Protein AF-A0A1V5ZHA0-F1 (afdb_monomer)

Sequence (533 aa):
MFSLRAVFCLTFIASLLIPVDSCARSRRQSAEIRELNQMVARIDISLVTHAREQLRAYGRFISATAVHGVPHDSSHTRTHDQAPFPFHQHVKPGGMKIDMGHGGAVYQAGTLLRAYEMTGDSALLAAGLAYAEWLVKAQSPRGYWVQTYIIDPDGRTWVPWVDHLARIQDGSQSESFDLLLYAYKLTHERKYRDAAIQNADFVLFAQNDNGSWPDEFDFSAGPFEGAWTGARGIRVGGSYNDGATTNSALQMVNAWALTRDTKYLAKLGGIGQWIFDTRLGNAPVCGWCQQYDMFNKPIQARHFELPVIEPRTYVRFIVPHAMWFYAWTRDERYVRILREGYSWLRSVETPDGWAYQYLPDGTPVVSWQYRLLRFDEPDGWPADSIMGGHAEWKRFSRVNIHLGTAERVLSLVASGGADTLRALFNGPKNLEAAAFSWRTAAARRATDAGRTAQVRKVWSPGPNWKETTFPVWVYLDYLFDAKVARGEIPSSVLADRARGLGVLSNNQPAGSAWKPGLVHVDDWVALPIPNLR

Secondary structure (DSSP, 8-state):
-------------------HHHHHHHHHHHHHHHHHHHHHTTS-HHHHHHHHHHHHHHHHHHHHH-BTTB---TTT---STTSSS--GGG--TT-EEEE-GGGHHHHHHHHHHHHHHHH--HHHHHHHHHHHHHHHHHS-TTSPPPSEEEE-TT--EE-SS-TTEEE-TTTTTHHHHHHHHHHHHHH--HHHHHHHHHHHHHHHHT--TTS---SEEETTS-TTTT-EETTTEESSSEE-GGGHHHHHHHHHHHHHHHH--GGGGTTTHHHHHHHHHT-B-STT--B--SEE-TTS-B---STT--SSB-HHHIIIIIHHHHHHHHHHH--HHHHHHHHHHHHHHHHS-BTTBEESEE-TT--EEEEETTEEEETT-GGGPPPHHHHGGGGGGGEE-TTTS-THHHHHHHHHHHHHHHHHHHHHHS--S-HHHHHHHHHHHHHHHHT-HHHHHHHTSPP---SSTTTSSS-THHHHHHHHHHHHHHT-S-HHHHHHTTSGGGGGS-SS--SS--STTSS--S-TTS-------

Foldseek 3Di:
DDDDDDDDDDDDDDDDPDPPVVVVVVVVVVVLVVLLVVLLVLQDPVLLVLLLVLLVQLLVVQVVQDQQLQGDALPPPDCDPLALDNCQVVADVQKDKDFLALNRSLLSLLLLLLSCVLRVDVSSVVSSVSVLVVLLVQADPQLAHDGMWIAYNVRDIDDDPANQKGFLASCSLLSSLLSLLSNCVVPVPVSSVVSSLSSLVNLLVQAALLRAHFRMAGNVDDQPGCQADQSGGGHAFHFPPRCNRPSSLVSLVQSCLSPVDCSSQARNLSLQVLLVLQWFADPLDTFGFRTAHSNSQQQAYHQFRGSFGALLSCVRPLLLPLLLLCLFVVDCVSVVSLVSSLVLLVVQQDPQGHFRGAHNHGFRWTGHRNDTHGPVRCVPDDDCVVCPVCSVSRHDHCVSRVSVLSVVSNVLCVVPRSVSSQCQAQDDPDLVVLLSVLLSVLSCQSNDPVLSVLSPDRWDDDSHQVGTPHHSLSSQQNSVSSCSNVVVDDSVQFSQQRHGSNVSPDVGHGRSPSSRSSGDDNGSNDRPNPDND

Solvent-accessible surface area (backbone atoms only — not comparable to full-atom values): 28529 Å² total; per-residue (Å²): 132,90,77,92,88,83,90,86,87,86,89,81,90,87,80,86,84,73,63,66,67,58,57,53,50,51,54,48,54,57,46,55,53,50,52,43,52,56,38,46,74,56,46,55,62,68,57,54,50,50,30,46,51,39,52,50,51,49,43,51,50,45,61,74,56,27,57,78,39,40,49,70,47,67,77,71,57,58,83,50,83,88,32,84,70,67,56,69,92,74,46,49,92,72,30,40,71,49,56,35,48,70,26,50,44,48,55,54,24,44,48,25,43,49,44,16,80,67,63,74,41,64,68,28,36,50,55,16,42,30,34,48,58,42,51,63,70,64,41,42,99,70,26,43,42,45,46,52,37,38,30,39,66,88,50,57,68,46,60,87,87,58,81,53,37,33,39,39,19,37,32,29,43,47,41,57,33,54,46,18,41,45,49,20,70,77,64,67,47,59,67,32,46,53,47,30,48,38,28,45,55,34,54,56,70,58,45,43,88,52,33,30,16,21,31,28,46,53,78,82,52,57,96,75,52,68,37,44,37,62,73,76,23,31,47,36,30,34,19,56,45,68,38,12,27,63,40,50,54,51,42,26,54,49,47,23,56,76,67,69,50,56,73,51,30,54,41,55,22,27,42,58,44,42,61,61,68,41,58,37,42,51,83,73,33,44,40,26,43,49,34,21,33,82,82,51,41,60,39,54,29,37,45,57,36,56,61,38,26,27,66,46,44,44,66,72,47,47,44,64,48,32,53,48,50,18,30,48,71,62,45,61,70,34,56,46,53,55,50,40,34,50,52,34,53,65,71,62,55,48,98,76,26,31,53,37,24,26,45,51,85,58,52,46,23,35,44,49,84,79,38,80,46,44,72,92,50,63,89,80,58,78,56,55,87,78,47,46,81,54,48,64,50,46,41,35,38,65,86,65,47,52,58,67,57,52,50,53,50,52,50,38,37,75,75,49,44,33,60,45,43,39,45,46,27,60,23,69,91,53,53,66,64,46,39,52,52,51,19,43,52,20,18,52,56,40,55,29,68,72,54,46,58,56,55,70,54,74,64,45,87,38,88,32,85,89,53,25,78,43,70,72,51,58,35,40,30,42,44,35,22,49,33,38,31,74,58,76,49,60,56,65,64,51,43,41,32,32,26,43,86,66,39,74,79,45,101,59,60,64,48,57,62,61,72,56,46,57,63,72,71,91,49,68,63,71,62,83,53,48,76,74,102

Radius of gyration: 27.32 Å; Cα contacts (8 Å, |Δi|>4): 897; chains: 1; bounding box: 56×79×103 Å

pLDDT: mean 86.74, std 15.78, range [24.97, 98.75]

Nearest PDB structures (foldseek):
  1gxn-assembly1_A  TM=6.430E-01  e=1.391E-05  Cellvibrio japonicus
  6u4z-assembly1_A  TM=5.587E-01  e=6.307E-03  Bacteroides thetaiotaomicron
  4c1s-assembly2_B  TM=4.746E-01  e=2.587E-02  Bacteroides thetaiotaomicron VPI-5482
  3wrf-assembly1_A  TM=4.893E-01  e=2.051E-01  Bifidobacterium longum subsp. longum JCM 1217
  7bzl-assembly1_A  TM=5.393E-01  e=2.851E-01  Bifidobacterium longum subsp. longum JCM 1217

Structure (mmCIF, N/CA/C/O backbone):
data_AF-A0A1V5ZHA0-F1
#
_entry.id   AF-A0A1V5ZHA0-F1
#
loop_
_atom_site.group_PDB
_atom_site.id
_atom_site.type_symbol
_atom_site.label_atom_id
_atom_site.label_alt_id
_atom_site.label_comp_id
_atom_site.label_asym_id
_atom_site.label_entity_id
_atom_site.label_seq_id
_atom_site.pdbx_PDB_ins_code
_atom_site.Cartn_x
_atom_site.Cartn_y
_atom_site.Cartn_z
_atom_site.occupancy
_atom_site.B_iso_or_equiv
_atom_site.auth_seq_id
_atom_site.auth_comp_id
_atom_site.auth_asym_id
_atom_site.auth_atom_id
_atom_site.pdbx_PDB_model_num
ATOM 1 N N . MET A 1 1 ? 22.919 -54.793 72.950 1.00 33.38 1 MET A N 1
ATOM 2 C CA . MET A 1 1 ? 23.850 -54.526 74.071 1.00 33.38 1 MET A CA 1
ATOM 3 C C . MET A 1 1 ? 24.694 -53.330 73.655 1.00 33.38 1 MET A C 1
ATOM 5 O O . MET A 1 1 ? 25.098 -53.334 72.501 1.00 33.38 1 MET A O 1
ATOM 9 N N . PHE A 1 2 ? 24.909 -52.342 74.538 1.00 33.72 2 PHE A N 1
ATOM 10 C CA . PHE A 1 2 ? 25.485 -51.007 74.242 1.00 33.72 2 PHE A CA 1
ATOM 11 C C . PHE A 1 2 ? 24.661 -50.138 73.255 1.00 33.72 2 PHE A C 1
ATOM 13 O O . PHE A 1 2 ? 23.912 -50.689 72.455 1.00 33.72 2 PHE A O 1
ATOM 20 N N . SER A 1 3 ? 24.741 -48.798 73.187 1.00 25.91 3 SER A N 1
ATOM 21 C CA . SER A 1 3 ? 25.119 -47.659 74.080 1.00 25.91 3 SER A CA 1
ATOM 22 C C . SER A 1 3 ? 25.278 -46.439 73.130 1.00 25.91 3 SER A C 1
ATOM 24 O O . SER A 1 3 ? 25.881 -46.608 72.079 1.00 25.91 3 SER A O 1
ATOM 26 N N . LEU A 1 4 ? 24.656 -45.257 73.295 1.00 27.44 4 LEU A N 1
ATOM 27 C CA . LEU A 1 4 ? 25.096 -44.093 74.113 1.00 27.44 4 LEU A CA 1
ATOM 28 C C . LEU A 1 4 ? 26.621 -43.805 74.022 1.00 27.44 4 LEU A C 1
ATOM 30 O O . LEU A 1 4 ? 27.393 -44.735 74.226 1.00 27.44 4 LEU A O 1
ATOM 34 N N . ARG A 1 5 ? 27.175 -42.590 73.803 1.00 29.66 5 ARG A N 1
ATOM 35 C CA . ARG A 1 5 ? 26.764 -41.142 73.770 1.00 29.66 5 ARG A CA 1
ATOM 36 C C . ARG A 1 5 ? 27.590 -40.419 72.649 1.00 29.66 5 ARG A C 1
ATOM 38 O O . ARG A 1 5 ? 28.282 -41.130 71.935 1.00 29.66 5 ARG A O 1
ATOM 45 N N . ALA A 1 6 ? 27.626 -39.101 72.369 1.00 28.50 6 ALA A N 1
ATOM 46 C CA . ALA A 1 6 ? 27.203 -37.812 72.985 1.00 28.50 6 ALA A CA 1
ATOM 47 C C . ALA A 1 6 ? 26.799 -36.799 71.839 1.00 28.50 6 ALA A C 1
ATOM 49 O O . ALA A 1 6 ? 26.803 -37.232 70.693 1.00 28.50 6 ALA A O 1
ATOM 50 N N . VAL A 1 7 ? 26.288 -35.548 71.953 1.00 27.30 7 VAL A N 1
ATOM 51 C CA . VAL A 1 7 ? 26.518 -34.309 72.771 1.00 27.30 7 VAL A CA 1
ATOM 52 C C . VAL A 1 7 ? 27.781 -33.509 72.330 1.00 27.30 7 VAL A C 1
ATOM 54 O O . VAL A 1 7 ? 28.807 -34.142 72.130 1.00 27.30 7 VAL A O 1
ATOM 57 N N . PHE A 1 8 ? 27.822 -32.169 72.132 1.00 26.00 8 PHE A N 1
ATOM 58 C CA . PHE A 1 8 ? 26.925 -31.027 72.479 1.00 26.00 8 PHE A CA 1
ATOM 59 C C . PHE A 1 8 ? 26.645 -30.055 71.287 1.00 26.00 8 PHE A C 1
ATOM 61 O O . PHE A 1 8 ? 27.310 -30.087 70.259 1.00 26.00 8 PHE A O 1
ATOM 68 N N . CYS A 1 9 ? 25.648 -29.181 71.471 1.00 25.33 9 CYS A N 1
ATOM 69 C CA . CYS A 1 9 ? 25.133 -28.110 70.594 1.00 25.33 9 CYS A CA 1
ATOM 70 C C . CYS A 1 9 ? 26.069 -26.897 70.355 1.00 25.33 9 CYS A C 1
ATOM 72 O O . CYS A 1 9 ? 26.806 -26.508 71.259 1.00 25.33 9 CYS A O 1
ATOM 74 N N . LEU A 1 10 ? 25.891 -26.198 69.219 1.00 24.97 10 LEU A N 1
ATOM 75 C CA . LEU A 1 10 ? 25.942 -24.725 69.162 1.00 24.97 10 LEU A CA 1
ATOM 76 C C . LEU A 1 10 ? 25.050 -24.172 68.027 1.00 24.97 10 LEU A C 1
ATOM 78 O O . LEU A 1 10 ? 24.990 -24.736 66.936 1.00 24.97 10 LEU A O 1
ATOM 82 N N . THR A 1 11 ? 24.347 -23.070 68.291 1.00 30.73 11 THR A N 1
ATOM 83 C CA . THR A 1 11 ? 23.324 -22.463 67.415 1.00 30.73 11 THR A CA 1
ATOM 84 C C . THR A 1 11 ? 23.845 -21.166 66.786 1.00 30.73 11 THR A C 1
ATOM 86 O O . THR A 1 11 ? 24.423 -20.379 67.526 1.00 30.73 11 THR A O 1
ATOM 89 N N . PHE A 1 12 ? 23.563 -20.880 65.500 1.00 26.64 12 PHE A N 1
ATOM 90 C CA . PHE A 1 12 ? 22.919 -19.621 65.044 1.00 26.64 12 PHE A CA 1
ATOM 91 C C . PHE A 1 12 ? 22.665 -19.544 63.515 1.00 26.64 12 PHE A C 1
ATOM 93 O O . PHE A 1 12 ? 23.466 -19.984 62.701 1.00 26.64 12 PHE A O 1
ATOM 100 N N . ILE A 1 13 ? 21.514 -18.948 63.181 1.00 31.86 13 ILE A N 1
ATOM 101 C CA . ILE A 1 13 ? 21.049 -18.275 61.944 1.00 31.86 13 ILE A CA 1
ATOM 102 C C . ILE A 1 13 ? 21.935 -18.320 60.674 1.00 31.86 13 ILE A C 1
ATOM 104 O O . ILE A 1 13 ? 22.979 -17.679 60.618 1.00 31.86 13 ILE A O 1
ATOM 108 N N . ALA A 1 14 ? 21.376 -18.870 59.580 1.00 27.84 14 ALA A N 1
ATOM 109 C CA . ALA A 1 14 ? 21.719 -18.507 58.191 1.00 27.84 14 ALA A CA 1
ATOM 110 C C . ALA A 1 14 ? 20.569 -18.792 57.184 1.00 27.84 14 ALA A C 1
ATOM 112 O O . ALA A 1 14 ? 20.732 -19.523 56.210 1.00 27.84 14 ALA A O 1
ATOM 113 N N . SER A 1 15 ? 19.378 -18.228 57.413 1.00 39.31 15 SER A N 1
ATOM 114 C CA . SER A 1 15 ? 18.356 -18.080 56.353 1.00 39.31 15 SER A CA 1
ATOM 115 C C . SER A 1 15 ? 18.507 -16.720 55.657 1.00 39.31 15 SER A C 1
ATOM 117 O O . SER A 1 15 ? 19.054 -15.804 56.260 1.00 39.31 15 SER A O 1
ATOM 119 N N . LEU A 1 16 ? 17.960 -16.582 54.437 1.00 37.97 16 LEU A N 1
ATOM 120 C CA . LEU A 1 16 ? 17.992 -15.384 53.566 1.00 37.97 16 LEU A CA 1
ATOM 121 C C . LEU A 1 16 ? 19.298 -15.140 52.776 1.00 37.97 16 LEU A C 1
ATOM 123 O O . LEU A 1 16 ? 19.974 -14.131 52.951 1.00 37.97 16 LEU A O 1
ATOM 127 N N . LEU A 1 17 ? 19.544 -15.978 51.763 1.00 34.53 17 LEU A N 1
ATOM 128 C CA . LEU A 1 17 ? 20.187 -15.528 50.519 1.00 34.53 17 LEU A CA 1
ATOM 129 C C . LEU A 1 17 ? 19.151 -15.489 49.388 1.00 34.53 17 LEU A C 1
ATOM 131 O O . LEU A 1 17 ? 19.012 -16.418 48.597 1.00 34.53 17 LEU A O 1
ATOM 135 N N . ILE A 1 18 ? 18.404 -14.384 49.324 1.00 41.88 18 ILE A N 1
ATOM 136 C CA . ILE A 1 18 ? 17.626 -14.025 48.130 1.00 41.88 18 ILE A CA 1
ATOM 137 C C . ILE A 1 18 ? 18.635 -13.689 47.015 1.00 41.88 18 ILE A C 1
ATOM 139 O O . ILE A 1 18 ? 19.567 -12.925 47.284 1.00 41.88 18 ILE A O 1
ATOM 143 N N . PRO A 1 19 ? 18.484 -14.195 45.774 1.00 41.47 19 PRO A N 1
ATOM 144 C CA . PRO A 1 19 ? 19.412 -13.873 44.693 1.00 41.47 19 PRO A CA 1
ATOM 145 C C . PRO A 1 19 ? 19.480 -12.361 44.455 1.00 41.47 19 PRO A C 1
ATOM 147 O O . PRO A 1 19 ? 18.472 -11.736 44.131 1.00 41.47 19 PRO A O 1
ATOM 150 N N . VAL A 1 20 ? 20.671 -11.766 44.585 1.00 48.66 20 VAL A N 1
ATOM 151 C CA . VAL A 1 20 ? 20.885 -10.305 44.471 1.00 48.66 20 VAL A CA 1
ATOM 152 C C . VAL A 1 20 ? 20.354 -9.755 43.135 1.00 48.66 20 VAL A C 1
ATOM 154 O O . VAL A 1 20 ? 19.783 -8.664 43.076 1.00 48.66 20 VAL A O 1
ATOM 157 N N . ASP A 1 21 ? 20.451 -10.574 42.088 1.00 54.06 21 ASP A N 1
ATOM 158 C CA . ASP A 1 21 ? 19.906 -10.363 40.745 1.00 54.06 21 ASP A CA 1
ATOM 159 C C . ASP A 1 21 ? 18.392 -10.053 40.728 1.00 54.06 21 ASP A C 1
ATOM 161 O O . ASP A 1 21 ? 17.946 -9.170 39.996 1.00 54.06 21 ASP A O 1
ATOM 165 N N . SER A 1 22 ? 17.576 -10.722 41.556 1.00 52.28 22 SER A N 1
ATOM 166 C CA . SER A 1 22 ? 16.116 -10.520 41.552 1.00 52.28 22 SER A CA 1
ATOM 167 C C . SER A 1 22 ? 15.730 -9.163 42.146 1.00 52.28 22 SER A C 1
ATOM 169 O O . SER A 1 22 ? 14.873 -8.462 41.603 1.00 52.28 22 SER A O 1
ATOM 171 N N . CYS A 1 23 ? 16.427 -8.736 43.203 1.00 52.72 23 CYS A N 1
ATOM 172 C CA . CYS A 1 23 ? 16.262 -7.420 43.814 1.00 52.72 23 CYS A CA 1
ATOM 173 C C . CYS A 1 23 ? 16.722 -6.300 42.863 1.00 52.72 23 CYS A C 1
ATOM 175 O O . CYS A 1 23 ? 16.027 -5.293 42.717 1.00 52.72 23 CYS A O 1
ATOM 177 N N . ALA A 1 24 ? 17.841 -6.490 42.154 1.00 55.97 24 ALA A N 1
ATOM 178 C CA . ALA A 1 24 ? 18.317 -5.546 41.142 1.00 55.97 24 ALA A CA 1
ATOM 179 C C . ALA A 1 24 ? 17.323 -5.394 39.972 1.00 55.97 24 ALA A C 1
ATOM 181 O O . ALA A 1 24 ? 16.950 -4.269 39.625 1.00 55.97 24 ALA A O 1
ATOM 182 N N . ARG A 1 25 ? 16.825 -6.509 39.415 1.00 59.03 25 ARG A N 1
ATOM 183 C CA . ARG A 1 25 ? 15.816 -6.511 38.339 1.00 59.03 25 ARG A CA 1
ATOM 184 C C . ARG A 1 25 ? 14.503 -5.864 38.785 1.00 59.03 25 ARG A C 1
ATOM 186 O O . ARG A 1 25 ? 14.002 -4.987 38.089 1.00 59.03 25 ARG A O 1
ATOM 193 N N . SER A 1 26 ? 14.001 -6.206 39.974 1.00 64.69 26 SER A N 1
ATOM 194 C CA . SER A 1 26 ? 12.781 -5.619 40.551 1.00 64.69 26 SER A CA 1
ATOM 195 C C . SER A 1 26 ? 12.900 -4.102 40.761 1.00 64.69 26 SER A C 1
ATOM 197 O O . SER A 1 26 ? 12.014 -3.340 40.360 1.00 64.69 26 SER A O 1
ATOM 199 N N . ARG A 1 27 ? 14.030 -3.622 41.306 1.00 67.81 27 ARG A N 1
ATOM 200 C CA . ARG A 1 27 ? 14.301 -2.180 41.464 1.00 67.81 27 ARG A CA 1
ATOM 201 C C . ARG A 1 27 ? 14.369 -1.454 40.120 1.00 67.81 27 ARG A C 1
ATOM 203 O O . ARG A 1 27 ? 13.834 -0.349 40.017 1.00 67.81 27 ARG A O 1
ATOM 210 N N . ARG A 1 28 ? 14.985 -2.071 39.106 1.00 70.38 28 ARG A N 1
ATOM 211 C CA . ARG A 1 28 ? 15.079 -1.533 37.741 1.00 70.38 28 ARG A CA 1
ATOM 212 C C . ARG A 1 28 ? 13.707 -1.440 37.069 1.00 70.38 28 ARG A C 1
ATOM 214 O O . ARG A 1 28 ? 13.326 -0.351 36.657 1.00 70.38 28 ARG A O 1
ATOM 221 N N . GLN A 1 29 ? 12.936 -2.526 37.058 1.00 75.50 29 GLN A N 1
ATOM 222 C CA . GLN A 1 29 ? 11.570 -2.556 36.520 1.00 75.50 29 GLN A CA 1
ATOM 223 C C . GLN A 1 29 ? 10.677 -1.513 37.217 1.00 75.50 29 GLN A C 1
ATOM 225 O O . GLN A 1 29 ? 9.945 -0.769 36.569 1.00 75.50 29 GLN A O 1
ATOM 230 N N . SER A 1 30 ? 10.817 -1.369 38.540 1.00 83.19 30 SER A N 1
ATOM 231 C CA . SER A 1 30 ? 10.132 -0.329 39.320 1.00 83.19 30 SER A CA 1
ATOM 232 C C . SER A 1 30 ? 10.549 1.100 38.940 1.00 83.19 30 SER A C 1
ATOM 234 O O . SER A 1 30 ? 9.760 2.027 39.108 1.00 83.19 30 SER A O 1
ATOM 236 N N . ALA A 1 31 ? 11.779 1.315 38.463 1.00 88.62 31 ALA A N 1
ATOM 237 C CA . ALA A 1 31 ? 12.242 2.615 37.979 1.00 88.62 31 ALA A CA 1
ATOM 238 C C . ALA A 1 31 ? 11.730 2.910 36.562 1.00 88.62 31 ALA A C 1
ATOM 240 O O . ALA A 1 31 ? 11.209 3.996 36.330 1.00 88.62 31 ALA A O 1
ATOM 241 N N . GLU A 1 32 ? 11.791 1.930 35.659 1.00 90.62 32 GLU A N 1
ATOM 242 C CA . GLU A 1 32 ? 11.293 2.033 34.280 1.00 90.62 32 GLU A CA 1
ATOM 243 C C . GLU A 1 32 ? 9.766 2.290 34.259 1.00 90.62 32 GLU A C 1
ATOM 245 O O . GLU A 1 32 ? 9.288 3.150 33.520 1.00 90.62 32 GLU A O 1
ATOM 250 N N . ILE A 1 33 ? 8.994 1.649 35.150 1.00 91.62 33 ILE A N 1
ATOM 251 C CA . ILE A 1 33 ? 7.556 1.933 35.341 1.00 91.62 33 ILE A CA 1
ATOM 252 C C . ILE A 1 33 ? 7.318 3.363 35.866 1.00 91.62 33 ILE A C 1
ATOM 254 O O . ILE A 1 33 ? 6.380 4.033 35.427 1.00 91.62 33 ILE A O 1
ATOM 258 N N . ARG A 1 34 ? 8.163 3.869 36.778 1.00 93.38 34 ARG A N 1
ATOM 259 C CA . ARG A 1 34 ? 8.067 5.263 37.255 1.00 93.38 34 ARG A CA 1
ATOM 260 C C . ARG A 1 34 ? 8.395 6.270 36.152 1.00 93.38 34 ARG A C 1
ATOM 262 O O . ARG A 1 34 ? 7.698 7.276 36.064 1.00 93.38 34 ARG A O 1
ATOM 269 N N . GLU A 1 35 ? 9.390 6.003 35.305 1.00 94.44 35 GLU A N 1
ATOM 270 C CA . GLU A 1 35 ? 9.711 6.840 34.139 1.00 94.44 35 GLU A CA 1
ATOM 271 C C . GLU A 1 35 ? 8.516 6.912 33.175 1.00 94.44 35 GLU A C 1
ATOM 273 O O . GLU A 1 35 ? 8.073 8.008 32.828 1.00 94.44 35 GLU A O 1
ATOM 278 N N . LEU A 1 36 ? 7.930 5.761 32.815 1.00 95.06 36 LEU A N 1
ATOM 279 C CA . LEU A 1 36 ? 6.733 5.696 31.972 1.00 95.06 36 LEU A CA 1
ATOM 280 C C . LEU A 1 36 ? 5.580 6.519 32.564 1.00 95.06 36 LEU A C 1
ATOM 282 O O . LEU A 1 36 ? 5.009 7.357 31.868 1.00 95.06 36 LEU A O 1
ATOM 286 N N . ASN A 1 37 ? 5.266 6.332 33.848 1.00 96.12 37 ASN A N 1
ATOM 287 C CA . ASN A 1 37 ? 4.180 7.062 34.506 1.00 96.12 37 ASN A CA 1
ATOM 288 C C . ASN A 1 37 ? 4.448 8.579 34.560 1.00 96.12 37 ASN A C 1
ATOM 290 O O . ASN A 1 37 ? 3.531 9.370 34.343 1.00 96.12 37 ASN A O 1
ATOM 294 N N . GLN A 1 38 ? 5.701 9.001 34.774 1.00 96.38 38 GLN A N 1
ATOM 295 C CA . GLN A 1 38 ? 6.087 10.414 34.714 1.00 96.38 38 GLN A CA 1
ATOM 296 C C . GLN A 1 38 ? 5.981 11.006 33.304 1.00 96.38 38 GLN A C 1
ATOM 298 O O . GLN A 1 38 ? 5.624 12.174 33.180 1.00 96.38 38 GLN A O 1
ATOM 303 N N . MET A 1 39 ? 6.278 10.244 32.246 1.00 96.69 39 MET A N 1
ATOM 304 C CA . MET A 1 39 ? 6.082 10.705 30.865 1.00 96.69 39 MET A CA 1
ATOM 305 C C . MET A 1 39 ? 4.594 10.781 30.507 1.00 96.69 39 MET A C 1
ATOM 307 O O . MET A 1 39 ? 4.156 11.783 29.951 1.00 96.69 39 MET A O 1
ATOM 311 N N . VAL A 1 40 ? 3.793 9.783 30.897 1.00 97.50 40 VAL A N 1
ATOM 312 C CA . VAL A 1 40 ? 2.332 9.782 30.700 1.00 97.50 40 VAL A CA 1
ATOM 313 C C . VAL A 1 40 ? 1.669 10.990 31.375 1.00 97.50 40 VAL A C 1
ATOM 315 O O . VAL A 1 40 ? 0.800 11.619 30.773 1.00 97.50 40 VAL A O 1
ATOM 318 N N . ALA A 1 41 ? 2.122 11.371 32.573 1.00 96.88 41 ALA A N 1
ATOM 319 C CA . ALA A 1 41 ? 1.640 12.555 33.289 1.00 96.88 41 ALA A CA 1
ATOM 320 C C . ALA A 1 41 ? 2.010 13.902 32.623 1.00 96.88 41 ALA A C 1
ATOM 322 O O . ALA A 1 41 ? 1.412 14.921 32.954 1.00 96.88 41 ALA A O 1
ATOM 323 N N . ARG A 1 42 ? 2.968 13.925 31.682 1.00 97.00 42 ARG A N 1
ATOM 324 C CA . ARG A 1 42 ? 3.366 15.123 30.912 1.00 97.00 42 ARG A CA 1
ATOM 325 C C . ARG A 1 42 ? 2.623 15.268 29.576 1.00 97.00 42 ARG A C 1
ATOM 327 O O . ARG A 1 42 ? 2.871 16.230 28.854 1.00 97.00 42 ARG A O 1
ATOM 334 N N . ILE A 1 43 ? 1.740 14.331 29.215 1.00 97.88 43 ILE A N 1
ATOM 335 C CA . ILE A 1 43 ? 0.981 14.390 27.956 1.00 97.88 43 ILE A CA 1
ATOM 336 C C . ILE A 1 43 ? -0.092 15.483 28.062 1.00 97.88 43 ILE A C 1
ATOM 338 O O . ILE A 1 43 ? -1.115 15.297 28.720 1.00 97.88 43 ILE A O 1
ATOM 342 N N . ASP A 1 44 ? 0.152 16.608 27.390 1.00 97.00 44 ASP A N 1
ATOM 343 C CA . ASP A 1 44 ? -0.686 17.812 27.402 1.00 97.00 44 ASP A CA 1
ATOM 344 C C . ASP A 1 44 ? -2.153 17.521 27.006 1.00 97.00 44 ASP A C 1
ATOM 346 O O . ASP A 1 44 ? -2.480 17.221 25.855 1.00 97.00 44 ASP A O 1
ATOM 350 N N . ILE A 1 45 ? -3.062 17.636 27.979 1.00 97.06 45 ILE A N 1
ATOM 351 C CA . ILE A 1 45 ? -4.501 17.385 27.799 1.00 97.06 45 ILE A CA 1
ATOM 352 C C . ILE A 1 45 ? -5.166 18.459 26.922 1.00 97.06 45 ILE A C 1
ATOM 354 O O . ILE A 1 45 ? -6.106 18.148 26.184 1.00 97.06 45 ILE A O 1
ATOM 358 N N . SER A 1 46 ? -4.658 19.698 26.933 1.00 98.06 46 SER A N 1
ATOM 359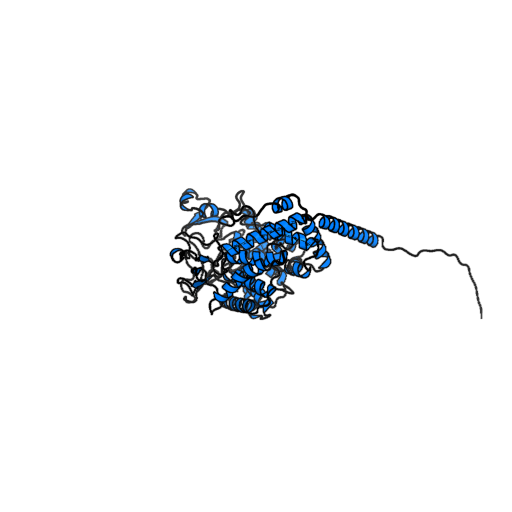 C CA . SER A 1 46 ? -5.132 20.749 26.022 1.00 98.06 46 SER A CA 1
ATOM 360 C C . SER A 1 46 ? -4.775 20.401 24.577 1.00 98.06 46 SER A C 1
ATOM 362 O O . SER A 1 46 ? -5.609 20.538 23.685 1.00 98.06 46 SER A O 1
ATOM 364 N N . LEU A 1 47 ? -3.590 19.823 24.357 1.00 97.88 47 LEU A N 1
ATOM 365 C CA . LEU A 1 47 ? -3.117 19.402 23.041 1.00 97.88 47 LEU A CA 1
ATOM 366 C C . LEU A 1 47 ? -3.851 18.156 22.521 1.00 97.88 47 LEU A C 1
ATOM 368 O O . LEU A 1 47 ? -4.178 18.086 21.339 1.00 97.88 47 LEU A O 1
ATOM 372 N N . VAL A 1 48 ? -4.194 17.211 23.404 1.00 98.25 48 VAL A N 1
ATOM 373 C CA . VAL A 1 48 ? -5.103 16.089 23.085 1.00 98.25 48 VAL A CA 1
ATOM 374 C C . VAL A 1 48 ? -6.496 16.596 22.698 1.00 98.25 48 VAL A C 1
ATOM 376 O O . VAL A 1 48 ? -7.102 16.077 21.762 1.00 98.25 48 VAL A O 1
ATOM 379 N N . THR A 1 49 ? -7.004 17.627 23.375 1.00 98.31 49 THR A N 1
ATOM 380 C CA . THR A 1 49 ? -8.303 18.237 23.045 1.00 98.31 49 THR A CA 1
ATOM 381 C C . THR A 1 49 ? -8.244 18.972 21.702 1.00 98.31 49 THR A C 1
ATOM 383 O O . THR A 1 49 ? -9.074 18.727 20.830 1.00 98.31 49 THR A O 1
ATOM 386 N N . HIS A 1 50 ? -7.207 19.782 21.479 1.00 97.88 50 HIS A N 1
ATOM 387 C CA . HIS A 1 50 ? -6.949 20.476 20.214 1.00 97.88 50 HIS A CA 1
ATOM 388 C C . HIS A 1 50 ? -6.836 19.513 19.026 1.00 97.88 50 HIS A C 1
ATOM 390 O O . HIS A 1 50 ? -7.472 19.737 17.998 1.00 97.88 50 HIS A O 1
ATOM 396 N N . ALA A 1 51 ? -6.091 18.412 19.173 1.00 97.81 51 ALA A N 1
ATOM 397 C CA . ALA A 1 51 ? -5.933 17.402 18.127 1.00 97.81 51 ALA A CA 1
ATOM 398 C C . ALA A 1 51 ? -7.262 16.714 17.758 1.00 97.81 51 ALA A C 1
ATOM 400 O O . ALA A 1 51 ? -7.492 16.426 16.584 1.00 97.81 51 ALA A O 1
ATOM 401 N N . ARG A 1 52 ? -8.170 16.505 18.725 1.00 98.12 52 ARG A N 1
ATOM 402 C CA . ARG A 1 52 ? -9.541 16.039 18.443 1.00 98.12 52 ARG A CA 1
ATOM 403 C C . ARG A 1 52 ? -10.325 17.067 17.626 1.00 98.12 52 ARG A C 1
ATOM 405 O O . ARG A 1 52 ? -10.977 16.684 16.658 1.00 98.12 52 ARG A O 1
ATOM 412 N N . GLU A 1 53 ? -10.221 18.356 17.950 1.00 97.50 53 GLU A N 1
ATOM 413 C CA . GLU A 1 53 ? -10.884 19.411 17.171 1.00 97.50 53 GLU A CA 1
ATOM 414 C C . GLU A 1 53 ? -10.325 19.576 15.753 1.00 97.50 53 GLU A C 1
ATOM 416 O O . GLU A 1 53 ? -11.097 19.846 14.835 1.00 97.50 53 GLU A O 1
ATOM 421 N N . GLN A 1 54 ? -9.030 19.336 15.527 1.00 96.19 54 GLN A N 1
ATOM 422 C CA . GLN A 1 54 ? -8.470 19.369 14.168 1.00 96.19 54 GLN A CA 1
ATOM 423 C C . GLN A 1 54 ? -9.009 18.214 13.306 1.00 96.19 54 GLN A C 1
ATOM 425 O O . GLN A 1 54 ? -9.352 18.417 12.142 1.00 96.19 54 GLN A O 1
ATOM 430 N N . LEU A 1 55 ? -9.188 17.021 13.886 1.00 96.06 55 LEU A N 1
ATOM 431 C CA . LEU A 1 55 ? -9.837 15.893 13.203 1.00 96.06 55 LEU A CA 1
ATOM 432 C C . LEU A 1 55 ? -11.333 16.143 12.952 1.00 96.06 55 LEU A C 1
ATOM 434 O O . LEU A 1 55 ? -11.848 15.777 11.897 1.00 96.06 55 LEU A O 1
ATOM 438 N N . ARG A 1 56 ? -12.026 16.824 13.874 1.00 96.25 56 ARG A N 1
ATOM 439 C CA . ARG A 1 56 ? -13.411 17.287 13.676 1.00 96.25 56 ARG A CA 1
ATOM 440 C C . ARG A 1 56 ? -13.520 18.339 12.574 1.00 96.25 56 ARG A C 1
ATOM 442 O O . ARG A 1 56 ? -14.457 18.289 11.783 1.00 96.25 56 ARG A O 1
ATOM 449 N N . ALA A 1 57 ? -12.569 19.268 12.486 1.00 93.75 57 ALA A N 1
ATOM 450 C CA . ALA A 1 57 ? -12.501 20.252 11.408 1.00 93.75 57 ALA A CA 1
ATOM 451 C C . ALA A 1 57 ? -12.285 19.580 10.043 1.00 93.75 57 ALA A C 1
ATOM 453 O O . ALA A 1 57 ? -13.016 19.885 9.100 1.00 93.75 57 ALA A O 1
ATOM 454 N N . TYR A 1 58 ? -11.371 18.608 9.968 1.00 92.81 58 TYR A N 1
ATOM 455 C CA . TYR A 1 58 ? -11.172 17.773 8.782 1.00 92.81 58 TYR A CA 1
ATOM 456 C C . TYR A 1 58 ? -12.449 17.011 8.390 1.00 92.81 58 TYR A C 1
ATOM 458 O O . TYR A 1 58 ? -12.882 17.090 7.243 1.00 92.81 58 TYR A O 1
ATOM 466 N N . GLY A 1 59 ? -13.117 16.351 9.343 1.00 93.62 59 GLY A N 1
ATOM 467 C CA . GLY A 1 59 ? -14.375 15.642 9.089 1.00 93.62 59 GLY A CA 1
ATOM 468 C C . GLY A 1 59 ? -15.505 16.540 8.588 1.00 93.62 59 GLY A C 1
ATOM 469 O O . GLY A 1 59 ? -16.205 16.167 7.646 1.00 93.62 59 GLY A O 1
ATOM 470 N N . ARG A 1 60 ? -15.646 17.750 9.147 1.00 93.06 60 ARG A N 1
ATOM 471 C CA . ARG A 1 60 ? -16.588 18.763 8.644 1.00 93.06 60 ARG A CA 1
ATOM 472 C C . ARG A 1 60 ? -16.248 19.196 7.215 1.00 93.06 60 ARG A C 1
ATOM 474 O O . ARG A 1 60 ? -17.156 19.293 6.400 1.00 93.06 60 ARG A O 1
ATOM 481 N N . PHE A 1 61 ? -14.970 19.407 6.894 1.00 91.25 61 PHE A N 1
ATOM 482 C CA . PHE A 1 61 ? -14.538 19.776 5.541 1.00 91.25 61 PHE A CA 1
ATOM 483 C C . PHE A 1 61 ? -14.809 18.672 4.510 1.00 91.25 61 PHE A C 1
ATOM 485 O O . PHE A 1 61 ? -15.387 18.959 3.464 1.00 91.25 61 PHE A O 1
ATOM 492 N N . ILE A 1 62 ? -14.459 17.415 4.809 1.00 90.00 62 ILE A N 1
ATOM 493 C CA . ILE A 1 62 ? -14.758 16.289 3.911 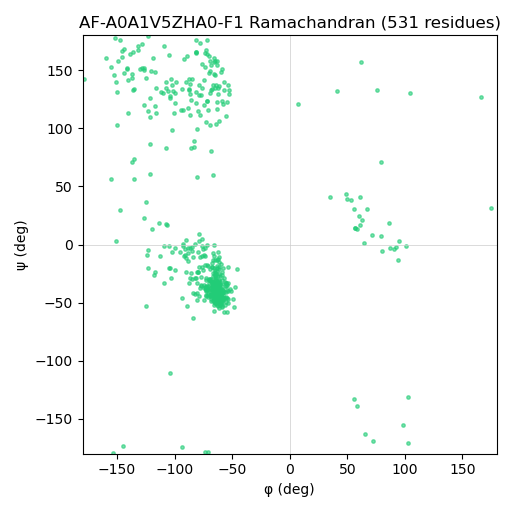1.00 90.00 62 ILE A CA 1
ATOM 494 C C . ILE A 1 62 ? -16.275 16.149 3.727 1.00 90.00 62 ILE A C 1
ATOM 496 O O . ILE A 1 62 ? -16.747 16.059 2.600 1.00 90.00 62 ILE A O 1
ATOM 500 N N . SER A 1 63 ? -17.057 16.239 4.808 1.00 91.38 63 SER A N 1
ATOM 501 C CA . SER A 1 63 ? -18.525 16.156 4.730 1.00 91.38 63 SER A CA 1
ATOM 502 C C . SER A 1 63 ? -19.151 17.299 3.917 1.00 91.38 63 SER A C 1
ATOM 504 O O . SER A 1 63 ? -20.161 17.088 3.257 1.00 91.38 63 SER A O 1
ATOM 506 N N . ALA A 1 64 ? -18.559 18.497 3.950 1.00 89.69 64 ALA A N 1
ATOM 507 C CA . ALA A 1 64 ? -19.029 19.674 3.214 1.00 89.69 64 ALA A CA 1
ATOM 508 C C . ALA A 1 64 ? -18.541 19.747 1.752 1.00 89.69 64 ALA A C 1
ATOM 510 O O . ALA A 1 64 ? -19.020 20.590 0.998 1.00 89.69 64 ALA A O 1
ATOM 511 N N . THR A 1 65 ? -17.587 18.898 1.355 1.00 86.62 65 THR A N 1
ATOM 512 C CA . THR A 1 65 ? -17.057 18.808 -0.023 1.00 86.62 65 THR A CA 1
ATOM 513 C C . THR A 1 65 ? -17.411 17.494 -0.724 1.00 86.62 65 THR A C 1
ATOM 515 O O . THR A 1 65 ? -17.206 17.371 -1.930 1.00 86.62 65 THR A O 1
ATOM 518 N N . ALA A 1 66 ? -17.959 16.518 0.004 1.00 90.19 66 ALA A N 1
ATOM 519 C CA . ALA A 1 66 ? -18.410 15.250 -0.545 1.00 90.19 66 ALA A CA 1
ATOM 520 C C . ALA A 1 66 ? -19.724 15.381 -1.332 1.00 90.19 66 ALA A C 1
ATOM 522 O O . ALA A 1 66 ? -20.664 16.049 -0.899 1.00 90.19 66 ALA A O 1
ATOM 523 N N . VAL A 1 67 ? -19.829 14.652 -2.444 1.00 91.56 67 VAL A N 1
ATOM 524 C CA . VAL A 1 67 ? -21.073 14.505 -3.215 1.00 91.56 67 VAL A CA 1
ATOM 525 C C . VAL A 1 67 ? -21.680 13.152 -2.851 1.00 91.56 67 VAL A C 1
ATOM 527 O O . VAL A 1 67 ? -21.085 12.109 -3.107 1.00 91.56 67 VAL A O 1
ATOM 530 N N . HIS A 1 68 ? -22.842 13.163 -2.188 1.00 91.38 68 HIS A N 1
ATOM 531 C CA . HIS A 1 68 ? -23.584 11.961 -1.753 1.00 91.38 68 HIS A CA 1
ATOM 532 C C . HIS A 1 68 ? -22.746 10.919 -0.991 1.00 91.38 68 HIS A C 1
ATOM 534 O O . HIS A 1 68 ? -22.910 9.712 -1.152 1.00 91.38 68 HIS A O 1
ATOM 540 N N . GLY A 1 69 ? -21.850 11.404 -0.126 1.00 88.38 69 GLY A N 1
ATOM 541 C CA . GLY A 1 69 ? -20.971 10.571 0.698 1.00 88.38 69 GLY A CA 1
ATOM 542 C C . GLY A 1 69 ? -19.623 10.228 0.063 1.00 88.38 69 GLY A C 1
ATOM 543 O O . GLY A 1 69 ? -18.791 9.633 0.741 1.00 88.38 69 GLY A O 1
ATOM 544 N N . VAL A 1 70 ? -19.376 10.630 -1.189 1.00 91.19 70 VAL A N 1
ATOM 545 C CA . VAL A 1 70 ? -18.092 10.433 -1.876 1.00 91.19 70 VAL A CA 1
ATOM 546 C C . VAL A 1 70 ? -17.183 11.650 -1.680 1.00 91.19 70 VAL A C 1
ATOM 548 O O . VAL A 1 70 ? -17.542 12.736 -2.140 1.00 91.19 70 VAL A O 1
ATOM 551 N N . PRO A 1 71 ? -16.025 11.512 -1.004 1.00 88.12 71 PRO A N 1
ATOM 552 C CA . PRO A 1 71 ? -15.082 12.607 -0.787 1.00 88.12 71 PRO A CA 1
ATOM 553 C C . PRO A 1 71 ? -14.452 13.137 -2.081 1.00 88.12 71 PRO A C 1
ATOM 555 O O . PRO A 1 71 ? -14.152 12.373 -2.998 1.00 88.12 71 PRO A O 1
ATOM 558 N N . HIS A 1 72 ? -14.188 14.443 -2.139 1.00 78.94 72 HIS A N 1
ATOM 559 C CA . HIS A 1 72 ? -13.563 15.073 -3.301 1.00 78.94 72 HIS A CA 1
ATOM 560 C C . HIS A 1 72 ? -12.033 14.872 -3.303 1.00 78.94 72 HIS A C 1
ATOM 562 O O . HIS A 1 72 ? -11.294 15.622 -2.658 1.00 78.94 72 HIS A O 1
ATOM 568 N N . ASP A 1 73 ? -11.521 13.905 -4.073 1.00 67.25 73 ASP A N 1
ATOM 569 C CA . ASP A 1 73 ? -10.073 13.768 -4.305 1.00 67.25 73 ASP A CA 1
ATOM 570 C C . ASP A 1 73 ? -9.571 14.693 -5.425 1.00 67.25 73 ASP A C 1
ATOM 572 O O . ASP A 1 73 ? -9.448 14.299 -6.581 1.00 67.25 73 ASP A O 1
ATOM 576 N N . SER A 1 74 ? -9.191 15.917 -5.063 1.00 48.34 74 SER A N 1
ATOM 577 C CA . SER A 1 74 ? -8.549 16.867 -5.981 1.00 48.34 74 SER A CA 1
ATOM 578 C C . SER A 1 74 ? -7.102 16.518 -6.368 1.00 48.34 74 SER A C 1
ATOM 580 O O . SER A 1 74 ? -6.476 17.279 -7.105 1.00 48.34 74 SER A O 1
ATOM 582 N N . SER A 1 75 ? -6.530 15.415 -5.865 1.00 43.38 75 SER A N 1
ATOM 583 C CA . SER A 1 75 ? -5.107 15.095 -6.048 1.00 43.38 75 SER A CA 1
ATOM 584 C C . SER A 1 75 ? -4.796 14.074 -7.143 1.00 43.38 75 SER A C 1
ATOM 586 O O . SER A 1 75 ? -3.684 14.107 -7.673 1.00 43.38 75 SER A O 1
ATOM 588 N N . HIS A 1 76 ? -5.759 13.231 -7.541 1.00 49.25 76 HIS A N 1
ATOM 589 C CA . HIS A 1 76 ? -5.574 12.256 -8.629 1.00 49.25 76 HIS A CA 1
ATOM 590 C C . HIS A 1 76 ? -6.590 12.360 -9.774 1.00 49.25 76 HIS A C 1
ATOM 592 O O . HIS A 1 76 ? -6.343 11.770 -10.828 1.00 49.25 76 HIS A O 1
ATOM 598 N N . THR A 1 77 ? -7.651 13.170 -9.650 1.00 48.72 77 THR A N 1
ATOM 599 C CA . THR A 1 77 ? -8.549 13.501 -10.771 1.00 48.72 77 THR A CA 1
ATOM 600 C C . THR A 1 77 ? -7.826 14.361 -11.813 1.00 48.72 77 THR A C 1
ATOM 602 O O . THR A 1 77 ? -7.957 15.587 -11.840 1.00 48.72 77 THR A O 1
ATOM 605 N N . ARG A 1 78 ? -7.027 13.732 -12.681 1.00 47.81 78 ARG A N 1
ATOM 606 C CA . ARG A 1 78 ? -6.308 14.421 -13.762 1.00 47.81 78 ARG A CA 1
ATOM 607 C C . ARG A 1 78 ? -7.322 15.038 -14.730 1.00 47.81 78 ARG A C 1
ATOM 609 O O . ARG A 1 78 ? -8.094 14.320 -15.364 1.00 47.81 78 ARG A O 1
ATOM 616 N N . THR A 1 79 ? -7.309 16.364 -14.831 1.00 44.38 79 THR A N 1
ATOM 617 C CA . THR A 1 79 ? -8.228 17.162 -15.662 1.00 44.38 79 THR A CA 1
ATOM 618 C C . THR A 1 79 ? -7.724 17.407 -17.087 1.00 44.38 79 THR A C 1
ATOM 620 O O . THR A 1 79 ? -8.502 17.845 -17.927 1.00 44.38 79 THR A O 1
ATOM 623 N N . HIS A 1 80 ? -6.453 17.111 -17.378 1.00 46.47 80 HIS A N 1
ATOM 624 C CA . HIS A 1 80 ? -5.851 17.309 -18.701 1.00 46.47 80 HIS A CA 1
ATOM 625 C C . HIS A 1 80 ? -6.285 16.236 -19.718 1.00 46.47 80 HIS A C 1
ATOM 627 O O . HIS A 1 80 ? -6.605 15.106 -19.347 1.00 46.47 80 HIS A O 1
ATOM 633 N N . ASP A 1 81 ? -6.230 16.579 -21.005 1.00 40.50 81 ASP A N 1
ATOM 634 C CA . ASP A 1 81 ? -6.551 15.703 -22.146 1.00 40.50 81 ASP A CA 1
ATOM 635 C C . ASP A 1 81 ? -5.768 14.370 -22.183 1.00 40.50 81 ASP A C 1
ATOM 637 O O . ASP A 1 81 ? -6.339 13.340 -22.528 1.00 40.50 81 ASP A O 1
ATOM 641 N N . GLN A 1 82 ? -4.501 14.355 -21.755 1.00 41.84 82 GLN A N 1
ATOM 642 C CA . GLN A 1 82 ? -3.657 13.153 -21.659 1.00 41.84 82 GLN A CA 1
ATOM 643 C C . GLN A 1 82 ? -3.940 12.277 -20.421 1.00 41.84 82 GLN A C 1
ATOM 645 O O . GLN A 1 82 ? -3.190 11.341 -20.128 1.00 41.84 82 GLN A O 1
ATOM 650 N N . ALA A 1 83 ? -5.004 12.544 -19.658 1.00 54.94 83 ALA A N 1
ATOM 651 C CA . ALA A 1 83 ? -5.485 11.583 -18.670 1.00 54.94 83 ALA A CA 1
ATOM 652 C C . ALA A 1 83 ? -5.969 10.300 -19.382 1.00 54.94 83 ALA A C 1
ATOM 654 O O . ALA A 1 83 ? -6.707 10.406 -20.358 1.00 54.94 83 ALA A O 1
ATOM 655 N N . PRO A 1 84 ? -5.659 9.083 -18.888 1.00 55.28 84 PRO A N 1
ATOM 656 C CA . PRO A 1 84 ? -6.130 7.838 -19.515 1.00 55.28 84 PRO A CA 1
ATOM 657 C C . PRO A 1 84 ? -7.661 7.664 -19.473 1.00 55.28 84 PRO A C 1
ATOM 659 O O . PRO A 1 84 ? -8.200 6.818 -20.182 1.00 55.28 84 PRO A O 1
ATOM 662 N N . PHE A 1 85 ? -8.355 8.478 -18.668 1.00 68.19 85 PHE A N 1
ATOM 663 C CA . PHE A 1 85 ? -9.813 8.515 -18.534 1.00 68.19 85 PHE A CA 1
ATOM 664 C C . PHE A 1 85 ? -10.307 9.980 -18.532 1.00 68.19 85 PHE A C 1
ATOM 666 O O . PHE A 1 85 ? -10.639 10.525 -17.469 1.00 68.19 85 PHE A O 1
ATOM 673 N N . PRO A 1 86 ? -10.304 10.667 -19.692 1.00 71.12 86 PRO A N 1
ATOM 674 C CA . PRO A 1 86 ? -10.677 12.072 -19.806 1.00 71.12 86 PRO A CA 1
ATOM 675 C C . PRO A 1 86 ? -12.206 12.178 -19.901 1.00 71.12 86 PRO A C 1
ATOM 677 O O . PRO A 1 86 ? -12.789 12.205 -20.982 1.00 71.12 86 PRO A O 1
ATOM 680 N N . PHE A 1 87 ? -12.859 12.175 -18.737 1.00 77.94 87 PHE A N 1
ATOM 681 C CA . PHE A 1 87 ? -14.324 12.196 -18.600 1.00 77.94 87 PHE A CA 1
ATOM 682 C C . PHE A 1 87 ? -14.857 13.426 -17.840 1.00 77.94 87 PHE A C 1
ATOM 684 O O . PHE A 1 87 ? -16.020 13.456 -17.442 1.00 77.94 87 PHE A O 1
ATOM 691 N N . HIS A 1 88 ? -14.025 14.452 -17.636 1.00 79.06 88 HIS A N 1
ATOM 692 C CA . HIS A 1 88 ? -14.392 15.664 -16.891 1.00 79.06 88 HIS A CA 1
ATOM 693 C C . HIS A 1 88 ? -15.553 16.436 -17.552 1.00 79.06 88 HIS A C 1
ATOM 695 O O . HIS A 1 88 ? -16.388 17.003 -16.857 1.00 79.06 88 HIS A O 1
ATOM 701 N N . GLN A 1 89 ? -15.665 16.376 -18.881 1.00 84.06 89 GLN A N 1
ATOM 702 C CA . GLN A 1 89 ? -16.741 16.961 -19.688 1.00 84.06 89 GLN A CA 1
ATOM 703 C C . GLN A 1 89 ? -18.141 16.384 -19.401 1.00 84.06 89 GLN A C 1
ATOM 705 O O . GLN A 1 89 ? -19.136 16.936 -19.863 1.00 84.06 89 GLN A O 1
ATOM 710 N N . HIS A 1 90 ? -18.233 15.274 -18.662 1.00 85.62 90 HIS A N 1
ATOM 711 C CA . HIS A 1 90 ? -19.501 14.670 -18.246 1.00 85.62 90 HIS A CA 1
ATOM 712 C C . HIS A 1 90 ? -19.951 15.107 -16.840 1.00 85.62 90 HIS A C 1
ATOM 714 O O . HIS A 1 90 ? -21.060 14.769 -16.426 1.00 85.62 90 HIS A O 1
ATOM 720 N N . VAL A 1 91 ? -19.122 15.858 -16.105 1.00 88.25 91 VAL A N 1
ATOM 721 C CA . VAL A 1 91 ? -19.432 16.321 -14.746 1.00 88.25 91 VAL A CA 1
ATOM 722 C C . VAL A 1 91 ? -20.351 17.542 -14.803 1.00 88.25 91 VAL A C 1
ATOM 724 O O . VAL A 1 91 ? -19.969 18.612 -15.274 1.00 88.25 91 VAL A O 1
ATOM 727 N N . LYS A 1 92 ? -21.577 17.393 -14.293 1.00 90.75 92 LYS A N 1
ATOM 728 C CA . LYS A 1 92 ? -22.534 18.500 -14.132 1.00 90.75 92 LYS A CA 1
ATOM 729 C C . LYS A 1 92 ? -22.112 19.415 -12.967 1.00 90.75 92 LYS A C 1
ATOM 731 O O . LYS A 1 92 ? -21.507 18.920 -12.015 1.00 90.75 92 LYS A O 1
ATOM 736 N N . PRO A 1 93 ? -22.469 20.714 -12.965 1.00 90.81 93 PRO A N 1
ATOM 737 C CA . PRO A 1 93 ? -22.208 21.603 -11.830 1.00 90.81 93 PRO A CA 1
ATOM 738 C C . PRO A 1 93 ? -22.785 21.046 -10.518 1.00 90.81 93 PRO A C 1
ATOM 740 O O . PRO A 1 93 ? -23.982 20.783 -10.436 1.00 90.81 93 PRO A O 1
ATOM 743 N N . GLY A 1 94 ? -21.933 20.854 -9.505 1.00 88.12 94 GLY A N 1
ATOM 744 C CA . GLY A 1 94 ? -22.296 20.232 -8.221 1.00 88.12 94 GLY A CA 1
ATOM 745 C C . GLY A 1 94 ? -22.196 18.698 -8.177 1.00 88.12 94 GLY A C 1
ATOM 746 O O . GLY A 1 94 ? -22.428 18.113 -7.124 1.00 88.12 94 GLY A O 1
ATOM 747 N N . GLY A 1 95 ? -21.850 18.048 -9.291 1.00 90.56 95 GLY A N 1
ATOM 748 C CA . GLY A 1 95 ? -21.450 16.641 -9.341 1.00 90.56 95 GLY A CA 1
ATOM 749 C C . GLY A 1 95 ? -19.929 16.487 -9.255 1.00 90.56 95 GLY A C 1
ATOM 750 O O . GLY A 1 95 ? -19.200 17.467 -9.096 1.00 90.56 95 GLY A O 1
ATOM 751 N N . MET A 1 96 ? -19.430 15.260 -9.406 1.00 88.56 96 MET A N 1
ATOM 752 C CA . MET A 1 96 ? -17.991 14.979 -9.468 1.00 88.56 96 MET A CA 1
ATOM 753 C C . MET A 1 96 ? -17.637 13.821 -10.411 1.00 88.56 96 MET A C 1
ATOM 755 O O . MET A 1 96 ? -18.466 12.974 -10.739 1.00 88.56 96 MET A O 1
ATOM 759 N N . LYS A 1 97 ? -16.361 13.770 -10.803 1.00 86.88 97 LYS A N 1
ATOM 760 C CA . LYS A 1 97 ? -15.686 12.571 -11.310 1.00 86.88 97 LYS A CA 1
ATOM 761 C C . LYS A 1 97 ? -14.878 11.987 -10.152 1.00 86.88 97 LYS A C 1
ATOM 763 O O . LYS A 1 97 ? -14.108 12.728 -9.547 1.00 86.88 97 LYS A O 1
ATOM 768 N N . ILE A 1 98 ? -14.996 10.689 -9.889 1.00 85.62 98 ILE A N 1
ATOM 769 C CA . ILE A 1 98 ? -14.068 9.963 -9.013 1.00 85.62 98 ILE A CA 1
ATOM 770 C C . ILE A 1 98 ? -13.254 8.968 -9.840 1.00 85.62 98 ILE A C 1
ATOM 772 O O . ILE A 1 98 ? -13.810 8.202 -10.628 1.00 85.62 98 ILE A O 1
ATOM 776 N N . ASP A 1 99 ? -11.937 8.985 -9.637 1.00 83.06 99 ASP A N 1
ATOM 777 C CA . ASP A 1 99 ? -11.016 7.959 -10.115 1.00 83.06 99 ASP A CA 1
ATOM 778 C C . ASP A 1 99 ? -10.612 7.065 -8.927 1.00 83.06 99 ASP A C 1
ATOM 780 O O . ASP A 1 99 ? -10.185 7.563 -7.887 1.00 83.06 99 ASP A O 1
ATOM 784 N N . MET A 1 100 ? -10.746 5.745 -9.069 1.00 81.62 100 MET A N 1
ATOM 785 C CA . MET A 1 100 ? -10.498 4.764 -7.997 1.00 81.62 100 MET A CA 1
ATOM 786 C C . MET A 1 100 ? -9.005 4.505 -7.733 1.00 81.62 100 MET A C 1
ATOM 788 O O . MET A 1 100 ? -8.629 3.999 -6.674 1.00 81.62 100 MET A O 1
ATOM 792 N N . GLY A 1 101 ? -8.146 4.839 -8.700 1.00 71.94 101 GLY A N 1
ATOM 793 C CA . GLY A 1 101 ? -6.703 4.628 -8.607 1.00 71.94 101 GLY A CA 1
ATOM 794 C C . GLY A 1 101 ? -6.035 5.556 -7.591 1.00 71.94 101 GLY A C 1
ATOM 795 O O . GLY A 1 101 ? -6.451 6.693 -7.400 1.00 71.94 101 GLY A O 1
ATOM 796 N N . HIS A 1 102 ? -4.974 5.067 -6.949 1.00 67.00 102 HIS A N 1
ATOM 797 C CA . HIS A 1 102 ? -4.248 5.702 -5.839 1.00 67.00 102 HIS A CA 1
ATOM 798 C C . HIS A 1 102 ? -5.092 5.879 -4.560 1.00 67.00 102 HIS A C 1
ATOM 800 O O . HIS A 1 102 ? -4.590 6.371 -3.549 1.00 67.00 102 HIS A O 1
ATOM 806 N N . GLY A 1 103 ? -6.355 5.433 -4.571 1.00 61.75 103 GLY A N 1
ATOM 807 C CA . GLY A 1 103 ? -7.207 5.305 -3.395 1.00 61.75 103 GLY A CA 1
ATOM 808 C C . GLY A 1 103 ? -7.516 6.613 -2.666 1.00 61.75 103 GLY A C 1
ATOM 809 O O . GLY A 1 103 ? -7.843 6.552 -1.489 1.00 61.75 103 GLY A O 1
ATOM 810 N N . GLY A 1 104 ? -7.406 7.794 -3.285 1.00 78.06 104 GLY A N 1
ATOM 811 C CA . GLY A 1 104 ? -7.463 9.076 -2.562 1.00 78.06 104 GLY A CA 1
ATOM 812 C C . GLY A 1 104 ? -8.704 9.244 -1.675 1.00 78.06 104 GLY A C 1
ATOM 813 O O . GLY A 1 104 ? -8.576 9.481 -0.472 1.00 78.06 104 GLY A O 1
ATOM 814 N N . ALA A 1 105 ? -9.901 9.008 -2.221 1.00 85.50 105 ALA A N 1
ATOM 815 C CA . ALA A 1 105 ? -11.151 8.992 -1.452 1.00 85.50 105 ALA A CA 1
ATOM 816 C C . ALA A 1 105 ? -11.185 7.882 -0.375 1.00 85.50 105 ALA A C 1
ATOM 818 O O . ALA A 1 105 ? -11.691 8.100 0.728 1.00 85.50 105 ALA A O 1
ATOM 819 N N . VAL A 1 106 ? -10.573 6.721 -0.647 1.00 89.44 106 VAL A N 1
ATOM 820 C CA . VAL A 1 106 ? -10.424 5.612 0.313 1.00 89.44 106 VAL A CA 1
ATOM 821 C C . VAL A 1 106 ? -9.555 6.036 1.502 1.00 89.44 106 VAL A C 1
ATOM 823 O O . VAL A 1 106 ? -9.941 5.831 2.651 1.00 89.44 106 VAL A O 1
ATOM 826 N N . TYR A 1 107 ? -8.409 6.677 1.254 1.00 87.81 107 TYR A N 1
ATOM 827 C CA . TYR A 1 107 ? -7.517 7.183 2.296 1.00 87.81 107 TYR A CA 1
ATOM 828 C C . TYR A 1 107 ? -8.179 8.280 3.133 1.00 87.81 107 TYR A C 1
ATOM 830 O O . TYR A 1 107 ? -7.969 8.309 4.347 1.00 87.81 107 TYR A O 1
ATOM 838 N N . GLN A 1 108 ? -9.010 9.138 2.531 1.00 89.31 108 GLN A N 1
ATOM 839 C CA . GLN A 1 108 ? -9.812 10.127 3.261 1.00 89.31 108 GLN A CA 1
ATOM 840 C C . GLN A 1 108 ? -10.862 9.441 4.158 1.00 89.31 108 GLN A C 1
ATOM 842 O O . GLN A 1 108 ? -10.909 9.707 5.359 1.00 89.31 108 GLN A O 1
ATOM 847 N N . ALA A 1 109 ? -11.633 8.482 3.636 1.00 93.88 109 ALA A N 1
ATOM 848 C CA . ALA A 1 109 ? -12.619 7.727 4.417 1.00 93.88 109 ALA A CA 1
ATOM 849 C C . ALA A 1 109 ? -11.982 6.886 5.543 1.00 93.88 109 ALA A C 1
ATOM 851 O O . ALA A 1 109 ? -12.415 6.956 6.694 1.00 93.88 109 ALA A O 1
ATOM 852 N N . GLY A 1 110 ? -10.895 6.164 5.259 1.00 94.25 110 GLY A N 1
ATOM 853 C CA . GLY A 1 110 ? -10.118 5.418 6.254 1.00 94.25 110 GLY A CA 1
ATOM 854 C C . GLY A 1 110 ? -9.489 6.322 7.322 1.00 94.25 110 GLY A C 1
ATOM 855 O O . GLY A 1 110 ? -9.438 5.948 8.492 1.00 94.25 110 GLY A O 1
ATOM 856 N N . THR A 1 111 ? -9.099 7.551 6.963 1.00 93.12 111 THR A N 1
ATOM 857 C CA . THR A 1 111 ? -8.665 8.592 7.916 1.00 93.12 111 THR A CA 1
ATOM 858 C C . THR A 1 111 ? -9.803 9.010 8.852 1.00 93.12 111 THR A C 1
ATOM 860 O O . THR A 1 111 ? -9.556 9.200 10.041 1.00 93.12 111 THR A O 1
ATOM 863 N N . LEU A 1 112 ? -11.047 9.101 8.367 1.00 96.00 112 LEU A N 1
ATOM 864 C CA . LEU A 1 112 ? -12.224 9.428 9.186 1.00 96.00 112 LEU A CA 1
ATOM 865 C C . LEU A 1 112 ? -12.621 8.280 10.126 1.00 96.00 112 LEU A C 1
ATOM 867 O O . LEU A 1 112 ? -12.802 8.511 11.323 1.00 96.00 112 LEU A O 1
ATOM 871 N N . LEU A 1 113 ? -12.649 7.036 9.632 1.00 97.69 113 LEU A N 1
ATOM 872 C CA . LEU A 1 113 ? -12.850 5.841 10.466 1.00 97.69 113 LEU A CA 1
ATOM 873 C C . LEU A 1 113 ? -11.759 5.711 11.545 1.00 97.69 113 LEU A C 1
ATOM 875 O O . LEU A 1 113 ? -12.042 5.394 12.703 1.00 97.69 113 LEU A O 1
ATOM 879 N N . ARG A 1 114 ? -10.509 6.046 11.201 1.00 95.44 114 ARG A N 1
ATOM 880 C CA . ARG A 1 114 ? -9.397 6.070 12.157 1.00 95.44 114 ARG A CA 1
ATOM 881 C C . ARG A 1 114 ? -9.494 7.218 13.152 1.00 95.44 114 ARG A C 1
ATOM 883 O O . ARG A 1 114 ? -9.157 7.045 14.323 1.00 95.44 114 ARG A O 1
ATOM 890 N N . ALA A 1 115 ? -9.988 8.375 12.721 1.00 96.62 115 ALA A N 1
ATOM 891 C CA . ALA A 1 115 ? -10.266 9.494 13.605 1.00 96.62 115 ALA A CA 1
ATOM 892 C C . ALA A 1 115 ? -11.379 9.152 14.605 1.00 96.62 115 ALA A C 1
ATOM 894 O O . ALA A 1 115 ? -11.241 9.500 15.779 1.00 96.62 115 ALA A O 1
ATOM 895 N N . TYR A 1 116 ? -12.416 8.408 14.200 1.00 97.88 116 TYR A N 1
ATOM 896 C CA . TYR A 1 116 ? -13.425 7.864 15.114 1.00 97.88 116 TYR A CA 1
ATOM 897 C C . TYR A 1 116 ? -12.796 6.997 16.219 1.00 97.88 116 TYR A C 1
ATOM 899 O O . TYR A 1 116 ? -12.988 7.313 17.391 1.00 97.88 116 TYR A O 1
ATOM 907 N N . GLU A 1 117 ? -11.958 6.000 15.897 1.00 95.31 117 GLU A N 1
ATOM 908 C CA . GLU A 1 117 ? -11.281 5.173 16.922 1.00 95.31 117 GLU A CA 1
ATOM 909 C C . GLU A 1 117 ? -10.451 6.010 17.926 1.00 95.31 117 GLU A C 1
ATOM 911 O O . GLU A 1 117 ? -10.313 5.646 19.097 1.00 95.31 117 GLU A O 1
ATOM 916 N N . MET A 1 118 ? -9.878 7.140 17.490 1.00 95.31 118 MET A N 1
ATOM 917 C CA . MET A 1 118 ? -9.060 8.016 18.344 1.00 95.31 118 MET A CA 1
ATOM 918 C C . MET A 1 118 ? -9.874 9.044 19.157 1.00 95.31 118 MET A C 1
ATOM 920 O O . MET A 1 118 ? -9.408 9.510 20.204 1.00 95.31 118 MET A O 1
ATOM 924 N N . THR A 1 119 ? -11.076 9.406 18.699 1.00 96.62 119 THR A N 1
ATOM 925 C CA . THR A 1 119 ? -11.903 10.500 19.254 1.00 96.62 119 THR A CA 1
ATOM 926 C C . THR A 1 119 ? -13.152 10.021 19.998 1.00 96.62 119 THR A C 1
ATOM 928 O O . THR A 1 119 ? -13.547 10.673 20.962 1.00 96.62 119 THR A O 1
ATOM 931 N N . GLY A 1 120 ? -13.753 8.907 19.569 1.00 96.50 120 GLY A N 1
ATOM 932 C CA . GLY A 1 120 ? -15.108 8.479 19.929 1.00 96.50 120 GLY A CA 1
ATOM 933 C C . GLY A 1 120 ? -16.228 9.192 19.154 1.00 96.50 120 GLY A C 1
ATOM 934 O O . GLY A 1 120 ? -17.394 9.025 19.498 1.00 96.50 120 GLY A O 1
ATOM 935 N N . ASP A 1 121 ? -15.905 10.007 18.144 1.00 98.00 121 ASP A N 1
ATOM 936 C CA . ASP A 1 121 ? -16.864 10.912 17.503 1.00 98.00 121 ASP A CA 1
ATOM 937 C C . ASP A 1 121 ? -17.669 10.252 16.368 1.00 98.00 121 ASP A C 1
ATOM 939 O O . ASP A 1 121 ? -17.136 9.930 15.302 1.00 98.00 121 ASP A O 1
ATOM 943 N N . SER A 1 122 ? -18.972 10.060 16.586 1.00 97.94 122 SER A N 1
ATOM 944 C CA . SER A 1 122 ? -19.860 9.377 15.640 1.00 97.94 122 SER A CA 1
ATOM 945 C C . SER A 1 122 ? -20.088 10.134 14.328 1.00 97.94 122 SER A C 1
ATOM 947 O O . SER A 1 122 ? -20.434 9.494 13.336 1.00 97.94 122 SER A O 1
ATOM 949 N N . ALA A 1 123 ? -19.841 11.449 14.260 1.00 97.69 123 ALA A N 1
ATOM 950 C CA . ALA A 1 123 ? -19.901 12.178 12.992 1.00 97.69 123 ALA A CA 1
ATOM 951 C C . ALA A 1 123 ? -18.730 11.794 12.070 1.00 97.69 123 ALA A C 1
ATOM 953 O O . ALA A 1 123 ? -18.901 11.705 10.855 1.00 97.69 123 ALA A O 1
ATOM 954 N N . LEU A 1 124 ? -17.557 11.491 12.642 1.00 98.12 124 LEU A N 1
ATOM 955 C CA . LEU A 1 124 ? -16.400 10.988 11.891 1.00 98.12 124 LEU A CA 1
ATOM 956 C C . LEU A 1 124 ? -16.624 9.546 11.416 1.00 98.12 124 LEU A C 1
ATOM 958 O O . LEU A 1 124 ? -16.260 9.213 10.290 1.00 98.12 124 LEU A O 1
ATOM 962 N N . LEU A 1 125 ? -17.291 8.716 12.229 1.00 98.38 125 LEU A N 1
ATOM 963 C CA . LEU A 1 125 ? -17.734 7.384 11.809 1.00 98.38 125 LEU A CA 1
ATOM 964 C C . LEU A 1 125 ? -18.710 7.476 10.628 1.00 98.38 125 LEU A C 1
ATOM 966 O O . LEU A 1 125 ? -18.474 6.850 9.601 1.00 98.38 125 LEU A O 1
ATOM 970 N N . ALA A 1 126 ? -19.766 8.287 10.745 1.00 97.94 126 ALA A N 1
ATOM 971 C CA . ALA A 1 126 ? -20.772 8.447 9.696 1.00 97.94 126 ALA A CA 1
ATOM 972 C C . ALA A 1 126 ? -20.165 8.961 8.378 1.00 97.94 126 ALA A C 1
ATOM 974 O O . ALA A 1 126 ? -20.444 8.401 7.320 1.00 97.94 126 ALA A O 1
ATOM 975 N N . ALA A 1 127 ? -19.284 9.966 8.437 1.00 95.06 127 ALA A N 1
ATOM 976 C CA . ALA A 1 127 ? -18.606 10.499 7.256 1.00 95.06 127 ALA A CA 1
ATOM 977 C C . ALA A 1 127 ? -17.644 9.483 6.603 1.00 95.06 127 ALA A C 1
ATOM 979 O O . ALA A 1 127 ? -17.560 9.422 5.379 1.00 95.06 127 ALA A O 1
ATOM 980 N N . GLY A 1 128 ? -16.950 8.652 7.393 1.00 95.62 128 GLY A N 1
ATOM 981 C CA . GLY A 1 128 ? -16.108 7.571 6.866 1.00 95.62 128 GLY A CA 1
ATOM 982 C C . GLY A 1 128 ? -16.912 6.412 6.261 1.00 95.62 128 GLY A C 1
ATOM 983 O O . GLY A 1 128 ? -16.541 5.882 5.215 1.00 95.62 128 GLY A O 1
ATOM 984 N N . LEU A 1 129 ? -18.038 6.041 6.882 1.00 98.38 129 LEU A N 1
ATOM 985 C CA . LEU A 1 129 ? -18.933 4.995 6.375 1.00 98.38 129 LEU A CA 1
ATOM 986 C C . LEU A 1 129 ? -19.690 5.425 5.115 1.00 98.38 129 LEU A C 1
ATOM 988 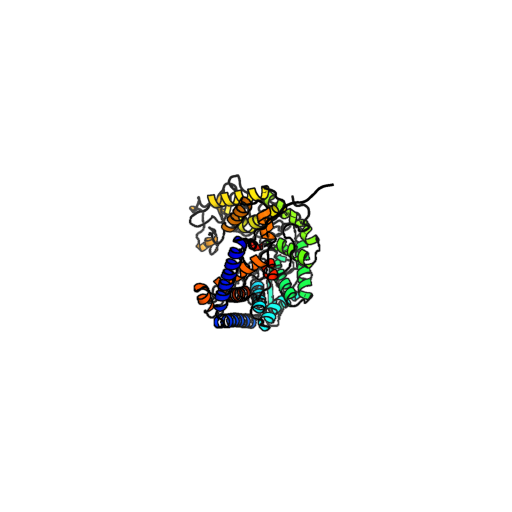O O . LEU A 1 129 ? -19.949 4.578 4.269 1.00 98.38 129 LEU A O 1
ATOM 992 N N . ALA A 1 130 ? -19.998 6.713 4.936 1.00 97.06 130 ALA A N 1
ATOM 993 C CA . ALA A 1 130 ? -20.728 7.206 3.765 1.00 97.06 130 ALA A CA 1
ATOM 994 C C . ALA A 1 130 ? -20.059 6.823 2.426 1.00 97.06 130 ALA A C 1
ATOM 996 O O . ALA A 1 130 ? -20.753 6.471 1.470 1.00 97.06 130 ALA A O 1
ATOM 997 N N . TYR A 1 131 ? -18.722 6.790 2.376 1.00 95.44 131 TYR A N 1
ATOM 998 C CA . TYR A 1 131 ? -17.993 6.309 1.200 1.00 95.44 131 TYR A CA 1
ATOM 999 C C . TYR A 1 131 ? -17.990 4.775 1.082 1.00 95.44 131 TYR A C 1
ATOM 1001 O O . TYR A 1 131 ? -18.099 4.246 -0.020 1.00 95.44 131 TYR A O 1
ATOM 1009 N N . ALA A 1 132 ? -17.947 4.036 2.197 1.00 97.62 132 ALA A N 1
ATOM 1010 C CA . ALA A 1 132 ? -18.087 2.576 2.183 1.00 97.62 132 ALA A CA 1
ATOM 1011 C C . ALA A 1 132 ? -19.490 2.131 1.712 1.00 97.62 132 ALA A C 1
ATOM 1013 O O . ALA A 1 132 ? -19.614 1.171 0.956 1.00 97.62 132 ALA A O 1
ATOM 1014 N N . GLU A 1 133 ? -20.541 2.864 2.088 1.00 97.94 133 GLU A N 1
ATOM 1015 C CA . GLU A 1 133 ? -21.909 2.693 1.574 1.00 97.94 133 GLU A CA 1
ATOM 1016 C C . GLU A 1 133 ? -21.990 2.958 0.065 1.00 97.94 133 GLU A C 1
ATOM 1018 O O . GLU A 1 133 ? -22.736 2.280 -0.642 1.00 97.94 133 GLU A O 1
ATOM 1023 N N . TRP A 1 134 ? -21.234 3.938 -0.444 1.00 96.56 134 TRP A N 1
ATOM 1024 C CA . TRP A 1 134 ? -21.124 4.174 -1.883 1.00 96.56 134 TRP A CA 1
ATOM 1025 C C . TRP A 1 134 ? -20.372 3.039 -2.588 1.00 96.56 134 TRP A C 1
ATOM 1027 O O . TRP A 1 134 ? -20.866 2.551 -3.599 1.00 96.56 134 TRP A O 1
ATOM 1037 N N . LEU A 1 135 ? -19.260 2.539 -2.032 1.00 96.50 135 LEU A N 1
ATOM 1038 C CA . LEU A 1 135 ? -18.527 1.395 -2.595 1.00 96.50 135 LEU A CA 1
ATOM 1039 C C . LEU A 1 135 ? -19.426 0.163 -2.768 1.00 96.50 135 LEU A C 1
ATOM 1041 O O . LEU A 1 135 ? -19.413 -0.437 -3.840 1.00 96.50 135 LEU A O 1
ATOM 1045 N N . VAL A 1 136 ? -20.249 -0.177 -1.767 1.00 98.06 136 VAL A N 1
ATOM 1046 C CA . VAL A 1 136 ? -21.215 -1.293 -1.859 1.00 98.06 136 VAL A CA 1
ATOM 1047 C C . VAL A 1 136 ? -22.245 -1.069 -2.979 1.00 98.06 136 VAL A C 1
ATOM 1049 O O . VAL A 1 136 ? -22.635 -2.019 -3.649 1.00 98.06 136 VAL A O 1
ATOM 1052 N N . LYS A 1 137 ? -22.678 0.176 -3.218 1.00 95.94 137 LYS A N 1
ATOM 1053 C CA . LYS A 1 137 ? -23.664 0.522 -4.266 1.00 95.94 137 LYS A CA 1
ATOM 1054 C C . LYS A 1 137 ? -23.057 0.640 -5.669 1.00 95.94 137 LYS A C 1
ATOM 1056 O O . LYS A 1 137 ? -23.762 0.424 -6.649 1.00 95.94 137 LYS A O 1
ATOM 1061 N N . ALA A 1 138 ? -21.784 1.019 -5.765 1.00 94.00 138 ALA A N 1
ATOM 1062 C CA . ALA A 1 138 ? -21.060 1.250 -7.016 1.00 94.00 138 ALA A CA 1
ATOM 1063 C C . ALA A 1 138 ? -20.331 -0.002 -7.541 1.00 94.00 138 ALA A C 1
ATOM 1065 O O . ALA A 1 138 ? -19.810 0.011 -8.660 1.00 94.00 138 ALA A O 1
ATOM 1066 N N . GLN A 1 139 ? -20.269 -1.074 -6.745 1.00 95.81 139 GLN A N 1
ATOM 1067 C CA . GLN A 1 139 ? -19.645 -2.340 -7.121 1.00 95.81 139 GLN A CA 1
ATOM 1068 C C . GLN A 1 139 ? -20.364 -2.976 -8.322 1.00 95.81 139 GLN A C 1
ATOM 1070 O O . GLN A 1 139 ? -21.591 -3.055 -8.371 1.00 95.81 139 GLN A O 1
ATOM 1075 N N . SER A 1 140 ? -19.592 -3.461 -9.295 1.00 94.50 140 SER A N 1
ATOM 1076 C CA . SER A 1 140 ? -20.112 -4.249 -10.415 1.00 94.50 140 SER A CA 1
ATOM 1077 C C . SER A 1 140 ? -20.797 -5.527 -9.903 1.00 94.50 140 SER A C 1
ATOM 1079 O O . SER A 1 140 ? -20.298 -6.131 -8.951 1.00 94.50 140 SER A O 1
ATOM 1081 N N . PRO A 1 141 ? -21.844 -6.052 -10.574 1.00 93.44 141 PRO A N 1
ATOM 1082 C CA . PRO A 1 141 ? -22.383 -7.389 -10.293 1.00 93.44 141 PRO A CA 1
ATOM 1083 C C . PRO A 1 141 ? -21.330 -8.514 -10.338 1.00 93.44 141 PRO A C 1
ATOM 1085 O O . PRO A 1 141 ? -21.533 -9.580 -9.762 1.00 93.44 141 PRO A O 1
ATOM 1088 N N . ARG A 1 142 ? -20.185 -8.276 -10.993 1.00 94.31 142 ARG A N 1
ATOM 1089 C CA . ARG A 1 142 ? -19.019 -9.175 -11.036 1.00 94.31 142 ARG A CA 1
ATOM 1090 C C . ARG A 1 142 ? -17.986 -8.933 -9.921 1.00 94.31 142 ARG A C 1
ATOM 1092 O O . ARG A 1 142 ? -16.945 -9.570 -9.946 1.00 94.31 142 ARG A O 1
ATOM 1099 N N . GLY A 1 143 ? -18.230 -8.025 -8.974 1.00 96.19 143 GLY A N 1
ATOM 1100 C CA . GLY A 1 143 ? -17.404 -7.809 -7.778 1.00 96.19 143 G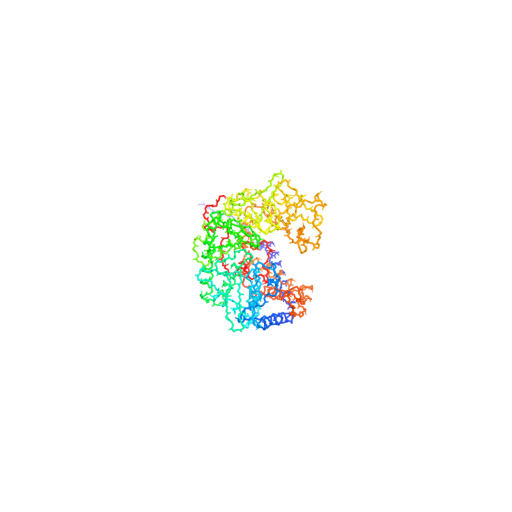LY A CA 1
ATOM 1101 C C . GLY A 1 143 ? -16.324 -6.723 -7.855 1.00 96.19 143 GLY A C 1
ATOM 1102 O O . GLY A 1 143 ? -15.811 -6.326 -6.811 1.00 96.19 143 GLY A O 1
ATOM 1103 N N . TYR A 1 144 ? -15.980 -6.197 -9.030 1.00 95.62 144 TYR A N 1
ATOM 1104 C CA . TYR A 1 144 ? -14.977 -5.127 -9.172 1.00 95.62 144 TYR A CA 1
ATOM 1105 C C . TYR A 1 144 ? -15.564 -3.714 -9.088 1.00 95.62 144 TYR A C 1
ATOM 1107 O O . TYR A 1 144 ? -16.752 -3.505 -9.338 1.00 95.62 144 TYR A O 1
ATOM 1115 N N . TRP A 1 145 ? -14.699 -2.731 -8.836 1.00 93.44 145 TRP A N 1
ATOM 1116 C CA . TRP A 1 145 ? -14.949 -1.329 -9.186 1.00 93.44 145 TRP A CA 1
ATOM 1117 C C . TRP A 1 145 ? -14.233 -0.977 -10.493 1.00 93.44 145 TRP A C 1
ATOM 1119 O O . TRP A 1 145 ? -13.105 -1.423 -10.726 1.00 93.44 145 TRP A O 1
ATOM 1129 N N . VAL A 1 146 ? -14.881 -0.196 -11.360 1.00 88.62 146 VAL A N 1
ATOM 1130 C CA . VAL A 1 146 ? -14.233 0.350 -12.569 1.00 88.62 146 VAL A CA 1
ATOM 1131 C C . VAL A 1 146 ? -13.276 1.479 -12.185 1.00 88.62 146 VAL A C 1
ATOM 1133 O O . VAL A 1 146 ? -13.359 2.006 -11.077 1.00 88.62 146 VAL A O 1
ATOM 1136 N N . GLN A 1 147 ? -12.378 1.902 -13.080 1.00 82.62 147 GLN A N 1
ATOM 1137 C CA . GLN A 1 147 ? -11.428 2.959 -12.711 1.00 82.62 147 GLN A CA 1
ATOM 1138 C C . GLN A 1 147 ? -12.074 4.339 -12.508 1.00 82.62 147 GLN A C 1
ATOM 1140 O O . GLN A 1 147 ? -11.590 5.087 -11.664 1.00 82.62 147 GLN A O 1
ATOM 1145 N N . THR A 1 148 ? -13.148 4.676 -13.228 1.00 86.00 148 THR A N 1
ATOM 1146 C CA . THR A 1 148 ? -13.769 6.008 -13.159 1.00 86.00 148 THR A CA 1
ATOM 1147 C C . THR A 1 148 ? -15.289 5.926 -13.082 1.00 86.00 148 THR A C 1
ATOM 1149 O O . THR A 1 148 ? -15.920 5.274 -13.916 1.00 86.00 148 THR A O 1
ATOM 1152 N N . TYR A 1 149 ? -15.873 6.692 -12.160 1.00 89.31 149 TYR A N 1
ATOM 1153 C CA . TYR A 1 149 ? -17.310 6.955 -12.090 1.00 89.31 149 TYR A CA 1
ATOM 1154 C C . TYR A 1 149 ? -17.586 8.459 -12.215 1.00 89.31 149 TYR A C 1
ATOM 1156 O O . TYR A 1 149 ? -16.795 9.294 -11.770 1.00 89.31 149 TYR A O 1
ATOM 1164 N N . ILE A 1 150 ? -18.739 8.800 -12.787 1.00 90.44 150 ILE A N 1
ATOM 1165 C CA . ILE A 1 150 ? -19.354 10.125 -12.691 1.00 90.44 150 ILE A CA 1
ATOM 1166 C C . ILE A 1 150 ? -20.480 10.042 -11.660 1.00 90.44 150 ILE A C 1
ATOM 1168 O O . ILE A 1 150 ? -21.241 9.074 -11.635 1.00 90.44 150 ILE A O 1
ATOM 1172 N N . ILE A 1 151 ? -20.577 11.053 -10.805 1.00 92.31 151 ILE A N 1
ATOM 1173 C CA . ILE A 1 151 ? -21.619 11.186 -9.789 1.00 92.31 151 ILE A CA 1
ATOM 1174 C C . ILE A 1 151 ? -22.316 12.519 -10.044 1.00 92.31 151 ILE A C 1
ATOM 1176 O O . ILE A 1 151 ? -21.704 13.584 -9.943 1.00 92.31 151 ILE A O 1
ATOM 1180 N N . ASP A 1 152 ? -23.589 12.455 -10.415 1.00 93.12 152 ASP A N 1
ATOM 1181 C CA . ASP A 1 152 ? -24.425 13.634 -10.629 1.00 93.12 152 ASP A CA 1
ATOM 1182 C C . ASP A 1 152 ? -24.761 14.347 -9.295 1.00 93.12 152 ASP A C 1
ATOM 1184 O O . ASP A 1 152 ? -24.673 13.735 -8.227 1.00 93.12 152 ASP A O 1
ATOM 1188 N N . PRO A 1 153 ? -25.199 15.625 -9.319 1.00 91.75 153 PRO A N 1
ATOM 1189 C CA . PRO A 1 153 ? -25.544 16.383 -8.106 1.00 91.75 153 PRO A CA 1
ATOM 1190 C C . PRO A 1 153 ? -26.694 15.771 -7.283 1.00 91.75 153 PRO A C 1
ATOM 1192 O O . PRO A 1 153 ? -26.837 16.060 -6.097 1.00 91.75 153 PRO A O 1
ATOM 1195 N N . ASP A 1 154 ? -27.521 14.926 -7.905 1.00 92.81 154 ASP A N 1
ATOM 1196 C CA . ASP A 1 154 ? -28.616 14.173 -7.280 1.00 92.81 154 ASP A CA 1
ATOM 1197 C C . ASP A 1 154 ? -28.169 12.824 -6.674 1.00 92.81 154 ASP A C 1
ATOM 1199 O O . ASP A 1 154 ? -28.974 12.135 -6.049 1.00 92.81 154 ASP A O 1
ATOM 1203 N N . GLY A 1 155 ? -26.892 12.459 -6.830 1.00 89.62 155 GLY A N 1
ATOM 1204 C CA . GLY A 1 155 ? -26.301 11.220 -6.324 1.00 89.62 155 GLY A CA 1
ATOM 1205 C C . GLY A 1 155 ? -26.321 10.061 -7.318 1.00 89.62 155 GLY A C 1
ATOM 1206 O O . GLY A 1 155 ? -25.774 8.994 -7.015 1.00 89.62 155 GLY A O 1
ATOM 1207 N N . ARG A 1 156 ? -26.890 10.241 -8.520 1.00 93.12 156 ARG A N 1
ATOM 1208 C CA . ARG A 1 156 ? -26.845 9.231 -9.583 1.00 93.12 156 ARG A CA 1
ATOM 1209 C C . ARG A 1 156 ? -25.391 8.963 -9.972 1.00 93.12 156 ARG A C 1
ATOM 1211 O O . ARG A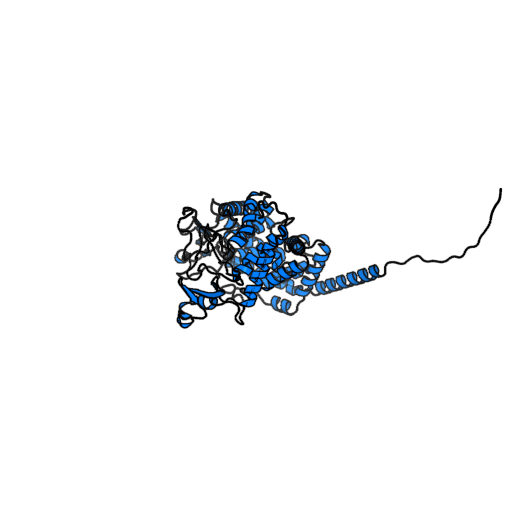 1 156 ? -24.747 9.756 -10.654 1.00 93.12 156 ARG A O 1
ATOM 1218 N N . THR A 1 157 ? -24.896 7.803 -9.558 1.00 92.31 157 THR A N 1
ATOM 1219 C CA . THR A 1 157 ? -23.577 7.281 -9.926 1.00 92.31 157 THR A CA 1
ATOM 1220 C C . THR A 1 157 ? -23.688 6.492 -11.230 1.00 92.31 157 THR A C 1
ATOM 1222 O O . THR A 1 157 ? -24.588 5.665 -11.375 1.00 92.31 157 THR A O 1
ATOM 1225 N N . TRP A 1 158 ? -22.792 6.738 -12.185 1.00 90.69 158 TRP A N 1
ATOM 1226 C CA . TRP A 1 158 ? -22.747 6.036 -13.469 1.00 90.69 158 TRP A CA 1
ATOM 1227 C C . TRP A 1 158 ? -21.318 5.925 -14.018 1.00 90.69 158 TRP A C 1
ATOM 1229 O O . TRP A 1 158 ? -20.426 6.687 -13.650 1.00 90.69 158 TRP A O 1
ATOM 1239 N N . VAL A 1 159 ? -21.094 4.948 -14.896 1.00 87.25 159 VAL A N 1
ATOM 1240 C CA . VAL A 1 159 ? -19.812 4.722 -15.583 1.00 87.25 159 VAL A CA 1
ATOM 1241 C C . VAL A 1 159 ? -19.929 5.281 -17.004 1.00 87.25 159 VAL A C 1
ATOM 1243 O O . VAL A 1 159 ? -20.927 4.981 -17.655 1.00 87.25 159 VAL A O 1
ATOM 1246 N N . PRO A 1 160 ? -18.963 6.076 -17.508 1.00 72.31 160 PRO A N 1
ATOM 1247 C CA . PRO A 1 160 ? -19.134 6.765 -18.785 1.00 72.31 160 PRO A CA 1
ATOM 1248 C C . PRO A 1 160 ? -19.230 5.823 -19.996 1.00 72.31 160 PRO A C 1
ATOM 1250 O O . PRO A 1 160 ? -20.232 5.877 -20.700 1.00 72.31 160 PRO A O 1
ATOM 1253 N N . TRP A 1 161 ? -18.226 4.964 -20.235 1.00 66.25 161 TRP A N 1
ATOM 1254 C CA . TRP A 1 161 ? -18.183 4.060 -21.409 1.00 66.25 161 TRP A CA 1
ATOM 1255 C C . TRP A 1 161 ? -17.409 2.742 -21.193 1.00 66.25 161 TRP A C 1
ATOM 1257 O O . TRP A 1 161 ? -17.195 1.988 -22.138 1.00 66.25 161 TRP A O 1
ATOM 1267 N N . VAL A 1 162 ? -16.909 2.487 -19.979 1.00 74.44 162 VAL A N 1
ATOM 1268 C CA . VAL A 1 162 ? -15.833 1.505 -19.732 1.00 74.44 162 VAL A CA 1
ATOM 1269 C C . VAL A 1 162 ? -16.157 0.636 -18.510 1.00 74.44 162 VAL A C 1
ATOM 1271 O O . VAL A 1 162 ? -15.431 0.599 -17.521 1.00 74.44 162 VAL A O 1
ATOM 1274 N N . ASP A 1 163 ? -17.310 -0.026 -18.560 1.00 80.31 163 ASP A N 1
ATOM 1275 C CA . ASP A 1 163 ? -17.859 -0.880 -17.498 1.00 80.31 163 ASP A CA 1
ATOM 1276 C C . ASP A 1 163 ? -17.237 -2.288 -17.431 1.00 80.31 163 ASP A C 1
ATOM 1278 O O . ASP A 1 163 ? -17.312 -2.965 -16.407 1.00 80.31 163 ASP A O 1
ATOM 1282 N N . HIS A 1 164 ? -16.600 -2.720 -18.516 1.00 85.31 164 HIS A N 1
ATOM 1283 C CA . HIS A 1 164 ? -15.968 -4.027 -18.709 1.00 85.31 164 HIS A CA 1
ATOM 1284 C C . HIS A 1 164 ? -14.472 -4.057 -18.347 1.00 85.31 164 HIS A C 1
ATOM 1286 O O . HIS A 1 164 ? -13.859 -5.118 -18.463 1.00 85.31 164 HIS A O 1
ATOM 1292 N N . LEU A 1 165 ? -13.879 -2.940 -17.900 1.00 86.44 165 LEU A N 1
ATOM 1293 C CA . LEU A 1 165 ? -12.500 -2.908 -17.396 1.00 86.44 165 LEU A CA 1
ATOM 1294 C C . LEU A 1 165 ? -12.455 -2.787 -15.875 1.00 86.44 165 LEU A C 1
ATOM 1296 O O . LEU A 1 165 ? -13.070 -1.900 -15.281 1.00 86.44 165 LEU A O 1
ATOM 1300 N N . ALA A 1 166 ? -11.635 -3.633 -15.261 1.00 90.50 166 ALA A N 1
ATOM 1301 C CA . ALA A 1 166 ? -11.317 -3.591 -13.846 1.00 90.50 166 ALA A CA 1
ATOM 1302 C C . ALA A 1 166 ? -9.825 -3.292 -13.666 1.00 90.50 166 ALA A C 1
ATOM 1304 O O . ALA A 1 166 ? -8.962 -4.101 -14.005 1.00 90.50 166 ALA A O 1
ATOM 1305 N N . ARG A 1 167 ? -9.505 -2.120 -13.116 1.00 90.06 167 ARG A N 1
ATOM 1306 C CA . ARG A 1 167 ? -8.127 -1.741 -12.783 1.00 90.06 167 ARG A CA 1
ATOM 1307 C C . ARG A 1 167 ? -7.654 -2.550 -11.576 1.00 90.06 167 ARG A C 1
ATOM 1309 O O . ARG A 1 167 ? -8.299 -2.473 -10.534 1.00 90.06 167 ARG A O 1
ATOM 1316 N N . ILE A 1 168 ? -6.553 -3.290 -11.688 1.00 92.25 168 ILE A N 1
ATOM 1317 C CA . ILE A 1 168 ? -5.964 -4.043 -10.567 1.00 92.25 168 ILE A CA 1
ATOM 1318 C C . ILE A 1 168 ? -4.889 -3.204 -9.866 1.00 92.25 168 ILE A C 1
ATOM 1320 O O . ILE A 1 168 ? -4.893 -3.094 -8.638 1.00 92.25 168 ILE A O 1
ATOM 1324 N N . GLN A 1 169 ? -4.003 -2.563 -10.641 1.00 88.62 169 GLN A N 1
ATOM 1325 C CA . GLN A 1 169 ? -2.963 -1.687 -10.095 1.00 88.62 169 GLN A CA 1
ATOM 1326 C C . GLN A 1 169 ? -3.523 -0.367 -9.523 1.00 88.62 169 GLN A C 1
ATOM 1328 O O . GLN A 1 169 ? -4.736 -0.132 -9.457 1.00 88.62 169 GLN A O 1
ATOM 1333 N N . ASP A 1 170 ? -2.623 0.495 -9.044 1.00 86.38 170 ASP A N 1
ATOM 1334 C CA . ASP A 1 170 ? -2.936 1.724 -8.304 1.00 86.38 170 ASP A CA 1
ATOM 1335 C C . ASP A 1 170 ? -3.754 1.471 -7.014 1.00 86.38 170 ASP A C 1
ATOM 1337 O O . ASP A 1 170 ? -4.330 2.396 -6.446 1.00 86.38 170 ASP A O 1
ATOM 1341 N N . GLY A 1 171 ? -3.857 0.213 -6.566 1.00 88.12 171 GLY A N 1
ATOM 1342 C CA . GLY A 1 171 ? -4.675 -0.210 -5.428 1.00 88.12 171 GLY A CA 1
ATOM 1343 C C . GLY A 1 171 ? -6.196 -0.198 -5.653 1.00 88.12 171 GLY A C 1
ATOM 1344 O O . GLY A 1 171 ? -6.941 -0.421 -4.703 1.00 88.12 171 GLY A O 1
ATOM 1345 N N . SER A 1 172 ? -6.675 0.027 -6.879 1.00 88.75 172 SER A N 1
ATOM 1346 C CA . SER A 1 172 ? -8.084 0.365 -7.172 1.00 88.75 172 SER A CA 1
ATOM 1347 C C . SER A 1 172 ? -9.124 -0.626 -6.604 1.00 88.75 172 SER A C 1
ATOM 1349 O O . SER A 1 172 ? -10.210 -0.214 -6.188 1.00 88.75 172 SER A O 1
ATOM 1351 N N . GLN A 1 173 ? -8.783 -1.920 -6.532 1.00 94.75 173 GLN A N 1
ATOM 1352 C CA . GLN A 1 173 ? -9.589 -2.943 -5.845 1.00 94.75 173 GLN A CA 1
ATOM 1353 C C . GLN A 1 173 ? -9.218 -3.072 -4.358 1.00 94.75 173 GLN A C 1
ATOM 1355 O O . GLN A 1 173 ? -10.078 -2.949 -3.488 1.00 94.75 173 GLN A O 1
ATOM 1360 N N . SER A 1 174 ? -7.930 -3.273 -4.058 1.00 93.44 174 SER A N 1
ATOM 1361 C CA . SER A 1 174 ? -7.430 -3.604 -2.716 1.00 93.44 174 SER A CA 1
ATOM 1362 C C . SER A 1 174 ? -7.676 -2.521 -1.661 1.00 93.44 174 SER A C 1
ATOM 1364 O O . SER A 1 174 ? -7.921 -2.833 -0.502 1.00 93.44 174 SER A O 1
ATOM 1366 N N . GLU A 1 175 ? -7.612 -1.245 -2.050 1.00 92.38 175 GLU A N 1
ATOM 1367 C CA . GLU A 1 175 ? -7.891 -0.102 -1.170 1.00 92.38 175 GLU A CA 1
ATOM 1368 C C . GLU A 1 175 ? -9.366 -0.120 -0.740 1.00 92.38 175 GLU A C 1
ATOM 1370 O O . GLU A 1 175 ? -9.691 -0.077 0.448 1.00 92.38 175 GLU A O 1
ATOM 1375 N N . SER A 1 176 ? -10.256 -0.252 -1.725 1.00 95.12 176 SER A N 1
ATOM 1376 C CA . SER A 1 176 ? -11.707 -0.349 -1.556 1.00 95.12 176 SER A CA 1
ATOM 1377 C C . SER A 1 176 ? -12.094 -1.569 -0.709 1.00 95.12 176 SER A C 1
ATOM 1379 O O . SER A 1 176 ? -12.903 -1.457 0.212 1.00 95.12 176 SER A O 1
ATOM 1381 N N . PHE A 1 177 ? -11.452 -2.714 -0.957 1.00 97.31 177 PHE A N 1
ATOM 1382 C CA . PHE A 1 177 ? -11.564 -3.932 -0.155 1.00 97.31 177 PHE A CA 1
ATOM 1383 C C . PHE A 1 177 ? -11.152 -3.709 1.311 1.00 97.31 177 PHE A C 1
ATOM 1385 O O . PHE A 1 177 ? -11.949 -3.983 2.209 1.00 97.31 177 PHE A O 1
ATOM 1392 N N . ASP A 1 178 ? -9.958 -3.163 1.574 1.00 95.88 178 ASP A N 1
ATOM 1393 C CA . ASP A 1 178 ? -9.475 -2.909 2.940 1.00 95.88 178 ASP A CA 1
ATOM 1394 C C . ASP A 1 178 ? -10.401 -1.932 3.693 1.00 95.88 178 ASP A C 1
ATOM 1396 O O . ASP A 1 178 ? -10.682 -2.124 4.879 1.00 95.88 178 ASP A O 1
ATOM 1400 N N . LEU A 1 179 ? -10.943 -0.907 3.022 1.00 96.75 179 LEU A N 1
ATOM 1401 C CA . LEU A 1 179 ? -11.908 0.009 3.640 1.00 96.75 179 LEU A CA 1
ATOM 1402 C C . LEU A 1 179 ? -13.230 -0.684 3.999 1.00 96.75 179 LEU A C 1
ATOM 1404 O O . LEU A 1 179 ? -13.787 -0.409 5.063 1.00 96.75 179 LEU A O 1
ATOM 1408 N N . LEU A 1 180 ? -13.719 -1.607 3.169 1.00 98.38 180 LEU A N 1
ATOM 1409 C CA . LEU A 1 180 ? -14.907 -2.407 3.485 1.00 98.38 180 LEU A CA 1
ATOM 1410 C C . LEU A 1 180 ? -14.653 -3.364 4.658 1.00 98.38 180 LEU A C 1
ATOM 1412 O O . LEU A 1 180 ? -15.521 -3.517 5.520 1.00 98.38 180 LEU A O 1
ATOM 1416 N N . LEU A 1 181 ? -13.448 -3.936 4.774 1.00 97.75 181 LEU A N 1
ATOM 1417 C CA . LEU A 1 181 ? -13.058 -4.679 5.978 1.00 97.75 181 LEU A CA 1
ATOM 1418 C C . LEU A 1 181 ? -13.028 -3.778 7.220 1.00 97.75 181 LEU A C 1
ATOM 1420 O O . LEU A 1 181 ? -13.437 -4.211 8.297 1.00 97.75 181 LEU A O 1
ATOM 1424 N N . TYR A 1 182 ? -12.609 -2.517 7.085 1.00 97.44 182 TYR A N 1
ATOM 1425 C CA . TYR A 1 182 ? -12.621 -1.553 8.189 1.00 97.44 182 TYR A CA 1
ATOM 1426 C C . TYR A 1 182 ? -14.045 -1.164 8.606 1.00 97.44 182 TYR A C 1
ATOM 1428 O O . TYR A 1 182 ? -14.362 -1.170 9.797 1.00 97.44 182 TYR A O 1
ATOM 1436 N N . ALA A 1 183 ? -14.928 -0.909 7.638 1.00 98.38 183 ALA A N 1
ATOM 1437 C CA . ALA A 1 183 ? -16.345 -0.663 7.881 1.00 98.38 183 ALA A CA 1
ATOM 1438 C C . ALA A 1 183 ? -17.006 -1.866 8.581 1.00 98.38 183 ALA A C 1
ATOM 1440 O O . ALA A 1 183 ? -17.670 -1.692 9.604 1.00 98.38 183 ALA A O 1
ATOM 1441 N N . TYR A 1 184 ? -16.749 -3.097 8.120 1.00 98.12 184 TYR A N 1
ATOM 1442 C CA . TYR A 1 184 ? -17.223 -4.321 8.779 1.00 98.12 184 TYR A CA 1
ATOM 1443 C C . TYR A 1 184 ? -16.654 -4.501 10.197 1.00 98.12 184 TYR A C 1
ATOM 1445 O O . TYR A 1 184 ? -17.380 -4.887 11.114 1.00 98.12 184 TYR A O 1
ATOM 1453 N N . LYS A 1 185 ? -15.372 -4.186 10.415 1.00 95.44 185 LYS A N 1
ATOM 1454 C CA . LYS A 1 185 ? -14.728 -4.250 11.736 1.00 95.44 185 LYS A CA 1
ATOM 1455 C C . LYS A 1 185 ? -15.371 -3.299 12.754 1.00 95.44 185 LYS A C 1
ATOM 1457 O O . LYS A 1 185 ? -15.435 -3.650 13.928 1.00 95.44 185 LYS A O 1
ATOM 1462 N N . LEU A 1 186 ? -15.834 -2.125 12.316 1.00 96.62 186 LEU A N 1
ATOM 1463 C CA . LEU A 1 186 ? -16.430 -1.098 13.183 1.00 96.62 186 LEU A CA 1
ATOM 1464 C C . LEU A 1 186 ? -17.954 -1.223 13.359 1.00 96.62 186 LEU A C 1
ATOM 1466 O O . LEU A 1 186 ? -18.479 -0.731 14.352 1.00 96.62 186 LEU A O 1
ATOM 1470 N N . THR A 1 187 ? -18.664 -1.855 12.417 1.00 97.62 187 THR A N 1
ATOM 1471 C CA . THR A 1 187 ? -20.145 -1.923 12.408 1.00 97.62 187 THR A CA 1
ATOM 1472 C C . THR A 1 187 ? -20.721 -3.333 12.546 1.00 97.62 187 THR A C 1
ATOM 1474 O O . THR A 1 187 ? -21.878 -3.492 12.923 1.00 97.62 187 THR A O 1
ATOM 1477 N N . HIS A 1 188 ? -19.941 -4.356 12.185 1.00 96.75 188 HIS A N 1
ATOM 1478 C CA . HIS A 1 188 ? -20.377 -5.739 11.962 1.00 96.75 188 HIS A CA 1
ATOM 1479 C C . HIS A 1 188 ? -21.490 -5.915 10.904 1.00 96.75 188 HIS A C 1
ATOM 1481 O O . HIS A 1 188 ? -22.057 -7.002 10.771 1.00 96.75 188 HIS A O 1
ATOM 1487 N N . GLU A 1 189 ? -21.770 -4.892 10.086 1.00 98.38 189 GLU A N 1
ATOM 1488 C CA . GLU A 1 189 ? -22.749 -4.983 9.002 1.00 98.38 189 GLU A CA 1
ATOM 1489 C C . GLU A 1 189 ? -22.241 -5.867 7.857 1.00 98.38 189 GLU A C 1
ATOM 1491 O O . GLU A 1 189 ? -21.276 -5.544 7.158 1.00 98.38 189 GLU A O 1
ATOM 1496 N N . ARG A 1 190 ? -22.938 -6.986 7.630 1.00 98.19 190 ARG A N 1
ATOM 1497 C CA . ARG A 1 190 ? -22.554 -8.017 6.652 1.00 98.19 190 ARG A CA 1
ATOM 1498 C C . ARG A 1 190 ? -22.356 -7.490 5.229 1.00 98.19 190 ARG A C 1
ATOM 1500 O O . ARG A 1 190 ? -21.447 -7.956 4.556 1.00 98.19 190 ARG A O 1
ATOM 1507 N N . LYS A 1 191 ? -23.113 -6.468 4.809 1.00 98.62 191 LYS A N 1
ATOM 1508 C CA . LYS A 1 191 ? -23.011 -5.855 3.470 1.00 98.62 191 LYS A CA 1
ATOM 1509 C C . LYS A 1 191 ? -21.574 -5.469 3.087 1.00 98.62 191 LYS A C 1
ATOM 1511 O O . LYS A 1 191 ? -21.166 -5.721 1.961 1.00 98.62 191 LYS A O 1
ATOM 1516 N N . TYR A 1 192 ? -20.785 -4.942 4.030 1.00 98.75 192 TYR A N 1
ATOM 1517 C CA . TYR A 1 192 ? -19.393 -4.562 3.774 1.00 98.75 192 TYR A CA 1
ATOM 1518 C C . TYR A 1 192 ? -18.481 -5.791 3.639 1.00 98.75 192 TYR A C 1
ATOM 1520 O O . TYR A 1 192 ? -17.673 -5.866 2.716 1.00 98.75 192 TYR A O 1
ATOM 1528 N N . ARG A 1 193 ? -18.644 -6.788 4.523 1.00 98.12 193 ARG A N 1
ATOM 1529 C CA . ARG A 1 193 ? -17.927 -8.074 4.456 1.00 98.12 193 ARG A CA 1
ATOM 1530 C C . ARG A 1 193 ? -18.190 -8.784 3.132 1.00 98.12 193 ARG A C 1
ATOM 1532 O O . ARG A 1 193 ? -17.263 -9.293 2.512 1.00 98.12 193 ARG A O 1
ATOM 1539 N N . ASP A 1 194 ? -19.453 -8.856 2.742 1.00 98.56 194 ASP A N 1
ATOM 1540 C CA . ASP A 1 194 ? -19.891 -9.696 1.636 1.00 98.56 194 ASP A CA 1
ATOM 1541 C C . ASP A 1 194 ? -19.538 -9.032 0.289 1.00 98.56 194 ASP A C 1
ATOM 1543 O O . ASP A 1 194 ? -19.036 -9.714 -0.602 1.00 98.56 194 ASP A O 1
ATOM 1547 N N . ALA A 1 195 ? -19.613 -7.695 0.197 1.00 98.75 195 ALA A N 1
ATOM 1548 C CA . ALA A 1 195 ? -19.026 -6.909 -0.896 1.00 98.75 195 ALA A CA 1
ATOM 1549 C C . ALA A 1 195 ? -17.498 -7.093 -1.009 1.00 98.75 195 ALA A C 1
ATOM 1551 O O . ALA A 1 195 ? -16.969 -7.293 -2.105 1.00 98.75 195 ALA A O 1
ATOM 1552 N N . ALA A 1 196 ? -16.768 -7.083 0.115 1.00 98.56 196 ALA A N 1
ATOM 1553 C CA . ALA A 1 196 ? -15.325 -7.335 0.119 1.00 98.56 196 ALA A CA 1
ATOM 1554 C C . ALA A 1 196 ? -14.985 -8.759 -0.366 1.00 98.56 196 ALA A C 1
ATOM 1556 O O . ALA A 1 196 ? -14.055 -8.939 -1.150 1.00 98.56 196 ALA A O 1
ATOM 1557 N N . ILE A 1 197 ? -15.764 -9.771 0.031 1.00 98.62 197 ILE A N 1
ATOM 1558 C CA . ILE A 1 197 ? -15.607 -11.151 -0.456 1.00 98.62 197 ILE A CA 1
ATOM 1559 C C . ILE A 1 197 ? -15.893 -11.243 -1.959 1.00 98.62 197 ILE A C 1
ATOM 1561 O O . ILE A 1 197 ? -15.102 -11.841 -2.681 1.00 98.62 197 ILE A O 1
ATOM 1565 N N . GLN A 1 198 ? -16.948 -10.593 -2.456 1.00 98.69 198 GLN A N 1
ATOM 1566 C CA . GLN A 1 198 ? -17.252 -10.551 -3.891 1.00 98.69 198 GLN A CA 1
ATOM 1567 C C . GLN A 1 198 ? -16.117 -9.895 -4.702 1.00 98.69 198 GLN A C 1
ATOM 1569 O O . GLN A 1 198 ? -15.822 -10.327 -5.816 1.00 98.69 198 GLN A O 1
ATOM 1574 N N . ASN A 1 199 ? -15.424 -8.898 -4.136 1.00 98.62 199 ASN A N 1
ATOM 1575 C CA . ASN A 1 199 ? -14.229 -8.321 -4.753 1.00 98.62 199 ASN A CA 1
ATOM 1576 C C . ASN A 1 199 ? -13.008 -9.252 -4.688 1.00 98.62 199 ASN A C 1
ATOM 1578 O O . ASN A 1 199 ? -12.268 -9.343 -5.663 1.00 98.62 199 ASN A O 1
ATOM 1582 N N . ALA A 1 200 ? -12.803 -9.978 -3.586 1.00 98.56 200 ALA A N 1
ATOM 1583 C CA . ALA A 1 200 ? -11.739 -10.979 -3.499 1.00 98.56 200 ALA A CA 1
ATOM 1584 C C . ALA A 1 200 ? -11.951 -12.144 -4.482 1.00 98.56 200 ALA A C 1
ATOM 1586 O O . ALA A 1 200 ? -10.984 -12.607 -5.079 1.00 98.56 200 ALA A O 1
ATOM 1587 N N . ASP A 1 201 ? -13.195 -12.573 -4.708 1.00 98.69 201 ASP A N 1
ATOM 1588 C CA . ASP A 1 201 ? -13.530 -13.585 -5.717 1.00 98.69 201 ASP A CA 1
ATOM 1589 C C . ASP A 1 201 ? -13.258 -13.088 -7.145 1.00 98.69 201 ASP A C 1
ATOM 1591 O O . ASP A 1 201 ? -12.728 -13.839 -7.966 1.00 98.69 201 ASP A O 1
ATOM 1595 N N . PHE A 1 202 ? -13.515 -11.806 -7.428 1.00 98.19 202 PHE A N 1
ATOM 1596 C CA . PHE A 1 202 ? -13.081 -11.175 -8.676 1.00 98.19 202 PHE A CA 1
ATOM 1597 C C . PHE A 1 202 ? -11.549 -11.134 -8.817 1.00 98.19 202 PHE A C 1
ATOM 1599 O O . PHE A 1 202 ? -11.016 -11.536 -9.851 1.00 98.19 202 PHE A O 1
ATOM 1606 N N . VAL A 1 203 ? -10.827 -10.657 -7.797 1.00 98.19 203 VAL A N 1
ATOM 1607 C CA . VAL A 1 203 ? -9.361 -10.547 -7.865 1.00 98.19 203 VAL A CA 1
ATOM 1608 C C . VAL A 1 203 ? -8.731 -11.937 -8.005 1.00 98.19 203 VAL A C 1
ATOM 1610 O O . VAL A 1 203 ? -7.816 -12.101 -8.804 1.00 98.19 203 VAL A O 1
ATOM 1613 N N . LEU A 1 204 ? -9.262 -12.965 -7.338 1.00 98.19 204 LEU A N 1
ATOM 1614 C CA . LEU A 1 204 ? -8.839 -14.356 -7.531 1.00 98.19 204 LEU A CA 1
ATOM 1615 C C . LEU A 1 204 ? -9.087 -14.856 -8.966 1.00 98.19 204 LEU A C 1
ATOM 1617 O O . LEU A 1 204 ? -8.226 -15.522 -9.538 1.00 98.19 204 LEU A O 1
ATOM 1621 N N . PHE A 1 205 ? -10.232 -14.520 -9.569 1.00 96.75 205 PHE A N 1
ATOM 1622 C CA . PHE A 1 205 ? -10.530 -14.845 -10.970 1.00 96.75 205 PHE A CA 1
ATOM 1623 C C . PHE A 1 205 ? -9.551 -14.173 -11.951 1.00 96.75 205 PHE A C 1
ATOM 1625 O O . PHE A 1 205 ? -9.173 -14.780 -12.950 1.00 96.75 205 PHE A O 1
ATOM 1632 N N . ALA A 1 206 ? -9.080 -12.963 -11.639 1.00 95.25 206 ALA A N 1
ATOM 1633 C CA . ALA A 1 206 ? -8.081 -12.236 -12.423 1.00 95.25 206 ALA A CA 1
ATOM 1634 C C . ALA A 1 206 ? -6.619 -12.706 -12.211 1.00 95.25 206 ALA A C 1
ATOM 1636 O O . ALA A 1 206 ? -5.704 -12.094 -12.765 1.00 95.25 206 ALA A O 1
ATOM 1637 N N . GLN A 1 207 ? -6.367 -13.748 -11.405 1.00 96.56 207 GLN A N 1
ATOM 1638 C CA . GLN A 1 207 ? -5.011 -14.190 -11.057 1.00 96.56 207 GLN A CA 1
ATOM 1639 C C . GLN A 1 207 ? -4.410 -15.163 -12.087 1.00 96.56 207 GLN A C 1
ATOM 1641 O O . GLN A 1 207 ? -4.938 -16.258 -12.321 1.00 96.56 207 GLN A O 1
ATOM 1646 N N . ASN A 1 208 ? -3.236 -14.818 -12.620 1.00 95.00 208 ASN A N 1
ATOM 1647 C CA . ASN A 1 208 ? -2.448 -15.660 -13.524 1.00 95.00 208 ASN A CA 1
ATOM 1648 C C . ASN A 1 208 ? -1.973 -16.960 -12.841 1.00 95.00 208 ASN A C 1
ATOM 1650 O O . ASN A 1 208 ? -1.823 -17.026 -11.621 1.00 95.00 208 ASN A O 1
ATOM 1654 N N . ASP A 1 209 ? -1.651 -17.998 -13.619 1.00 92.44 209 ASP A N 1
ATOM 1655 C CA . ASP A 1 209 ? -1.180 -19.289 -13.078 1.00 92.44 209 ASP A CA 1
ATOM 1656 C C . ASP A 1 209 ? 0.224 -19.236 -12.450 1.00 92.44 209 ASP A C 1
ATOM 1658 O O . ASP A 1 209 ? 0.53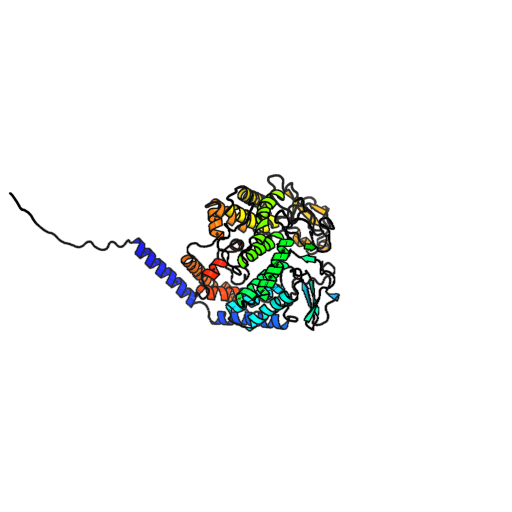6 -20.035 -11.569 1.00 92.44 209 ASP A O 1
ATOM 1662 N N . ASN A 1 210 ? 1.042 -18.241 -12.810 1.00 93.25 210 ASN A N 1
ATOM 1663 C CA . ASN A 1 210 ? 2.287 -17.903 -12.105 1.00 93.25 210 ASN A CA 1
ATOM 1664 C C . ASN A 1 210 ? 2.043 -17.139 -10.776 1.00 93.25 210 ASN A C 1
ATOM 1666 O O . ASN A 1 210 ? 2.990 -16.683 -10.143 1.00 93.25 210 ASN A O 1
ATOM 1670 N N . GLY A 1 211 ? 0.785 -16.962 -10.357 1.00 94.81 211 GLY A N 1
ATOM 1671 C CA . GLY A 1 211 ? 0.387 -16.276 -9.125 1.00 94.81 211 GLY A CA 1
ATOM 1672 C C . GLY A 1 211 ? 0.373 -14.744 -9.196 1.00 94.81 211 GLY A C 1
ATOM 1673 O O . GLY A 1 211 ? -0.065 -14.118 -8.233 1.00 94.81 211 GLY A O 1
ATOM 1674 N N . SER A 1 212 ? 0.827 -14.141 -10.299 1.00 96.38 212 SER A N 1
ATOM 1675 C CA . SER A 1 212 ? 0.821 -12.685 -10.518 1.00 96.38 212 SER A CA 1
ATOM 1676 C C . SER A 1 212 ? -0.541 -12.150 -10.988 1.00 96.38 212 SER A C 1
ATOM 1678 O O . SER A 1 212 ? -1.459 -12.918 -11.282 1.00 96.38 212 SER A O 1
ATOM 1680 N N . TRP A 1 213 ? -0.642 -10.827 -11.130 1.00 96.88 213 TRP A N 1
ATOM 1681 C CA . TRP A 1 213 ? -1.789 -10.138 -11.730 1.00 96.88 213 TRP A CA 1
ATOM 1682 C C . TRP A 1 213 ? -1.364 -9.132 -12.812 1.00 96.88 213 TRP A C 1
ATOM 1684 O O . TRP A 1 213 ? -0.271 -8.572 -12.696 1.00 96.88 213 TRP A O 1
ATOM 1694 N N . PRO A 1 214 ? -2.209 -8.861 -13.826 1.00 94.56 214 PRO A N 1
ATOM 1695 C CA . PRO A 1 214 ? -2.002 -7.772 -14.784 1.00 94.56 214 PRO A CA 1
ATOM 1696 C C . PRO A 1 214 ? -2.245 -6.391 -14.144 1.00 94.56 214 PRO A C 1
ATOM 1698 O O . PRO A 1 214 ? -2.677 -6.289 -12.996 1.00 94.56 214 PRO A O 1
ATOM 1701 N N . ASP A 1 215 ? -2.012 -5.310 -14.895 1.00 92.06 215 ASP A N 1
ATOM 1702 C CA . ASP A 1 215 ? -2.381 -3.953 -14.466 1.00 92.06 215 ASP A CA 1
ATOM 1703 C C . ASP A 1 215 ? -3.904 -3.746 -14.488 1.00 92.06 215 ASP A C 1
ATOM 1705 O O . ASP A 1 215 ? -4.470 -3.075 -13.618 1.00 92.06 215 ASP A O 1
ATOM 1709 N N . GLU A 1 216 ? -4.561 -4.318 -15.498 1.00 89.88 216 GLU A N 1
ATOM 1710 C CA . GLU A 1 216 ? -6.000 -4.255 -15.756 1.00 89.88 216 GLU A CA 1
ATOM 1711 C C . GLU A 1 216 ? -6.526 -5.635 -16.154 1.00 89.88 216 GLU A C 1
ATOM 1713 O O . GLU A 1 216 ? -5.844 -6.385 -16.843 1.00 89.88 216 GLU A O 1
ATOM 1718 N N . PHE A 1 217 ? -7.764 -5.945 -15.780 1.00 90.69 217 PHE A N 1
ATOM 1719 C CA . PHE A 1 217 ? -8.506 -7.083 -16.312 1.00 90.69 217 PHE A CA 1
ATOM 1720 C C . PHE A 1 217 ? -9.613 -6.584 -17.248 1.00 90.69 217 PHE A C 1
ATOM 1722 O O . PHE A 1 217 ? -10.336 -5.640 -16.915 1.00 90.69 217 PHE A O 1
ATOM 1729 N N . ASP A 1 218 ? -9.748 -7.216 -18.412 1.00 87.94 218 ASP A N 1
ATOM 1730 C CA . ASP A 1 218 ? -10.642 -6.790 -19.489 1.00 87.94 218 ASP A CA 1
ATOM 1731 C C . ASP A 1 218 ? -11.643 -7.896 -19.827 1.00 87.94 218 ASP A C 1
ATOM 1733 O O . ASP A 1 218 ? -11.288 -8.925 -20.394 1.00 87.94 218 ASP A O 1
ATOM 1737 N N . PHE A 1 219 ? -12.913 -7.679 -19.481 1.00 86.75 219 PHE A N 1
ATOM 1738 C CA . PHE A 1 219 ? -13.991 -8.639 -19.733 1.00 86.75 219 PHE A CA 1
ATOM 1739 C C . PHE A 1 219 ? -14.458 -8.675 -21.199 1.00 86.75 219 PHE A C 1
ATOM 1741 O O . PHE A 1 219 ? -15.371 -9.439 -21.512 1.00 86.75 219 PHE A O 1
ATOM 1748 N N . SER A 1 220 ? -13.888 -7.844 -22.080 1.00 82.00 220 SER A N 1
ATOM 1749 C CA . SER A 1 220 ? -14.204 -7.807 -23.514 1.00 82.00 220 SER A CA 1
ATOM 1750 C C . SER A 1 220 ? -13.131 -8.444 -24.402 1.00 82.00 220 SER A C 1
ATOM 1752 O O . SER A 1 220 ? -13.441 -8.828 -25.527 1.00 82.00 220 SER A O 1
ATOM 1754 N N . ALA A 1 221 ? -11.896 -8.577 -23.908 1.00 74.31 221 ALA A N 1
ATOM 1755 C CA . ALA A 1 221 ? -10.762 -9.093 -24.669 1.00 74.31 221 ALA A CA 1
ATOM 1756 C C . ALA A 1 221 ? -10.605 -10.618 -24.542 1.00 74.31 221 ALA A C 1
ATOM 1758 O O . ALA A 1 221 ? -10.703 -11.186 -23.452 1.00 74.31 221 ALA A O 1
ATOM 1759 N N . GLY A 1 222 ? -10.269 -11.286 -25.647 1.00 67.94 222 GLY A N 1
ATOM 1760 C CA . GLY A 1 222 ? -9.708 -12.635 -25.606 1.00 67.94 222 GLY A CA 1
ATOM 1761 C C . GLY A 1 222 ? -8.315 -12.661 -24.946 1.00 67.94 222 GLY A C 1
ATOM 1762 O O . GLY A 1 222 ? -7.621 -11.644 -24.927 1.00 67.94 222 GLY A O 1
ATOM 1763 N N . PRO A 1 223 ? -7.831 -13.825 -24.467 1.00 60.38 223 PRO A N 1
ATOM 1764 C CA . PRO A 1 223 ? -6.589 -13.944 -23.683 1.00 60.38 223 PRO A CA 1
ATOM 1765 C C . PRO A 1 223 ? -5.287 -13.598 -24.435 1.00 60.38 223 PRO A C 1
ATOM 1767 O O . PRO A 1 223 ? -4.211 -13.658 -23.848 1.00 60.38 223 PRO A O 1
ATOM 1770 N N . PHE A 1 224 ? -5.368 -13.230 -25.716 1.00 62.62 224 PHE A N 1
ATOM 1771 C CA . PHE A 1 224 ? -4.248 -12.752 -26.534 1.00 62.62 224 PHE A CA 1
ATOM 1772 C C . PHE A 1 224 ? -4.504 -11.355 -27.135 1.00 62.62 224 PHE A C 1
ATOM 1774 O O . PHE A 1 224 ? -3.627 -10.787 -27.787 1.00 62.62 224 PHE A O 1
ATOM 1781 N N . GLU A 1 225 ? -5.698 -10.786 -26.952 1.00 67.88 225 GLU A N 1
ATOM 1782 C CA . GLU A 1 225 ? -6.124 -9.569 -27.639 1.00 67.88 225 GLU A CA 1
ATOM 1783 C C . GLU A 1 225 ? -5.717 -8.320 -26.857 1.00 67.88 225 GLU A C 1
ATOM 1785 O O . GLU A 1 225 ? -6.156 -8.077 -25.735 1.00 67.88 225 GLU A O 1
ATOM 1790 N N . GLY A 1 226 ? -4.862 -7.489 -27.459 1.00 68.75 226 GLY A N 1
ATOM 1791 C CA . GLY A 1 226 ? -4.486 -6.202 -26.874 1.00 68.75 226 GLY A CA 1
ATOM 1792 C C . GLY A 1 226 ? -3.804 -6.318 -25.504 1.00 68.75 226 GLY A C 1
ATOM 1793 O O . GLY A 1 226 ? -4.087 -5.505 -24.622 1.00 68.75 226 GLY A O 1
ATOM 1794 N N . ALA A 1 227 ? -2.907 -7.300 -25.352 1.00 70.25 227 ALA A N 1
ATOM 1795 C CA . ALA A 1 227 ? -2.189 -7.666 -24.123 1.00 70.25 227 ALA A CA 1
ATOM 1796 C C . ALA A 1 227 ? -1.570 -6.500 -23.319 1.00 70.25 227 ALA A C 1
ATOM 1798 O O . ALA A 1 227 ? -1.353 -6.640 -22.119 1.00 70.25 227 ALA A O 1
ATOM 1799 N N . TRP A 1 228 ? -1.332 -5.342 -23.940 1.00 79.19 228 TRP A N 1
ATOM 1800 C CA . TRP A 1 228 ? -0.998 -4.077 -23.280 1.00 79.19 228 TRP A CA 1
ATOM 1801 C C . TRP A 1 228 ? -1.636 -2.887 -24.016 1.00 79.19 228 TRP A C 1
ATOM 1803 O O . TRP A 1 228 ? -2.135 -3.025 -25.137 1.00 79.19 228 TRP A O 1
ATOM 1813 N N . THR A 1 229 ? -1.615 -1.702 -23.399 1.00 74.56 229 THR A N 1
ATOM 1814 C CA . THR A 1 229 ? -1.936 -0.424 -24.055 1.00 74.56 229 THR A CA 1
ATOM 1815 C C . THR A 1 229 ? -1.003 0.699 -23.594 1.00 74.56 229 THR A C 1
ATOM 1817 O O . THR A 1 229 ? -0.722 0.838 -22.403 1.00 74.56 229 THR A O 1
ATOM 1820 N N . GLY A 1 230 ? -0.605 1.575 -24.522 1.00 66.00 230 GLY A N 1
ATOM 1821 C CA . GLY A 1 230 ? 0.312 2.696 -24.256 1.00 66.00 230 GLY A CA 1
ATOM 1822 C C . GLY A 1 230 ? -0.208 3.802 -23.333 1.00 66.00 230 GLY A C 1
ATOM 1823 O O . GLY A 1 230 ? 0.556 4.691 -22.962 1.00 66.00 230 GLY A O 1
ATOM 1824 N N . ALA A 1 231 ? -1.488 3.753 -22.953 1.00 68.50 231 ALA A N 1
ATOM 1825 C CA . ALA A 1 231 ? -2.095 4.664 -21.985 1.00 68.50 231 ALA A CA 1
ATOM 1826 C C . ALA A 1 231 ? -2.293 4.024 -20.599 1.00 68.50 231 ALA A C 1
ATOM 1828 O O . ALA A 1 231 ? -2.282 4.745 -19.599 1.00 68.50 231 ALA A O 1
ATOM 1829 N N . ARG A 1 232 ? -2.486 2.696 -20.522 1.00 72.12 232 ARG A N 1
ATOM 1830 C CA . ARG A 1 232 ? -2.972 2.031 -19.300 1.00 72.12 232 ARG A CA 1
ATOM 1831 C C . ARG A 1 232 ? -2.072 0.923 -18.741 1.00 72.12 232 ARG A C 1
ATOM 1833 O O . ARG A 1 232 ? -2.178 0.654 -17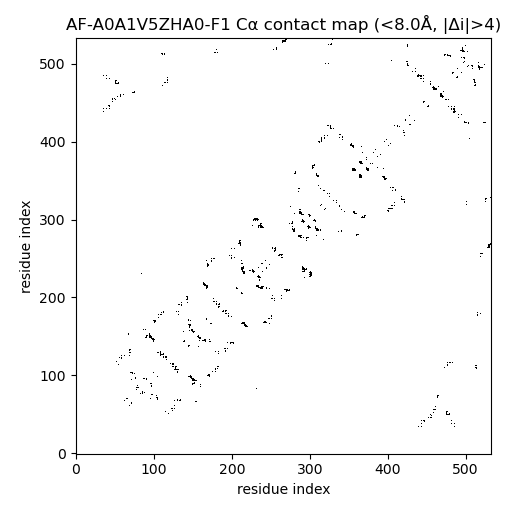.548 1.00 72.12 232 ARG A O 1
ATOM 1840 N N . GLY A 1 233 ? -1.166 0.343 -19.530 1.00 83.19 233 GLY A N 1
ATOM 1841 C CA . GLY A 1 233 ? -0.331 -0.793 -19.110 1.00 83.19 233 GLY A CA 1
ATOM 1842 C C . GLY A 1 233 ? -0.869 -2.148 -19.581 1.00 83.19 233 GLY A C 1
ATOM 1843 O O . GLY A 1 233 ? -1.548 -2.205 -20.612 1.00 83.19 233 GLY A O 1
ATOM 1844 N N . ILE A 1 234 ? -0.530 -3.234 -18.880 1.00 88.69 234 ILE A N 1
ATOM 1845 C CA . ILE A 1 234 ? -0.784 -4.613 -19.333 1.00 88.69 234 ILE A CA 1
ATOM 1846 C C . ILE A 1 234 ? -2.179 -5.147 -18.958 1.00 88.69 234 ILE A C 1
ATOM 1848 O O . ILE A 1 234 ? -2.658 -4.973 -17.840 1.00 88.69 234 ILE A O 1
ATOM 1852 N N . ARG A 1 235 ? -2.811 -5.854 -19.899 1.00 88.06 235 ARG A N 1
ATOM 1853 C CA . ARG A 1 235 ? -4.066 -6.609 -19.721 1.00 88.06 235 ARG A CA 1
ATOM 1854 C C . ARG A 1 235 ? -3.861 -8.124 -19.632 1.00 88.06 235 ARG A C 1
ATOM 1856 O O . ARG A 1 235 ? -4.731 -8.830 -19.138 1.00 88.06 235 ARG A O 1
ATOM 1863 N N . VAL A 1 236 ? -2.722 -8.624 -20.112 1.00 87.31 236 VAL A N 1
ATOM 1864 C CA . VAL A 1 236 ? -2.359 -10.048 -20.110 1.00 87.31 236 VAL A CA 1
ATOM 1865 C C . VAL A 1 236 ? -0.906 -10.179 -19.662 1.00 87.31 236 VAL A C 1
ATOM 1867 O O . VAL A 1 236 ? -0.042 -9.469 -20.173 1.00 87.31 236 VAL A O 1
ATOM 1870 N N . GLY A 1 237 ? -0.636 -11.098 -18.733 1.00 91.06 237 GLY A N 1
ATOM 1871 C CA . GLY A 1 237 ? 0.678 -11.255 -18.108 1.00 91.06 237 GLY A CA 1
ATOM 1872 C C . GLY A 1 237 ? 0.749 -10.663 -16.699 1.00 91.06 237 GLY A C 1
ATOM 1873 O O . GLY A 1 237 ? -0.275 -10.332 -16.099 1.00 91.06 237 GLY A O 1
ATOM 1874 N N . GLY A 1 238 ? 1.960 -10.598 -16.146 1.00 95.31 238 GLY A N 1
ATOM 1875 C CA . GLY A 1 238 ? 2.211 -10.263 -14.744 1.00 95.31 238 GLY A CA 1
ATOM 1876 C C . GLY A 1 238 ? 2.859 -8.895 -14.552 1.00 95.31 238 GLY A C 1
ATOM 1877 O O . GLY A 1 238 ? 3.881 -8.585 -15.161 1.00 95.31 238 GLY A O 1
ATOM 1878 N N . SER A 1 239 ? 2.295 -8.089 -13.658 1.00 96.12 239 SER A N 1
ATOM 1879 C CA . SER A 1 239 ? 2.784 -6.757 -13.315 1.00 96.12 239 SER A CA 1
ATOM 1880 C C . SER A 1 239 ? 3.234 -6.685 -11.860 1.00 96.12 239 SER A C 1
ATOM 1882 O O . SER A 1 239 ? 2.548 -7.133 -10.932 1.00 96.12 239 SER A O 1
ATOM 1884 N N . TYR A 1 240 ? 4.401 -6.083 -11.654 1.00 95.50 240 TYR A N 1
ATOM 1885 C CA . TYR A 1 240 ? 4.762 -5.526 -10.361 1.00 95.50 240 TYR A CA 1
ATOM 1886 C C . TYR A 1 240 ? 4.153 -4.127 -10.188 1.00 95.50 240 TYR A C 1
ATOM 1888 O O . TYR A 1 240 ? 3.877 -3.741 -9.058 1.00 95.50 240 TYR A O 1
ATOM 1896 N N . ASN A 1 241 ? 3.927 -3.360 -11.261 1.00 91.62 241 ASN A N 1
ATOM 1897 C CA . ASN A 1 241 ? 3.746 -1.913 -11.169 1.00 91.62 241 ASN A CA 1
ATOM 1898 C C . ASN A 1 241 ? 2.652 -1.456 -10.186 1.00 91.62 241 ASN A C 1
ATOM 1900 O O . ASN A 1 241 ? 1.580 -2.048 -10.085 1.00 91.62 241 ASN A O 1
ATOM 1904 N N . ASP A 1 242 ? 2.985 -0.401 -9.431 1.00 88.88 242 ASP A N 1
ATOM 1905 C CA . ASP A 1 242 ? 2.136 0.322 -8.471 1.00 88.88 242 ASP A CA 1
ATOM 1906 C C . ASP A 1 242 ? 1.121 -0.548 -7.690 1.00 88.88 242 ASP A C 1
ATOM 1908 O O . ASP A 1 242 ? -0.016 -0.162 -7.418 1.00 88.88 242 ASP A O 1
ATOM 1912 N N . GLY A 1 243 ? 1.586 -1.733 -7.271 1.00 90.25 243 GLY A N 1
ATOM 1913 C CA . GLY A 1 243 ? 0.895 -2.628 -6.347 1.00 90.25 243 GLY A CA 1
ATOM 1914 C C . GLY A 1 243 ? 0.163 -3.814 -6.977 1.00 90.25 243 GLY A C 1
ATOM 1915 O O . GLY A 1 243 ? -0.362 -4.610 -6.202 1.00 90.25 243 GLY A O 1
ATOM 1916 N N . ALA A 1 244 ? 0.147 -3.975 -8.309 1.00 93.56 244 ALA A N 1
ATOM 1917 C CA . ALA A 1 244 ? -0.709 -4.950 -9.008 1.00 93.56 244 ALA A CA 1
ATOM 1918 C C . ALA A 1 244 ? -0.653 -6.366 -8.398 1.00 93.56 244 ALA A C 1
ATOM 1920 O O . ALA A 1 244 ? -1.682 -6.904 -7.988 1.00 93.56 244 ALA A O 1
ATOM 1921 N N . THR A 1 245 ? 0.551 -6.933 -8.241 1.00 95.50 245 THR A N 1
ATOM 1922 C CA . THR A 1 245 ? 0.730 -8.240 -7.582 1.00 95.50 245 THR A CA 1
ATOM 1923 C C . THR A 1 245 ? 0.803 -8.147 -6.047 1.00 95.50 245 THR A C 1
ATOM 1925 O O . THR A 1 245 ? 0.175 -8.960 -5.374 1.00 95.50 245 THR A O 1
ATOM 1928 N N . THR A 1 246 ? 1.500 -7.160 -5.455 1.00 92.75 246 THR A N 1
ATOM 1929 C CA . THR A 1 246 ? 1.654 -7.053 -3.978 1.00 92.75 246 THR A CA 1
ATOM 1930 C C . THR A 1 246 ? 0.325 -6.923 -3.248 1.00 92.75 246 THR A C 1
ATOM 1932 O O . THR A 1 246 ? 0.075 -7.617 -2.261 1.00 92.75 246 THR A O 1
ATOM 1935 N N . ASN A 1 247 ? -0.513 -5.993 -3.700 1.00 92.44 247 ASN A N 1
ATOM 1936 C CA . ASN A 1 247 ? -1.732 -5.642 -2.992 1.00 92.44 247 ASN A CA 1
ATOM 1937 C C . ASN A 1 247 ? -2.779 -6.741 -3.175 1.00 92.44 247 ASN A C 1
ATOM 1939 O O . ASN A 1 247 ? -3.459 -7.090 -2.217 1.00 92.44 247 ASN A O 1
ATOM 1943 N N . SER A 1 248 ? -2.838 -7.345 -4.364 1.00 95.81 248 SER A N 1
ATOM 1944 C CA . SER A 1 248 ? -3.690 -8.500 -4.653 1.00 95.81 248 SER A CA 1
ATOM 1945 C C . SER A 1 248 ? -3.276 -9.732 -3.838 1.00 95.81 248 SER A C 1
ATOM 1947 O O . SER A 1 248 ? -4.130 -10.385 -3.245 1.00 95.81 248 SER A O 1
ATOM 1949 N N . ALA A 1 249 ? -1.973 -10.007 -3.688 1.00 94.50 249 ALA A N 1
ATOM 1950 C CA . ALA A 1 249 ? -1.481 -11.082 -2.821 1.00 94.50 249 ALA A CA 1
ATOM 1951 C C . ALA A 1 249 ? -1.848 -10.859 -1.340 1.00 94.50 249 ALA A C 1
ATOM 1953 O O . ALA A 1 249 ? -2.303 -11.786 -0.667 1.00 94.50 249 ALA A O 1
ATOM 1954 N N . LEU A 1 250 ? -1.723 -9.625 -0.835 1.00 92.25 250 LEU A N 1
ATOM 1955 C CA . LEU A 1 250 ? -2.188 -9.260 0.509 1.00 92.25 250 LEU A CA 1
ATOM 1956 C C . LEU A 1 250 ? -3.713 -9.364 0.649 1.00 92.25 250 LEU A C 1
ATOM 1958 O O . LEU A 1 250 ? -4.197 -9.881 1.654 1.00 92.25 250 LEU A O 1
ATOM 1962 N N . GLN A 1 251 ? -4.468 -8.941 -0.364 1.00 95.19 251 GLN A N 1
ATOM 1963 C CA . GLN A 1 251 ? -5.923 -9.071 -0.414 1.00 95.19 251 GLN A CA 1
ATOM 1964 C C . GLN A 1 251 ? -6.358 -10.543 -0.364 1.00 95.19 251 GLN A C 1
ATOM 1966 O O . GLN A 1 251 ? -7.301 -10.865 0.354 1.00 95.19 251 GLN A O 1
ATOM 1971 N N . MET A 1 252 ? -5.645 -11.453 -1.037 1.00 96.81 252 MET A N 1
ATOM 1972 C CA . MET A 1 252 ? -5.894 -12.897 -0.943 1.00 96.81 252 MET A CA 1
ATOM 1973 C C . MET A 1 252 ? -5.636 -13.452 0.466 1.00 96.81 252 MET A C 1
ATOM 1975 O O . MET A 1 252 ? -6.444 -14.229 0.976 1.00 96.81 252 MET A O 1
ATOM 1979 N N . VAL A 1 253 ? -4.558 -13.028 1.139 1.00 94.06 253 VAL A N 1
ATOM 1980 C CA . VAL A 1 253 ? -4.303 -13.417 2.541 1.00 94.06 253 VAL A CA 1
ATOM 1981 C C . VAL A 1 253 ? -5.379 -12.850 3.477 1.00 94.06 253 VAL A C 1
ATOM 1983 O O . VAL A 1 253 ? -5.862 -13.568 4.353 1.00 94.06 253 VAL A O 1
ATOM 1986 N N . ASN A 1 254 ? -5.822 -11.608 3.262 1.00 93.69 254 ASN A N 1
ATOM 1987 C CA . ASN A 1 254 ? -6.902 -10.992 4.036 1.00 93.69 254 ASN A CA 1
ATOM 1988 C C . ASN A 1 254 ? -8.257 -11.693 3.799 1.00 93.69 254 ASN A C 1
ATOM 1990 O O . ASN A 1 254 ? -9.011 -11.921 4.748 1.00 93.69 254 ASN A O 1
ATOM 1994 N N . ALA A 1 255 ? -8.555 -12.087 2.558 1.00 96.44 255 ALA A N 1
ATOM 1995 C CA . ALA A 1 255 ? -9.754 -12.842 2.198 1.00 96.44 255 ALA A CA 1
ATOM 1996 C C . ALA A 1 255 ? -9.748 -14.249 2.817 1.00 96.44 255 ALA A C 1
ATOM 1998 O O . ALA A 1 255 ? -10.756 -14.668 3.394 1.00 96.44 255 ALA A O 1
ATOM 1999 N N . TRP A 1 256 ? -8.604 -14.945 2.804 1.00 96.50 256 TRP A N 1
ATOM 2000 C CA . TRP A 1 256 ? -8.426 -16.185 3.563 1.00 96.50 256 TRP A CA 1
ATOM 2001 C C . TRP A 1 256 ? -8.614 -15.957 5.067 1.00 96.50 256 TRP A C 1
ATOM 2003 O O . TRP A 1 256 ? -9.339 -16.714 5.697 1.00 96.50 256 TRP A O 1
ATOM 2013 N N . ALA A 1 257 ? -8.049 -14.906 5.665 1.00 93.25 257 ALA A N 1
ATOM 2014 C CA . ALA A 1 257 ? -8.198 -14.648 7.102 1.00 93.25 257 ALA A CA 1
ATOM 2015 C C . ALA A 1 257 ? -9.674 -14.473 7.526 1.00 93.25 257 ALA A C 1
ATOM 2017 O O . ALA A 1 257 ? -10.089 -14.962 8.581 1.00 93.25 257 ALA A O 1
ATOM 2018 N N . LEU A 1 258 ? -10.466 -13.819 6.667 1.00 93.31 258 LEU A N 1
ATOM 2019 C CA . LEU A 1 258 ? -11.888 -13.502 6.842 1.00 93.31 258 LEU A CA 1
ATOM 2020 C C . LEU A 1 258 ? -12.850 -14.684 6.607 1.00 93.31 258 LEU A C 1
ATOM 2022 O O . LEU A 1 258 ? -13.961 -14.696 7.146 1.00 93.31 258 LEU A O 1
ATOM 2026 N N . THR A 1 259 ? -12.465 -15.645 5.765 1.00 95.31 259 THR A N 1
ATOM 2027 C CA . THR A 1 259 ? -13.338 -16.747 5.300 1.00 95.31 259 THR A CA 1
ATOM 2028 C C . THR A 1 259 ? -12.853 -18.137 5.707 1.00 95.31 259 THR A C 1
ATOM 2030 O O . THR A 1 259 ? -13.656 -19.058 5.814 1.00 95.31 259 THR A O 1
ATOM 2033 N N . ARG A 1 260 ? -11.539 -18.275 5.916 1.00 94.25 260 ARG A N 1
ATOM 2034 C CA . ARG A 1 260 ? -10.743 -19.509 6.015 1.00 94.25 260 ARG A CA 1
ATOM 2035 C C . ARG A 1 260 ? -10.836 -20.440 4.796 1.00 94.25 260 ARG A C 1
ATOM 2037 O O . ARG A 1 260 ? -10.350 -21.566 4.854 1.00 94.25 260 ARG A O 1
ATOM 2044 N N . ASP A 1 261 ? -11.361 -19.942 3.675 1.00 97.00 261 ASP A N 1
ATOM 2045 C CA . ASP A 1 261 ? -11.387 -20.634 2.384 1.00 97.00 261 ASP A CA 1
ATOM 2046 C C . ASP A 1 261 ? -9.989 -20.615 1.745 1.00 97.00 261 ASP A C 1
ATOM 2048 O O . ASP A 1 261 ? -9.405 -19.557 1.498 1.00 97.00 261 ASP A O 1
ATOM 2052 N N . THR A 1 262 ? -9.421 -21.795 1.496 1.00 96.06 262 THR A N 1
ATOM 2053 C CA . THR A 1 262 ? -8.057 -21.947 0.975 1.00 96.06 262 THR A CA 1
ATOM 2054 C C . THR A 1 262 ? -7.921 -21.591 -0.505 1.00 96.06 262 THR A C 1
ATOM 2056 O O . THR A 1 262 ? -6.786 -21.437 -0.962 1.00 96.06 262 THR A O 1
ATOM 2059 N N . LYS A 1 263 ? -9.021 -21.378 -1.249 1.00 97.31 263 LYS A N 1
ATOM 2060 C CA . LYS A 1 263 ? -8.968 -21.004 -2.676 1.00 97.31 263 LYS A CA 1
ATOM 2061 C C . LYS A 1 263 ? -8.113 -19.758 -2.935 1.00 97.31 263 LYS A C 1
ATOM 2063 O O . LYS A 1 263 ? -7.323 -19.753 -3.873 1.00 97.31 263 LYS A O 1
ATOM 2068 N N . TYR A 1 264 ? -8.187 -18.752 -2.056 1.00 97.69 264 TYR A N 1
ATOM 2069 C CA . TYR A 1 264 ? -7.425 -17.503 -2.182 1.00 97.69 264 TYR A CA 1
ATOM 2070 C C . TYR A 1 264 ? -5.906 -17.718 -2.058 1.00 97.69 264 TYR A C 1
ATOM 2072 O O . TYR A 1 264 ? -5.115 -16.960 -2.607 1.00 97.69 264 TYR A O 1
ATOM 2080 N N . LEU A 1 265 ? -5.476 -18.771 -1.357 1.00 95.38 265 LEU A N 1
ATOM 2081 C CA . LEU A 1 265 ? -4.061 -19.090 -1.161 1.00 95.38 265 LEU A CA 1
ATOM 2082 C C . LEU A 1 265 ? -3.479 -19.972 -2.281 1.00 95.38 265 LEU A C 1
ATOM 2084 O O . LEU A 1 265 ? -2.258 -20.097 -2.383 1.00 95.38 265 LEU A O 1
ATOM 2088 N N . ALA A 1 266 ? -4.325 -20.576 -3.122 1.00 94.69 266 ALA A N 1
ATOM 2089 C CA . ALA A 1 266 ? -3.962 -21.708 -3.976 1.00 94.69 266 ALA A CA 1
ATOM 2090 C C . ALA A 1 266 ? -2.872 -21.417 -5.025 1.00 94.69 266 ALA A C 1
ATOM 2092 O O . ALA A 1 266 ? -2.080 -22.309 -5.327 1.00 94.69 266 ALA A O 1
ATOM 2093 N N . LYS A 1 267 ? -2.799 -20.188 -5.561 1.00 94.88 267 LYS A N 1
ATOM 2094 C CA . LYS A 1 267 ? -1.773 -19.780 -6.544 1.00 94.88 267 LYS A CA 1
ATOM 2095 C C . LYS A 1 267 ? -0.636 -18.928 -5.959 1.00 94.88 267 LYS A C 1
ATOM 2097 O O . LYS A 1 267 ? 0.337 -18.665 -6.661 1.00 94.88 267 LYS A O 1
ATOM 2102 N N . LEU A 1 268 ? -0.705 -18.504 -4.690 1.00 93.00 268 LEU A N 1
ATOM 2103 C CA . LEU A 1 268 ? 0.262 -17.545 -4.120 1.00 93.00 268 LEU A CA 1
ATOM 2104 C C . LEU A 1 268 ? 1.709 -18.067 -4.096 1.00 93.00 268 LEU A C 1
ATOM 2106 O O . LEU A 1 268 ? 2.640 -17.270 -4.191 1.00 93.00 268 LEU A O 1
ATOM 2110 N N . GLY A 1 269 ? 1.912 -19.388 -4.034 1.00 91.62 269 GLY A N 1
ATOM 2111 C CA . GLY A 1 269 ? 3.242 -20.000 -4.140 1.00 91.62 269 GLY A CA 1
ATOM 2112 C C . GLY A 1 269 ? 3.941 -19.731 -5.481 1.00 91.62 269 GLY A C 1
ATOM 2113 O O . GLY A 1 269 ? 5.168 -19.671 -5.523 1.00 91.62 269 GLY A O 1
ATOM 2114 N N . GLY A 1 270 ? 3.179 -19.478 -6.555 1.00 94.19 270 GLY A N 1
ATOM 2115 C CA . GLY A 1 270 ? 3.719 -19.131 -7.872 1.00 94.19 270 GLY A CA 1
ATOM 2116 C C . GLY A 1 270 ? 4.539 -17.838 -7.868 1.00 94.19 270 GLY A C 1
ATOM 2117 O O . GLY A 1 270 ? 5.568 -17.775 -8.536 1.00 94.19 270 GLY A O 1
ATOM 2118 N N . ILE A 1 271 ? 4.161 -16.855 -7.038 1.00 94.38 271 ILE A N 1
ATOM 2119 C CA . ILE A 1 271 ? 4.852 -15.556 -6.931 1.00 94.38 271 ILE A CA 1
ATOM 2120 C C . ILE A 1 271 ? 6.316 -15.749 -6.497 1.00 94.38 271 ILE A C 1
ATOM 2122 O O . ILE A 1 271 ? 7.194 -15.017 -6.953 1.00 94.38 271 ILE A O 1
ATOM 2126 N N . GLY A 1 272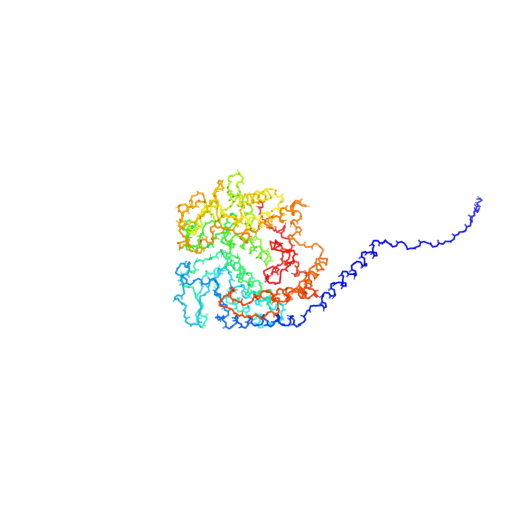 ? 6.594 -16.755 -5.658 1.00 92.69 272 GLY A N 1
ATOM 2127 C CA . GLY A 1 272 ? 7.950 -17.088 -5.217 1.00 92.69 272 GLY A CA 1
ATOM 2128 C C . GLY A 1 272 ? 8.855 -17.508 -6.377 1.00 92.69 272 GLY A C 1
ATOM 2129 O O . GLY A 1 272 ? 9.948 -16.965 -6.532 1.00 92.69 272 GLY A O 1
ATOM 2130 N N . GLN A 1 273 ? 8.365 -18.389 -7.254 1.00 93.19 273 GLN A N 1
ATOM 2131 C CA . GLN A 1 273 ? 9.096 -18.794 -8.458 1.00 93.19 273 GLN A CA 1
ATOM 2132 C C . GLN A 1 273 ? 9.130 -17.682 -9.522 1.00 93.19 273 GLN A C 1
ATOM 2134 O O . GLN A 1 273 ? 10.170 -17.462 -10.145 1.00 93.19 273 GLN A O 1
ATOM 2139 N N . TRP A 1 274 ? 8.039 -16.924 -9.676 1.00 95.94 274 TRP A N 1
ATOM 2140 C CA . TRP A 1 274 ? 7.918 -15.829 -10.644 1.00 95.94 274 TRP A CA 1
ATOM 2141 C C . TRP A 1 274 ? 9.010 -14.767 -10.473 1.00 95.94 274 TRP A C 1
ATOM 2143 O O . TRP A 1 274 ? 9.530 -14.265 -11.465 1.00 95.94 274 TRP A O 1
ATOM 2153 N N . ILE A 1 275 ? 9.432 -14.487 -9.234 1.00 96.19 275 ILE A N 1
ATOM 2154 C CA . ILE A 1 275 ? 10.559 -13.592 -8.912 1.00 96.19 275 ILE A CA 1
ATOM 2155 C C . ILE A 1 275 ? 11.885 -14.050 -9.549 1.00 96.19 275 ILE A C 1
ATOM 2157 O O . ILE A 1 275 ? 12.706 -13.209 -9.923 1.00 96.19 275 ILE A O 1
ATOM 2161 N N . PHE A 1 276 ? 12.115 -15.359 -9.688 1.00 95.75 276 PHE A N 1
ATOM 2162 C CA . PHE A 1 276 ? 13.300 -15.887 -10.371 1.00 95.75 276 PHE A CA 1
ATOM 2163 C C . PHE A 1 276 ? 13.114 -15.912 -11.891 1.00 95.75 276 PHE A C 1
ATOM 2165 O O . PHE A 1 276 ? 14.022 -15.496 -12.607 1.00 95.75 276 PHE A O 1
ATOM 2172 N N . ASP A 1 277 ? 11.940 -16.330 -12.377 1.00 96.19 277 ASP A N 1
ATOM 2173 C CA . ASP A 1 277 ? 11.624 -16.415 -13.814 1.00 96.19 277 ASP A CA 1
ATOM 2174 C C . ASP A 1 277 ? 11.709 -15.057 -14.537 1.00 96.19 277 ASP A C 1
ATOM 2176 O O . ASP A 1 277 ? 11.966 -14.996 -15.739 1.00 96.19 277 ASP A O 1
ATOM 2180 N N . THR A 1 278 ? 11.490 -13.969 -13.794 1.00 97.19 278 THR A N 1
ATOM 2181 C CA . THR A 1 278 ? 11.482 -12.577 -14.268 1.00 97.19 278 THR A CA 1
ATOM 2182 C C . THR A 1 278 ? 12.780 -11.807 -14.002 1.00 97.19 278 THR A C 1
ATOM 2184 O O . THR A 1 278 ? 12.885 -10.648 -14.420 1.00 97.19 278 THR A O 1
ATOM 2187 N N . ARG A 1 279 ? 13.772 -12.413 -13.328 1.00 96.69 279 ARG A N 1
ATOM 2188 C CA . ARG A 1 279 ? 15.060 -11.774 -13.002 1.00 96.69 279 ARG A CA 1
ATOM 2189 C C . ARG A 1 279 ? 15.828 -11.432 -14.283 1.00 96.69 279 ARG A C 1
ATOM 2191 O O . ARG A 1 279 ? 16.192 -12.306 -15.065 1.00 96.69 279 ARG A O 1
ATOM 2198 N N . LEU A 1 280 ? 16.163 -10.158 -14.438 1.00 97.00 280 LEU A N 1
ATOM 2199 C CA . LEU A 1 280 ? 16.968 -9.605 -15.523 1.00 97.00 280 LEU A CA 1
ATOM 2200 C C . LEU A 1 280 ? 18.389 -9.268 -15.045 1.00 97.00 280 LEU A C 1
ATOM 2202 O O . LEU A 1 280 ? 18.652 -9.112 -13.850 1.00 97.00 280 LEU A O 1
ATOM 2206 N N . GLY A 1 281 ? 19.292 -9.093 -16.009 1.00 94.06 281 GLY A N 1
ATOM 2207 C CA . GLY A 1 281 ? 20.656 -8.622 -15.778 1.00 94.06 281 GLY A CA 1
ATOM 2208 C C . GLY A 1 281 ? 21.715 -9.719 -15.863 1.00 94.06 281 GLY A C 1
ATOM 2209 O O . GLY A 1 281 ? 21.605 -10.768 -15.220 1.00 94.06 281 GLY A O 1
ATOM 2210 N N . ASN A 1 282 ? 22.761 -9.437 -16.638 1.00 90.00 282 ASN A N 1
ATOM 2211 C CA . ASN A 1 282 ? 23.995 -10.214 -16.681 1.00 90.00 282 ASN A CA 1
ATOM 2212 C C . ASN A 1 282 ? 24.835 -9.867 -15.445 1.00 90.00 282 ASN A C 1
ATOM 2214 O O . ASN A 1 282 ? 25.073 -8.690 -15.188 1.00 90.00 282 ASN A O 1
ATOM 2218 N N . ALA A 1 283 ? 25.297 -10.860 -14.678 1.00 83.75 283 ALA A N 1
ATOM 2219 C CA . ALA A 1 283 ? 26.050 -10.614 -13.444 1.00 83.75 283 ALA A CA 1
ATOM 2220 C C . ALA A 1 283 ? 27.248 -9.660 -13.693 1.00 83.75 283 ALA A C 1
ATOM 2222 O O . ALA A 1 283 ? 28.019 -9.908 -14.621 1.00 83.75 283 ALA A O 1
ATOM 2223 N N . PRO A 1 284 ? 27.422 -8.582 -12.897 1.00 91.31 284 PRO A N 1
ATOM 2224 C CA . PRO A 1 284 ? 26.830 -8.333 -11.575 1.00 91.31 284 PRO A CA 1
ATOM 2225 C C . PRO A 1 284 ? 25.418 -7.714 -11.558 1.00 91.31 284 PRO A C 1
ATOM 2227 O O . PRO A 1 284 ? 24.864 -7.536 -10.477 1.00 91.31 284 PRO A O 1
ATOM 2230 N N . VAL A 1 285 ? 24.822 -7.389 -12.708 1.00 96.81 285 VAL A N 1
ATOM 2231 C CA . VAL A 1 285 ? 23.474 -6.801 -12.795 1.00 96.81 285 VAL A CA 1
ATOM 2232 C C . VAL A 1 285 ? 22.419 -7.792 -12.286 1.00 96.81 285 VAL A C 1
ATOM 2234 O O . VAL A 1 285 ? 22.437 -8.983 -12.619 1.00 96.81 285 VAL A O 1
ATOM 2237 N N . CYS A 1 286 ? 21.491 -7.300 -11.464 1.00 96.94 286 CYS A N 1
ATOM 2238 C CA . CYS A 1 286 ? 20.385 -8.078 -10.906 1.00 96.94 286 CYS A CA 1
ATOM 2239 C C . CYS A 1 286 ? 19.175 -7.165 -10.677 1.00 96.94 286 CYS A C 1
ATOM 2241 O O . CYS A 1 286 ? 19.154 -6.377 -9.731 1.00 96.94 286 CYS A O 1
ATOM 2243 N N . GLY A 1 287 ? 18.190 -7.240 -11.570 1.00 97.00 287 GLY A N 1
ATOM 2244 C CA . GLY A 1 287 ? 17.045 -6.332 -11.585 1.00 97.00 287 GLY A CA 1
ATOM 2245 C C . GLY A 1 287 ? 15.797 -6.941 -12.221 1.00 97.00 287 GLY A C 1
ATOM 2246 O O . GLY A 1 287 ? 15.807 -8.086 -12.657 1.00 97.00 287 GLY A O 1
ATOM 2247 N N . TRP A 1 288 ? 14.714 -6.168 -12.275 1.00 98.06 288 TRP A N 1
ATOM 2248 C CA . TRP A 1 288 ? 13.406 -6.585 -12.789 1.00 98.06 288 TRP A CA 1
ATOM 2249 C C . TRP A 1 288 ? 12.776 -5.431 -13.572 1.00 98.06 288 TRP A C 1
ATOM 2251 O O . TRP A 1 288 ? 13.055 -4.272 -13.274 1.00 98.06 288 TRP A O 1
ATOM 2261 N N . CYS A 1 289 ? 11.946 -5.731 -14.567 1.00 97.19 289 CYS A N 1
ATOM 2262 C CA . CYS A 1 289 ? 11.085 -4.748 -15.222 1.00 97.19 289 CYS A CA 1
ATOM 2263 C C . CYS A 1 289 ? 9.815 -4.513 -14.385 1.00 97.19 289 CYS A C 1
ATOM 2265 O O . CYS A 1 289 ? 9.488 -5.306 -13.505 1.00 97.19 289 CYS A O 1
ATOM 2267 N N . GLN A 1 290 ? 9.065 -3.449 -14.675 1.00 95.44 290 GLN A N 1
ATOM 2268 C CA . GLN A 1 290 ? 7.774 -3.183 -14.030 1.00 95.44 290 GLN A CA 1
ATOM 2269 C C . GLN A 1 290 ? 6.696 -4.220 -14.394 1.00 95.44 290 GLN A C 1
ATOM 2271 O O . GLN A 1 290 ? 5.832 -4.506 -13.565 1.00 95.44 290 GLN A O 1
ATOM 2276 N N . GLN A 1 291 ? 6.707 -4.746 -15.625 1.00 94.94 291 GLN A N 1
ATOM 2277 C CA . GLN A 1 291 ? 5.629 -5.585 -16.160 1.00 94.94 291 GLN A CA 1
ATOM 2278 C C . GLN A 1 291 ? 6.099 -6.536 -17.277 1.00 94.94 291 GLN A C 1
ATOM 2280 O O . GLN A 1 291 ? 7.098 -6.290 -17.958 1.00 94.94 291 GLN A O 1
ATOM 2285 N N . TYR A 1 292 ? 5.394 -7.663 -17.400 1.00 95.81 292 TYR A N 1
ATOM 2286 C CA . TYR A 1 292 ? 5.776 -8.839 -18.181 1.00 95.81 292 TYR A CA 1
ATOM 2287 C C . TYR A 1 292 ? 4.563 -9.458 -18.886 1.00 95.81 292 TYR A C 1
ATOM 2289 O O . TYR A 1 292 ? 3.447 -9.400 -18.373 1.00 95.81 292 TYR A O 1
ATOM 2297 N N . ASP A 1 293 ? 4.790 -10.113 -20.022 1.00 92.75 293 ASP A N 1
ATOM 2298 C CA . ASP A 1 293 ? 3.775 -10.895 -20.730 1.00 92.75 293 ASP A CA 1
ATOM 2299 C C . ASP A 1 293 ? 3.445 -12.238 -20.034 1.00 92.75 293 ASP A C 1
ATOM 2301 O O . ASP A 1 293 ? 3.977 -12.588 -18.975 1.00 92.75 293 ASP A O 1
ATOM 2305 N N . MET A 1 294 ? 2.553 -13.024 -20.647 1.00 89.62 294 MET A N 1
ATOM 2306 C CA . MET A 1 294 ? 2.164 -14.362 -20.171 1.00 89.62 294 MET A CA 1
ATOM 2307 C C . MET A 1 294 ? 3.288 -15.419 -20.211 1.00 89.62 294 MET A C 1
ATOM 2309 O O . MET A 1 294 ? 3.116 -16.509 -19.670 1.00 89.62 294 MET A O 1
ATOM 2313 N N . PHE A 1 295 ? 4.429 -15.117 -20.835 1.00 91.94 295 PHE A N 1
ATOM 2314 C CA . PHE A 1 295 ? 5.611 -15.980 -20.942 1.00 91.94 295 PHE A CA 1
ATOM 2315 C C . PHE A 1 295 ? 6.771 -15.486 -20.053 1.00 91.94 295 PHE A C 1
ATOM 2317 O O . PHE A 1 295 ? 7.928 -15.882 -20.249 1.00 91.94 295 PHE A O 1
ATOM 2324 N N . ASN A 1 296 ? 6.463 -14.619 -19.078 1.00 94.88 296 ASN A N 1
ATOM 2325 C CA . ASN A 1 296 ? 7.408 -13.944 -18.188 1.00 94.88 296 ASN A CA 1
ATOM 2326 C C . ASN A 1 296 ? 8.495 -13.149 -18.950 1.00 94.88 296 ASN A C 1
ATOM 2328 O O . ASN A 1 296 ? 9.620 -13.011 -18.465 1.00 94.88 296 ASN A O 1
ATOM 2332 N N . LYS A 1 297 ? 8.199 -12.618 -20.145 1.00 95.19 297 LYS A N 1
ATOM 2333 C CA . LYS A 1 297 ? 9.098 -11.714 -20.882 1.00 95.19 297 LYS A CA 1
ATOM 2334 C C . LYS A 1 297 ? 8.758 -10.260 -20.563 1.00 95.19 297 LYS A C 1
ATOM 2336 O O . LYS A 1 297 ? 7.577 -9.922 -20.573 1.00 95.19 297 LYS A O 1
ATOM 2341 N N . PRO A 1 298 ? 9.750 -9.394 -20.275 1.00 95.88 298 PRO A N 1
ATOM 2342 C CA . PRO A 1 298 ? 9.504 -7.966 -20.112 1.00 95.88 298 PRO A CA 1
ATOM 2343 C C . PRO A 1 298 ? 8.761 -7.405 -21.323 1.00 95.88 298 PRO A C 1
ATOM 2345 O O . PRO A 1 298 ? 9.153 -7.669 -22.462 1.00 95.88 298 PRO A O 1
ATOM 2348 N N . ILE A 1 299 ? 7.718 -6.618 -21.078 1.00 93.31 299 ILE A N 1
ATOM 2349 C CA . ILE A 1 299 ? 6.944 -5.936 -22.120 1.00 93.31 299 ILE A CA 1
ATOM 2350 C C . ILE A 1 299 ? 6.943 -4.420 -21.848 1.00 93.31 299 ILE A C 1
ATOM 2352 O O . ILE A 1 299 ? 7.626 -3.938 -20.940 1.00 93.31 299 ILE A O 1
ATOM 2356 N N . GLN A 1 300 ? 6.289 -3.637 -22.704 1.00 92.19 300 GLN A N 1
ATOM 2357 C CA .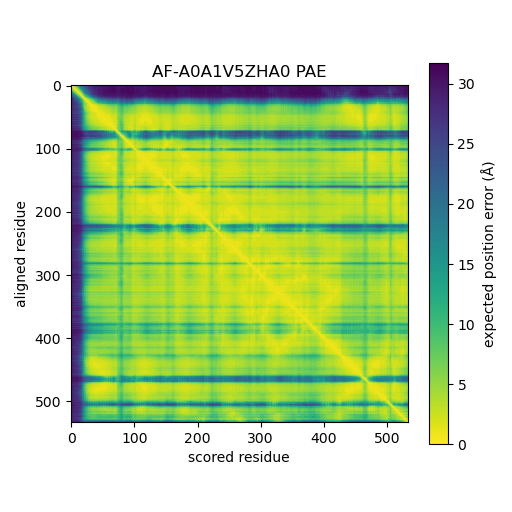 GLN A 1 300 ? 6.149 -2.191 -22.537 1.00 92.19 300 GLN A CA 1
ATOM 2358 C C . GLN A 1 300 ? 4.754 -1.826 -22.028 1.00 92.19 300 GLN A C 1
ATOM 2360 O O . GLN A 1 300 ? 3.756 -2.397 -22.467 1.00 92.19 300 GLN A O 1
ATOM 2365 N N . ALA A 1 301 ? 4.701 -0.824 -21.153 1.00 89.75 301 ALA A N 1
ATOM 2366 C CA . ALA A 1 301 ? 3.469 -0.200 -20.688 1.00 89.75 301 ALA A CA 1
ATOM 2367 C C . ALA A 1 301 ? 3.288 1.166 -21.368 1.00 89.75 301 ALA A C 1
ATOM 2369 O O . ALA A 1 301 ? 3.020 1.229 -22.568 1.00 89.75 301 ALA A O 1
ATOM 2370 N N . ARG A 1 302 ? 3.418 2.277 -20.635 1.00 87.94 302 ARG A N 1
ATOM 2371 C CA . ARG A 1 302 ? 3.316 3.626 -21.215 1.00 87.94 302 ARG A CA 1
ATOM 2372 C C . ARG A 1 302 ? 4.560 3.959 -22.053 1.00 87.94 302 ARG A C 1
ATOM 2374 O O . ARG A 1 302 ? 5.583 3.286 -21.977 1.00 87.94 302 ARG A O 1
ATOM 2381 N N . HIS A 1 303 ? 4.510 5.034 -22.840 1.00 88.00 303 HIS A N 1
ATOM 2382 C CA . HIS A 1 303 ? 5.616 5.441 -23.733 1.00 88.00 303 HIS A CA 1
ATOM 2383 C C . HIS A 1 303 ? 6.946 5.799 -23.031 1.00 88.00 303 HIS A C 1
ATOM 2385 O O . HIS A 1 303 ? 7.950 6.038 -23.706 1.00 88.00 303 HIS A O 1
ATOM 2391 N N . PHE A 1 304 ? 6.952 5.839 -21.698 1.00 88.75 304 PHE A N 1
ATOM 2392 C CA . PHE A 1 304 ? 8.114 5.993 -20.822 1.00 88.75 304 PHE A CA 1
ATOM 2393 C C . PHE A 1 304 ? 8.384 4.734 -19.964 1.00 88.75 304 PHE A C 1
ATOM 2395 O O . PHE A 1 304 ? 9.083 4.825 -18.968 1.00 88.75 304 PHE A O 1
ATOM 2402 N N . GLU A 1 305 ? 7.856 3.558 -20.323 1.00 91.81 305 GLU A N 1
ATOM 2403 C CA . GLU A 1 305 ? 7.975 2.304 -19.551 1.00 91.81 305 GLU A CA 1
ATOM 2404 C C . GLU A 1 305 ? 8.279 1.115 -20.477 1.00 91.81 305 GLU A C 1
ATOM 2406 O O . GLU A 1 305 ? 7.422 0.269 -20.740 1.00 91.81 305 GLU A O 1
ATOM 2411 N N . LEU A 1 306 ? 9.498 1.075 -21.020 1.00 94.50 306 LEU A N 1
ATOM 2412 C CA . LEU A 1 306 ? 9.960 0.005 -21.914 1.00 94.50 306 LEU A CA 1
ATOM 2413 C C . LEU A 1 306 ? 10.439 -1.254 -21.152 1.00 94.50 306 LEU A C 1
ATOM 2415 O O . LEU A 1 306 ? 10.708 -1.162 -19.951 1.00 94.50 306 LEU A O 1
ATOM 2419 N N . PRO A 1 307 ? 10.589 -2.409 -21.843 1.00 96.06 307 PRO A N 1
ATOM 2420 C CA . PRO A 1 307 ? 11.033 -3.707 -21.301 1.00 96.06 307 PRO A CA 1
ATOM 2421 C C . PRO A 1 307 ? 12.497 -3.749 -20.805 1.00 96.06 307 PRO A C 1
ATOM 2423 O O . PRO A 1 307 ? 13.325 -4.520 -21.289 1.00 96.06 307 PRO A O 1
ATOM 2426 N N . VAL A 1 308 ? 12.836 -2.915 -19.823 1.00 97.44 308 VAL A N 1
ATOM 2427 C CA . VAL A 1 308 ? 14.174 -2.782 -19.218 1.00 97.44 308 VAL A CA 1
ATOM 2428 C C . VAL A 1 308 ? 14.094 -2.794 -17.685 1.00 97.44 308 VAL A C 1
ATOM 2430 O O . VAL A 1 308 ? 13.002 -2.768 -17.116 1.00 97.44 308 VAL A O 1
ATOM 2433 N N . ILE A 1 309 ? 15.238 -2.873 -16.996 1.00 98.12 309 ILE A N 1
ATOM 2434 C CA . ILE A 1 309 ? 15.283 -2.947 -15.528 1.00 98.12 309 ILE A CA 1
ATOM 2435 C C . ILE A 1 309 ? 14.833 -1.623 -14.917 1.00 98.12 309 ILE A C 1
ATOM 2437 O O . ILE A 1 309 ? 15.340 -0.566 -15.281 1.00 98.12 309 ILE A O 1
ATOM 2441 N N . GLU A 1 310 ? 13.953 -1.696 -13.924 1.00 96.75 310 GLU A N 1
ATOM 2442 C CA . GLU A 1 310 ? 13.450 -0.569 -13.153 1.00 96.75 310 GLU A CA 1
ATOM 2443 C C . GLU A 1 310 ? 13.864 -0.730 -11.664 1.00 96.75 310 GLU A C 1
ATOM 2445 O O . GLU A 1 310 ? 13.522 -1.729 -11.024 1.00 96.75 310 GLU A O 1
ATOM 2450 N N . PRO A 1 311 ? 14.644 0.204 -11.078 1.00 95.62 311 PRO A N 1
ATOM 2451 C CA . PRO A 1 311 ? 15.233 0.016 -9.746 1.00 95.62 311 PRO A CA 1
ATOM 2452 C C . PRO A 1 311 ? 14.261 0.006 -8.559 1.00 95.62 311 PRO A C 1
ATOM 2454 O O . PRO A 1 311 ? 14.543 -0.644 -7.547 1.00 95.62 311 PRO A O 1
ATOM 2457 N N . ARG A 1 312 ? 13.127 0.724 -8.628 1.00 93.94 312 ARG A N 1
ATOM 2458 C CA . ARG A 1 312 ? 12.148 0.733 -7.523 1.00 93.94 312 ARG A CA 1
ATOM 2459 C C . ARG A 1 312 ? 11.510 -0.646 -7.365 1.00 93.94 312 ARG A C 1
ATOM 2461 O O . ARG A 1 312 ? 11.118 -0.999 -6.253 1.00 93.94 312 ARG A O 1
ATOM 2468 N N . THR A 1 313 ? 11.444 -1.428 -8.441 1.00 95.69 313 THR A N 1
ATOM 2469 C CA . THR A 1 313 ? 10.835 -2.758 -8.468 1.00 95.69 313 THR A CA 1
ATOM 2470 C C . THR A 1 313 ? 11.498 -3.698 -7.455 1.00 95.69 313 THR A C 1
ATOM 2472 O O . THR A 1 313 ? 10.808 -4.391 -6.703 1.00 95.69 313 THR A O 1
ATOM 2475 N N . TYR A 1 314 ? 12.827 -3.621 -7.311 1.00 96.31 314 TYR A N 1
ATOM 2476 C CA . TYR A 1 314 ? 13.558 -4.353 -6.275 1.00 96.31 314 TYR A CA 1
ATOM 2477 C C . TYR A 1 314 ? 13.054 -4.024 -4.855 1.00 96.31 314 TYR A C 1
ATOM 2479 O O . TYR A 1 314 ? 12.601 -4.917 -4.136 1.00 96.31 314 TYR A O 1
ATOM 2487 N N . VAL A 1 315 ? 13.078 -2.747 -4.447 1.00 91.56 315 VAL A N 1
ATOM 2488 C CA . VAL A 1 315 ? 12.724 -2.354 -3.065 1.00 91.56 315 VAL A CA 1
ATOM 2489 C C . VAL A 1 315 ? 11.227 -2.436 -2.757 1.00 91.56 315 VAL A C 1
ATOM 2491 O O . VAL A 1 315 ? 10.863 -2.652 -1.602 1.00 91.56 315 VAL A O 1
ATOM 2494 N N . ARG A 1 316 ? 10.358 -2.260 -3.761 1.00 89.50 316 ARG A N 1
ATOM 2495 C CA . ARG A 1 316 ? 8.895 -2.257 -3.594 1.00 89.50 316 ARG A CA 1
ATOM 2496 C C . ARG A 1 316 ? 8.266 -3.655 -3.652 1.00 89.50 316 ARG A C 1
ATOM 2498 O O . ARG A 1 316 ? 7.236 -3.858 -3.014 1.00 89.50 316 ARG A O 1
ATOM 2505 N N . PHE A 1 317 ? 8.861 -4.603 -4.384 1.00 92.12 317 PHE A N 1
ATOM 2506 C CA . PHE A 1 317 ? 8.244 -5.912 -4.663 1.00 92.12 317 PHE A CA 1
ATOM 2507 C C . PHE A 1 317 ? 9.131 -7.078 -4.252 1.00 92.12 317 PHE A C 1
ATOM 2509 O O . PHE A 1 317 ? 8.695 -7.929 -3.475 1.00 92.12 317 PHE A O 1
ATOM 2516 N N . ILE A 1 318 ? 10.378 -7.101 -4.720 1.00 95.62 318 ILE A N 1
ATOM 2517 C CA . ILE A 1 318 ? 11.275 -8.240 -4.500 1.00 95.62 318 ILE A CA 1
ATOM 2518 C C . ILE A 1 318 ? 11.669 -8.342 -3.027 1.00 95.62 318 ILE A C 1
ATOM 2520 O O . ILE A 1 318 ? 11.576 -9.424 -2.454 1.00 95.62 318 ILE A O 1
ATOM 2524 N N . VAL A 1 319 ? 12.017 -7.221 -2.384 1.00 94.62 319 VAL A N 1
ATOM 2525 C CA . VAL A 1 319 ? 12.360 -7.188 -0.952 1.00 94.62 319 VAL A CA 1
ATOM 2526 C C . VAL A 1 319 ? 11.260 -7.791 -0.061 1.00 94.62 319 VAL A C 1
ATOM 2528 O O . VAL A 1 319 ? 11.569 -8.764 0.629 1.00 94.62 319 VAL A O 1
ATOM 2531 N N . PRO A 1 320 ? 9.999 -7.299 -0.061 1.00 91.38 320 PRO A N 1
ATOM 2532 C CA . PRO A 1 320 ? 8.952 -7.843 0.810 1.00 91.38 320 PRO A CA 1
ATOM 2533 C C . PRO A 1 320 ? 8.545 -9.289 0.487 1.00 91.38 320 PRO A C 1
ATOM 2535 O O . PRO A 1 320 ? 8.259 -10.043 1.417 1.00 91.38 320 PRO A O 1
ATOM 2538 N N . HIS A 1 321 ? 8.548 -9.715 -0.782 1.00 92.81 321 HIS A N 1
ATOM 2539 C CA . HIS A 1 321 ? 8.155 -11.087 -1.130 1.00 92.81 321 HIS A CA 1
ATOM 2540 C C . HIS A 1 321 ? 9.275 -12.100 -0.899 1.00 92.81 321 HIS A C 1
ATOM 2542 O O . HIS A 1 321 ? 9.042 -13.114 -0.246 1.00 92.81 321 HIS A O 1
ATOM 2548 N N . ALA A 1 322 ? 10.501 -11.833 -1.362 1.00 95.12 322 ALA A N 1
ATOM 2549 C CA . ALA A 1 322 ? 11.615 -12.764 -1.186 1.00 95.12 322 ALA A CA 1
ATOM 2550 C C . ALA A 1 322 ? 11.923 -12.996 0.302 1.00 95.12 322 ALA A C 1
ATOM 2552 O O . ALA A 1 322 ? 12.189 -14.125 0.705 1.00 95.12 322 ALA A O 1
ATOM 2553 N N . MET A 1 323 ? 11.804 -11.970 1.154 1.00 93.56 323 MET A N 1
ATOM 2554 C CA . MET A 1 323 ? 11.967 -12.156 2.600 1.00 93.56 323 MET A CA 1
ATOM 2555 C C . MET A 1 323 ? 10.840 -12.998 3.231 1.00 93.56 323 MET A C 1
ATOM 2557 O O . MET A 1 323 ? 11.087 -13.717 4.198 1.00 93.56 323 MET A O 1
ATOM 2561 N N . TRP A 1 324 ? 9.613 -12.923 2.700 1.00 92.31 324 TRP A N 1
ATOM 2562 C CA . TRP A 1 324 ? 8.454 -13.679 3.188 1.00 92.31 324 TRP A CA 1
ATOM 2563 C C . TRP A 1 324 ? 8.551 -15.149 2.781 1.00 92.31 324 TRP A C 1
ATOM 2565 O O . TRP A 1 324 ? 8.483 -16.032 3.640 1.00 92.31 324 TRP A O 1
ATOM 2575 N N . PHE A 1 325 ? 8.847 -15.409 1.505 1.00 93.19 325 PHE A N 1
ATOM 2576 C CA . PHE A 1 325 ? 9.136 -16.754 1.018 1.00 93.19 325 PHE A CA 1
ATOM 2577 C C . PHE A 1 325 ? 10.377 -17.356 1.688 1.00 93.19 325 PHE A C 1
ATOM 2579 O O . PHE A 1 325 ? 10.338 -18.534 2.031 1.00 93.19 325 PHE A O 1
ATOM 2586 N N . TYR A 1 326 ? 11.430 -16.583 1.987 1.00 94.81 326 TYR A N 1
ATOM 2587 C CA . TYR A 1 326 ? 12.579 -17.084 2.755 1.00 94.81 326 TYR A CA 1
ATOM 2588 C C . TYR A 1 326 ? 12.223 -17.445 4.204 1.00 94.81 326 TYR A C 1
ATOM 2590 O O . TYR A 1 326 ? 12.559 -18.537 4.662 1.00 94.81 326 TYR A O 1
ATOM 2598 N N . ALA A 1 327 ? 11.502 -16.574 4.923 1.00 92.94 327 ALA A N 1
ATOM 2599 C CA . ALA A 1 327 ? 11.051 -16.848 6.293 1.00 92.94 327 ALA A CA 1
ATOM 2600 C C . ALA A 1 327 ? 10.214 -18.137 6.387 1.00 92.94 327 ALA A C 1
ATOM 2602 O O . ALA A 1 327 ? 10.195 -18.823 7.413 1.00 92.94 327 ALA A O 1
ATOM 2603 N N . TRP A 1 328 ? 9.523 -18.478 5.303 1.00 88.75 328 TRP A N 1
ATOM 2604 C CA . TRP A 1 328 ? 8.750 -19.699 5.190 1.00 88.75 328 TRP A CA 1
ATOM 2605 C C . TRP A 1 328 ? 9.595 -20.910 4.778 1.00 88.75 328 TRP A C 1
ATOM 2607 O O . TRP A 1 328 ? 9.703 -21.870 5.539 1.00 88.75 328 TRP A O 1
ATOM 2617 N N . THR A 1 329 ? 10.172 -20.874 3.576 1.00 91.56 329 THR A N 1
ATOM 2618 C CA . THR A 1 329 ? 10.816 -22.016 2.901 1.00 91.56 329 THR A CA 1
ATOM 2619 C C . THR A 1 329 ? 12.225 -22.316 3.402 1.00 91.56 329 THR A C 1
ATOM 2621 O O . THR A 1 329 ? 12.691 -23.442 3.252 1.00 91.56 329 THR A O 1
ATOM 2624 N N . ARG A 1 330 ? 12.907 -21.319 3.986 1.00 94.25 330 ARG A N 1
ATOM 2625 C CA . ARG A 1 330 ? 14.356 -21.310 4.260 1.00 94.25 330 ARG A CA 1
ATOM 2626 C C . ARG A 1 330 ? 15.238 -21.431 3.009 1.00 94.25 330 ARG A C 1
ATOM 2628 O O . ARG A 1 330 ? 16.422 -21.727 3.134 1.00 94.25 330 ARG A O 1
ATOM 2635 N N . ASP A 1 331 ? 14.698 -21.195 1.812 1.00 95.06 331 ASP A N 1
ATOM 2636 C CA . ASP A 1 331 ? 15.469 -21.318 0.575 1.00 95.06 331 ASP A CA 1
ATOM 2637 C C . ASP A 1 331 ? 16.392 -20.104 0.349 1.00 95.06 331 ASP A C 1
ATOM 2639 O O . ASP A 1 331 ? 15.961 -18.984 0.060 1.00 95.06 331 ASP A O 1
ATOM 2643 N N . GLU A 1 332 ? 17.699 -20.348 0.447 1.00 96.44 332 GLU A N 1
ATOM 2644 C CA . GLU A 1 332 ? 18.763 -19.358 0.256 1.00 96.44 332 GLU A CA 1
ATOM 2645 C C . GLU A 1 332 ? 18.805 -18.739 -1.159 1.00 96.44 332 GLU A C 1
ATOM 2647 O O . GLU A 1 332 ? 19.468 -17.716 -1.353 1.00 96.44 332 GLU A O 1
ATOM 2652 N N . ARG A 1 333 ? 18.070 -19.265 -2.157 1.00 96.19 333 ARG A N 1
ATOM 2653 C CA . ARG A 1 333 ? 17.834 -18.559 -3.434 1.00 96.19 333 ARG A CA 1
ATOM 2654 C C . ARG A 1 333 ? 17.225 -17.175 -3.199 1.00 96.19 333 ARG A C 1
ATOM 2656 O O . ARG A 1 333 ? 17.666 -16.220 -3.839 1.00 96.19 333 ARG A O 1
ATOM 2663 N N . TYR A 1 334 ? 16.283 -17.049 -2.261 1.00 97.19 334 TYR A N 1
ATOM 2664 C CA . TYR A 1 334 ? 15.650 -15.774 -1.914 1.00 97.19 334 TYR A CA 1
ATOM 2665 C C . TYR A 1 334 ? 16.636 -14.809 -1.226 1.00 97.19 334 TYR A C 1
ATOM 2667 O O . TYR A 1 334 ? 16.692 -13.630 -1.570 1.00 97.19 334 TYR A O 1
ATOM 2675 N N . VAL A 1 335 ? 17.487 -15.300 -0.315 1.00 97.69 335 VAL A N 1
ATOM 2676 C CA . VAL A 1 335 ? 18.555 -14.490 0.315 1.00 97.69 335 VAL A CA 1
ATOM 2677 C C . VAL A 1 335 ? 19.586 -14.030 -0.710 1.00 97.69 335 VAL A C 1
ATOM 2679 O O . VAL A 1 335 ? 20.067 -12.895 -0.646 1.00 97.69 335 VAL A O 1
ATOM 2682 N N . ARG A 1 336 ? 19.919 -14.886 -1.680 1.00 96.81 336 ARG A N 1
ATOM 2683 C CA . ARG A 1 336 ? 20.877 -14.558 -2.734 1.00 96.81 336 ARG A CA 1
ATOM 2684 C C . ARG A 1 336 ? 20.386 -13.401 -3.604 1.00 96.81 336 ARG A C 1
ATOM 2686 O O . ARG A 1 336 ? 21.139 -12.448 -3.762 1.00 96.81 336 ARG A O 1
ATOM 2693 N N . ILE A 1 337 ? 19.140 -13.411 -4.089 1.00 96.12 337 ILE A N 1
ATOM 2694 C CA . ILE A 1 337 ? 18.617 -12.296 -4.907 1.00 96.12 337 ILE A CA 1
ATOM 2695 C C . ILE A 1 337 ? 18.469 -10.986 -4.118 1.00 96.12 337 ILE A C 1
ATOM 2697 O O . ILE A 1 337 ? 18.711 -9.917 -4.675 1.00 96.12 337 ILE A O 1
ATOM 2701 N N . LEU A 1 338 ? 18.165 -11.050 -2.813 1.00 97.12 338 LEU A N 1
ATOM 2702 C CA . LEU A 1 338 ? 18.206 -9.881 -1.923 1.00 97.12 338 LEU A CA 1
ATOM 2703 C C . LEU A 1 338 ? 19.631 -9.307 -1.836 1.00 97.12 338 LEU A C 1
ATOM 2705 O O . LEU A 1 338 ? 19.833 -8.095 -1.887 1.00 97.12 338 LEU A O 1
ATOM 2709 N N . ARG A 1 339 ? 20.646 -10.170 -1.737 1.00 97.88 339 ARG A N 1
ATOM 2710 C CA . ARG A 1 339 ? 22.050 -9.744 -1.689 1.00 97.88 339 ARG A CA 1
ATOM 2711 C C . ARG A 1 339 ? 22.538 -9.203 -3.036 1.00 97.88 339 ARG A C 1
ATOM 2713 O O . ARG A 1 339 ? 23.196 -8.170 -3.051 1.00 97.88 339 ARG A O 1
ATOM 2720 N N . GLU A 1 340 ? 22.210 -9.869 -4.143 1.00 97.44 340 GLU A N 1
ATOM 2721 C CA . GLU A 1 340 ? 22.561 -9.440 -5.504 1.00 97.44 340 GLU A CA 1
ATOM 2722 C C . GLU A 1 340 ? 21.943 -8.072 -5.837 1.00 97.44 340 GLU A C 1
ATOM 2724 O O . GLU A 1 340 ? 22.677 -7.144 -6.171 1.00 97.44 340 GLU A O 1
ATOM 2729 N N . GLY A 1 341 ? 20.620 -7.920 -5.690 1.00 97.38 341 GLY A N 1
ATOM 2730 C CA . GLY A 1 341 ? 19.913 -6.675 -6.009 1.00 97.38 341 GLY A CA 1
ATOM 2731 C C . GLY A 1 341 ? 20.342 -5.498 -5.127 1.00 97.38 341 GLY A C 1
ATOM 2732 O O . GLY A 1 341 ? 20.549 -4.394 -5.630 1.00 97.38 341 GLY A O 1
ATOM 2733 N N . TYR A 1 342 ? 20.568 -5.733 -3.827 1.00 98.00 342 TYR A N 1
ATOM 2734 C CA . TYR A 1 342 ? 21.133 -4.718 -2.933 1.00 98.00 342 TYR A CA 1
ATOM 2735 C C . TYR A 1 342 ? 22.548 -4.304 -3.359 1.00 98.00 342 TYR A C 1
ATOM 2737 O O . TYR A 1 342 ? 22.801 -3.115 -3.540 1.00 98.00 342 TYR A O 1
ATOM 2745 N N . SER A 1 343 ? 23.464 -5.260 -3.548 1.00 97.69 343 SER A N 1
ATOM 2746 C CA . SER A 1 343 ? 24.854 -4.965 -3.919 1.00 97.69 343 SER A CA 1
ATOM 2747 C C . SER A 1 343 ? 24.960 -4.268 -5.275 1.00 97.69 343 SER A C 1
ATOM 2749 O O . SER A 1 343 ? 25.723 -3.311 -5.398 1.00 97.69 343 SER A O 1
ATOM 2751 N N . TRP A 1 344 ? 24.176 -4.692 -6.272 1.00 97.94 344 TRP A N 1
ATOM 2752 C CA . TRP A 1 344 ? 24.151 -4.036 -7.577 1.00 97.94 344 TRP A CA 1
ATOM 2753 C C . TRP A 1 344 ? 23.657 -2.590 -7.460 1.00 97.94 344 TRP A C 1
ATOM 2755 O O . TRP A 1 344 ? 24.381 -1.678 -7.858 1.00 97.94 344 TRP A O 1
ATOM 2765 N N . LEU A 1 345 ? 22.504 -2.344 -6.827 1.00 97.62 345 LEU A N 1
ATOM 2766 C CA . LEU A 1 345 ? 21.995 -0.978 -6.656 1.00 97.62 345 LEU A CA 1
ATOM 2767 C C . LEU A 1 345 ? 22.929 -0.095 -5.817 1.00 97.62 345 LEU A C 1
ATOM 2769 O O . LEU A 1 345 ? 23.084 1.078 -6.143 1.00 97.62 345 LEU A O 1
ATOM 2773 N N . ARG A 1 346 ? 23.616 -0.635 -4.800 1.00 97.31 346 ARG A N 1
ATOM 2774 C CA . ARG A 1 346 ? 24.681 0.090 -4.077 1.00 97.31 346 ARG A CA 1
ATOM 2775 C C . ARG A 1 346 ? 25.880 0.437 -4.970 1.00 97.31 346 ARG A C 1
ATOM 2777 O O . ARG A 1 346 ? 26.527 1.444 -4.709 1.00 97.31 346 ARG A O 1
ATOM 2784 N N . SER A 1 347 ? 26.186 -0.371 -5.989 1.00 97.00 347 SER A N 1
ATOM 2785 C CA . SER A 1 347 ? 27.306 -0.133 -6.917 1.00 97.00 347 SER A CA 1
ATOM 2786 C C . SER A 1 347 ? 27.003 0.877 -8.032 1.00 97.00 347 SER A C 1
ATOM 2788 O O . SER A 1 347 ? 27.930 1.502 -8.536 1.00 97.00 347 SER A O 1
ATOM 2790 N N . VAL A 1 348 ? 25.725 1.073 -8.387 1.00 96.19 348 VAL A N 1
ATOM 2791 C CA . VAL A 1 348 ? 25.277 2.054 -9.401 1.00 96.19 348 VAL A CA 1
ATOM 2792 C C . VAL A 1 348 ? 24.580 3.286 -8.797 1.00 96.19 348 VAL A C 1
ATOM 2794 O O . VAL A 1 348 ? 23.890 4.023 -9.502 1.00 96.19 348 VAL A O 1
ATOM 2797 N N . GLU A 1 349 ? 24.752 3.516 -7.491 1.00 96.62 349 GLU A N 1
ATOM 2798 C CA . GLU A 1 349 ? 24.277 4.712 -6.788 1.00 96.62 349 GLU A CA 1
ATOM 2799 C C . GLU A 1 349 ? 25.215 5.908 -7.031 1.00 96.62 349 GLU A C 1
ATOM 2801 O O . GLU A 1 349 ? 26.420 5.841 -6.801 1.00 96.62 349 GLU A O 1
ATOM 2806 N N . THR A 1 350 ? 24.641 7.037 -7.439 1.00 94.56 350 THR A N 1
ATOM 2807 C CA . THR A 1 350 ? 25.325 8.321 -7.666 1.00 94.56 350 THR A CA 1
ATOM 2808 C C . THR A 1 350 ? 24.943 9.342 -6.580 1.00 94.56 350 THR A C 1
ATOM 2810 O O . THR A 1 350 ? 24.002 9.098 -5.814 1.00 94.56 350 THR A O 1
ATOM 2813 N N . PRO A 1 351 ? 25.597 10.518 -6.482 1.00 93.56 351 PRO A N 1
ATOM 2814 C CA . PRO A 1 351 ? 25.160 11.592 -5.583 1.00 93.56 351 PRO A CA 1
ATOM 2815 C C . PRO A 1 351 ? 23.675 11.955 -5.755 1.00 93.56 351 PRO A C 1
ATOM 2817 O O . PRO A 1 351 ? 22.970 12.101 -4.756 1.00 93.56 351 PRO A O 1
ATOM 2820 N N . ASP A 1 352 ? 23.171 11.949 -6.992 1.00 89.75 352 ASP A N 1
ATOM 2821 C CA . ASP A 1 352 ? 21.774 12.256 -7.337 1.00 89.75 352 ASP A CA 1
ATOM 2822 C C . ASP A 1 352 ? 20.800 11.079 -7.101 1.00 89.75 352 ASP A C 1
ATOM 2824 O O . ASP A 1 352 ? 19.586 11.234 -7.236 1.00 89.75 352 ASP A O 1
ATOM 2828 N N . GLY A 1 353 ? 21.311 9.894 -6.744 1.00 94.50 353 GLY A N 1
ATOM 2829 C CA . GLY A 1 353 ? 20.553 8.644 -6.669 1.00 94.50 353 GLY A CA 1
ATOM 2830 C C . GLY A 1 353 ? 20.833 7.740 -7.871 1.00 94.50 353 GLY A C 1
ATOM 2831 O O . GLY A 1 353 ? 21.991 7.496 -8.202 1.00 94.50 353 GLY A O 1
ATOM 2832 N N . TRP A 1 354 ? 19.795 7.226 -8.521 1.00 96.88 354 TRP A N 1
ATOM 2833 C CA . TRP A 1 354 ? 19.894 6.221 -9.588 1.00 96.88 354 TRP A CA 1
ATOM 2834 C C . TRP A 1 354 ? 19.341 6.745 -10.911 1.00 96.88 354 TRP A C 1
ATOM 2836 O O . TRP A 1 354 ? 18.548 7.686 -10.914 1.00 96.88 354 TRP A O 1
ATOM 2846 N N . ALA A 1 355 ? 19.704 6.122 -12.033 1.00 96.62 355 ALA A N 1
ATOM 2847 C CA . ALA A 1 355 ? 18.979 6.332 -13.287 1.00 96.62 355 ALA A CA 1
ATOM 2848 C C . ALA A 1 355 ? 17.543 5.786 -13.178 1.00 96.62 355 ALA A C 1
ATOM 2850 O O . ALA A 1 355 ? 17.264 4.912 -12.352 1.00 96.62 355 ALA A O 1
ATOM 2851 N N . TYR A 1 356 ? 16.637 6.293 -14.018 1.00 95.38 356 TYR A N 1
ATOM 2852 C CA . TYR A 1 356 ? 15.266 5.788 -14.122 1.00 95.38 356 TYR A CA 1
ATOM 2853 C C . TYR A 1 356 ? 15.226 4.277 -14.377 1.00 95.38 356 TYR A C 1
ATOM 2855 O O . TYR A 1 356 ? 14.488 3.545 -13.723 1.00 95.38 356 TYR A O 1
ATOM 2863 N N . GLN A 1 357 ? 16.039 3.809 -15.325 1.00 97.12 357 GLN A N 1
ATOM 2864 C CA . GLN A 1 357 ? 16.077 2.426 -15.778 1.00 97.12 357 GLN A CA 1
ATOM 2865 C C . GLN A 1 357 ? 17.501 2.006 -16.164 1.00 97.12 357 GLN A C 1
ATOM 2867 O O . GLN A 1 357 ? 18.398 2.837 -16.312 1.00 97.12 357 GLN A O 1
ATOM 2872 N N . TYR A 1 358 ? 17.706 0.699 -16.333 1.00 98.00 358 TYR A N 1
ATOM 2873 C CA . TYR A 1 358 ? 18.984 0.115 -16.738 1.00 98.00 358 TYR A CA 1
ATOM 2874 C C . TYR A 1 358 ? 18.784 -0.985 -17.792 1.00 98.00 358 TYR A C 1
ATOM 2876 O O . TYR A 1 358 ? 17.830 -1.764 -17.727 1.00 98.00 358 TYR A O 1
ATOM 2884 N N . LEU A 1 359 ? 19.697 -1.083 -18.760 1.00 97.50 359 LEU A N 1
ATOM 2885 C CA . LEU A 1 359 ? 19.759 -2.228 -19.677 1.00 97.50 359 LEU A CA 1
ATOM 2886 C C . LEU A 1 359 ? 20.270 -3.492 -18.946 1.00 97.50 359 LEU A C 1
ATOM 2888 O O . LEU A 1 359 ? 20.884 -3.378 -17.881 1.00 97.50 359 LEU A O 1
ATOM 2892 N N . PRO A 1 360 ? 20.092 -4.706 -19.508 1.00 96.25 360 PRO A N 1
ATOM 2893 C CA . PRO A 1 360 ? 20.610 -5.944 -18.910 1.00 96.25 360 PRO A CA 1
ATOM 2894 C C . PRO A 1 360 ? 22.141 -6.018 -18.754 1.00 96.25 360 PRO A C 1
ATOM 2896 O O . PRO A 1 360 ? 22.622 -6.881 -18.021 1.00 96.25 360 PRO A O 1
ATOM 2899 N N . ASP A 1 361 ? 22.898 -5.143 -19.423 1.00 96.12 361 ASP A N 1
ATOM 2900 C CA . ASP A 1 361 ? 24.353 -4.979 -19.265 1.00 96.12 361 ASP A CA 1
ATOM 2901 C C . ASP A 1 361 ? 24.752 -3.975 -18.162 1.00 96.12 361 ASP A C 1
ATOM 2903 O O . ASP A 1 361 ? 25.924 -3.887 -17.805 1.00 96.12 361 ASP A O 1
ATOM 2907 N N . GLY A 1 362 ? 23.784 -3.256 -17.583 1.00 96.94 362 GLY A N 1
ATOM 2908 C CA . GLY A 1 362 ? 24.007 -2.241 -16.555 1.00 96.94 362 GLY A CA 1
ATOM 2909 C C . GLY A 1 362 ? 24.117 -0.808 -17.083 1.00 96.94 362 GLY A C 1
ATOM 2910 O O . GLY A 1 362 ? 24.310 0.099 -16.275 1.00 96.94 362 GLY A O 1
ATOM 2911 N N . THR A 1 363 ? 23.950 -0.568 -18.389 1.00 97.12 363 THR A N 1
ATOM 2912 C CA . THR A 1 363 ? 23.870 0.786 -18.962 1.00 97.12 363 THR A CA 1
ATOM 2913 C C . THR A 1 363 ? 22.707 1.566 -18.329 1.00 97.12 363 THR A C 1
ATOM 2915 O O . THR A 1 363 ? 21.563 1.117 -18.449 1.00 97.12 363 THR A O 1
ATOM 2918 N N . PRO A 1 364 ? 22.939 2.744 -17.719 1.00 97.38 364 PRO A N 1
ATOM 2919 C CA . PRO A 1 364 ? 21.870 3.636 -17.270 1.00 97.38 364 PRO A CA 1
ATOM 2920 C C . PRO A 1 364 ? 21.125 4.277 -18.453 1.00 97.38 364 PRO A C 1
ATOM 2922 O O . PRO A 1 364 ? 21.735 4.867 -19.349 1.00 97.38 364 PRO A O 1
ATOM 2925 N N . VAL A 1 365 ? 19.792 4.207 -18.428 1.00 96.56 365 VAL A N 1
ATOM 2926 C CA . VAL A 1 365 ? 18.891 4.713 -19.480 1.00 96.56 365 VAL A CA 1
ATOM 2927 C C . VAL A 1 365 ? 17.650 5.406 -18.899 1.00 96.56 365 VAL A C 1
ATOM 2929 O O . VAL A 1 365 ? 17.290 5.222 -17.734 1.00 96.56 365 VAL A O 1
ATOM 2932 N N . VAL A 1 366 ? 16.951 6.176 -19.734 1.00 94.56 366 VAL A N 1
ATOM 2933 C CA . VAL A 1 366 ? 15.547 6.561 -19.514 1.00 94.56 366 VAL A CA 1
ATOM 2934 C C . VAL A 1 366 ? 14.703 6.161 -20.725 1.00 94.56 366 VAL A C 1
ATOM 2936 O O . VAL A 1 366 ? 15.159 6.252 -21.865 1.00 94.56 366 VAL A O 1
ATOM 2939 N N . SER A 1 367 ? 13.466 5.728 -20.492 1.00 93.12 367 SER A N 1
ATOM 2940 C CA . SER A 1 367 ? 12.486 5.517 -21.560 1.00 93.12 367 SER A CA 1
ATOM 2941 C C . SER A 1 367 ? 11.741 6.811 -21.877 1.00 93.12 367 SER A C 1
ATOM 2943 O O . SER A 1 367 ? 11.175 7.438 -20.982 1.00 93.12 367 SER A O 1
ATOM 2945 N N . TRP A 1 368 ? 11.665 7.187 -23.152 1.00 92.00 368 TRP A N 1
ATOM 2946 C CA . TRP A 1 368 ? 10.825 8.295 -23.608 1.00 92.00 368 TRP A CA 1
ATOM 2947 C C . TRP A 1 368 ? 10.335 8.089 -25.043 1.00 92.00 368 TRP A C 1
ATOM 2949 O O . TRP A 1 368 ? 11.122 7.787 -25.936 1.00 92.00 368 TRP A O 1
ATOM 2959 N N . GLN A 1 369 ? 9.030 8.274 -25.272 1.00 90.44 369 GLN A N 1
ATOM 2960 C CA . GLN A 1 369 ? 8.381 8.121 -26.589 1.00 90.44 369 GLN A CA 1
ATOM 2961 C C . GLN A 1 369 ? 8.747 6.798 -27.297 1.00 90.44 369 GLN A C 1
ATOM 2963 O O . GLN A 1 369 ? 9.031 6.767 -28.493 1.00 90.44 369 GLN A O 1
ATOM 2968 N N . TYR A 1 370 ? 8.741 5.700 -26.533 1.00 91.44 370 TYR A N 1
ATOM 2969 C CA . TYR A 1 370 ? 9.142 4.353 -26.963 1.00 91.44 370 TYR A CA 1
ATOM 2970 C C . TYR A 1 370 ? 10.601 4.228 -27.453 1.00 91.44 370 TYR A C 1
ATOM 2972 O O . TYR A 1 370 ? 10.936 3.310 -28.198 1.00 91.44 370 TYR A O 1
ATOM 2980 N N . ARG A 1 371 ? 11.491 5.123 -27.004 1.00 92.88 371 ARG A N 1
ATOM 2981 C CA . ARG A 1 371 ? 12.947 5.043 -27.197 1.00 92.88 371 ARG A CA 1
ATOM 2982 C C . ARG A 1 371 ? 13.663 4.907 -25.857 1.00 92.88 371 ARG A C 1
ATOM 2984 O O . ARG A 1 371 ? 13.219 5.471 -24.860 1.00 92.88 371 ARG A O 1
ATOM 2991 N N . LEU A 1 372 ? 14.791 4.202 -25.860 1.00 95.06 372 LEU A N 1
ATOM 2992 C CA . LEU A 1 372 ? 15.736 4.153 -24.743 1.00 95.06 372 LEU A CA 1
ATOM 2993 C C . LEU A 1 372 ? 16.822 5.200 -24.998 1.00 95.06 372 LEU A C 1
ATOM 2995 O O . LEU A 1 372 ? 17.549 5.099 -25.983 1.00 95.06 372 LEU A O 1
ATOM 2999 N N . LEU A 1 373 ? 16.909 6.209 -24.135 1.00 94.81 373 LEU A N 1
ATOM 3000 C CA . LEU A 1 373 ? 17.922 7.262 -24.199 1.00 94.81 373 LEU A CA 1
ATOM 3001 C C . LEU A 1 373 ? 19.027 6.932 -23.189 1.00 94.81 373 LEU A C 1
ATOM 3003 O O . LEU A 1 373 ? 18.738 6.757 -22.001 1.00 94.81 373 LEU A O 1
ATOM 3007 N N . ARG A 1 374 ? 20.276 6.806 -23.650 1.00 95.19 374 ARG A N 1
ATOM 3008 C CA . ARG A 1 374 ? 21.417 6.443 -22.795 1.00 95.19 374 ARG A CA 1
ATOM 3009 C C . ARG A 1 374 ? 22.011 7.665 -22.102 1.00 95.19 374 ARG A C 1
ATOM 3011 O O . ARG A 1 374 ? 22.101 8.737 -22.695 1.00 95.19 374 ARG A O 1
ATOM 3018 N N . PHE A 1 375 ? 22.446 7.507 -20.853 1.00 93.88 375 PHE A N 1
ATOM 3019 C CA . PHE A 1 375 ? 23.061 8.596 -20.078 1.00 93.88 375 PHE A CA 1
ATOM 3020 C C . PHE A 1 375 ? 24.479 8.982 -20.536 1.00 93.88 375 PHE A C 1
ATOM 3022 O O . PHE A 1 375 ? 24.942 10.064 -20.184 1.00 93.88 375 PHE A O 1
ATOM 3029 N N . ASP A 1 376 ? 25.157 8.128 -21.305 1.00 93.75 376 ASP A N 1
ATOM 3030 C CA . ASP A 1 376 ? 26.452 8.404 -21.943 1.00 93.75 376 ASP A CA 1
ATOM 3031 C C . ASP A 1 376 ? 26.326 8.994 -23.363 1.00 93.75 376 ASP A C 1
ATOM 3033 O O . ASP A 1 376 ? 27.324 9.425 -23.933 1.00 93.75 376 ASP A O 1
ATOM 3037 N N . GLU A 1 377 ? 25.103 9.111 -23.896 1.00 93.25 377 GLU A N 1
ATOM 3038 C CA . GLU A 1 377 ? 24.789 9.729 -25.196 1.00 93.25 377 GLU A CA 1
ATOM 3039 C C . GLU A 1 377 ? 23.802 10.915 -25.027 1.00 93.25 377 GLU A C 1
ATOM 3041 O O . GLU A 1 377 ? 22.680 10.879 -25.546 1.00 93.25 377 GLU A O 1
ATOM 3046 N N . PRO A 1 378 ? 24.162 11.976 -24.269 1.00 87.62 378 PRO A N 1
ATOM 3047 C CA . PRO A 1 378 ? 23.240 13.057 -23.899 1.00 87.62 378 PRO A CA 1
ATOM 3048 C C . PRO A 1 378 ? 22.739 13.892 -25.089 1.00 87.62 378 PRO A C 1
ATOM 3050 O O . PRO A 1 378 ? 21.627 14.414 -25.037 1.00 87.62 378 PRO A O 1
ATOM 3053 N N . ASP A 1 379 ? 23.508 13.990 -26.175 1.00 87.62 379 ASP A N 1
ATOM 3054 C CA . ASP A 1 379 ? 23.184 14.841 -27.332 1.00 87.62 379 ASP A CA 1
ATOM 3055 C C . ASP A 1 379 ? 21.923 14.385 -28.092 1.00 87.62 379 ASP A C 1
ATOM 3057 O O . ASP A 1 379 ? 21.298 15.170 -28.805 1.00 87.62 379 ASP A O 1
ATOM 3061 N N . GLY A 1 380 ? 21.513 13.121 -27.924 1.00 82.38 380 GLY A N 1
ATOM 3062 C CA . GLY A 1 380 ? 20.282 12.571 -28.501 1.00 82.38 380 GLY A CA 1
ATOM 3063 C C . GLY A 1 380 ? 19.004 12.867 -27.703 1.00 82.38 380 GLY A C 1
ATOM 3064 O O . GLY A 1 380 ? 17.931 12.387 -28.078 1.00 82.38 380 GLY A O 1
ATOM 3065 N N . TRP A 1 381 ? 19.091 13.594 -26.583 1.00 91.31 381 TRP A N 1
ATOM 3066 C CA . TRP A 1 381 ? 17.970 13.765 -25.657 1.00 91.31 381 TRP A CA 1
ATOM 3067 C C . TRP A 1 381 ? 17.059 14.948 -26.031 1.00 91.31 381 TRP A C 1
ATOM 3069 O O . TRP A 1 381 ? 17.535 16.015 -26.418 1.00 91.31 381 TRP A O 1
ATOM 3079 N N . PRO A 1 382 ? 15.731 14.816 -25.852 1.00 90.19 382 PRO A N 1
ATOM 3080 C CA . PRO A 1 382 ? 14.820 15.947 -25.949 1.00 90.19 382 PRO A CA 1
ATOM 3081 C C . PRO A 1 382 ? 15.020 16.906 -24.766 1.00 90.19 382 PRO A C 1
ATOM 3083 O O . PRO A 1 382 ? 15.331 16.491 -23.646 1.00 90.19 382 PRO A O 1
ATOM 3086 N N . ALA A 1 383 ? 14.777 18.196 -25.007 1.00 89.56 383 ALA A N 1
ATOM 3087 C CA . ALA A 1 383 ? 14.806 19.221 -23.969 1.00 89.56 383 ALA A CA 1
ATOM 3088 C C . ALA A 1 383 ? 13.790 18.933 -22.846 1.00 89.56 383 ALA A C 1
ATOM 3090 O O . ALA A 1 383 ? 12.718 18.373 -23.089 1.00 89.56 383 ALA A O 1
ATOM 3091 N N . ASP A 1 384 ? 14.083 19.381 -21.623 1.00 88.88 384 ASP A N 1
ATOM 3092 C CA . ASP A 1 384 ? 13.211 19.158 -20.458 1.00 88.88 384 ASP A CA 1
ATOM 3093 C C . ASP A 1 384 ? 11.801 19.740 -20.649 1.00 88.88 384 ASP A C 1
ATOM 3095 O O . ASP A 1 384 ? 10.824 19.156 -20.190 1.00 88.88 384 ASP A O 1
ATOM 3099 N N . SER A 1 385 ? 11.666 20.825 -21.418 1.00 88.19 385 SER A N 1
ATOM 3100 C CA . SER A 1 385 ? 10.374 21.402 -21.819 1.00 88.19 385 SER A CA 1
ATOM 3101 C C . SER A 1 385 ? 9.513 20.478 -22.693 1.00 88.19 385 SER A C 1
ATOM 3103 O O . SER A 1 385 ? 8.296 20.633 -22.714 1.00 88.19 385 SER A O 1
ATOM 3105 N N . ILE A 1 386 ? 10.120 19.511 -23.390 1.00 86.00 386 ILE A N 1
ATOM 3106 C CA . ILE A 1 386 ? 9.434 18.490 -24.199 1.00 86.00 386 ILE A CA 1
ATOM 3107 C C . ILE A 1 386 ? 9.073 17.272 -23.334 1.00 86.00 386 ILE A C 1
ATOM 3109 O O . ILE A 1 386 ? 8.043 16.642 -23.561 1.00 86.00 386 ILE A O 1
ATOM 3113 N N . MET A 1 387 ? 9.897 16.940 -22.333 1.00 83.94 387 MET A N 1
ATOM 3114 C CA . MET A 1 387 ? 9.613 15.854 -21.380 1.00 83.94 387 MET A CA 1
ATOM 3115 C C . MET A 1 387 ? 8.622 16.260 -20.275 1.00 83.94 387 MET A C 1
ATOM 3117 O O . MET A 1 387 ? 7.962 15.399 -19.689 1.00 83.94 387 MET A O 1
ATOM 3121 N N . GLY A 1 388 ? 8.508 17.556 -19.972 1.00 84.44 388 GLY A N 1
ATOM 3122 C CA . GLY A 1 388 ? 7.655 18.073 -18.903 1.00 84.44 388 GLY A CA 1
ATOM 3123 C C . GLY A 1 388 ? 7.988 17.427 -17.556 1.00 84.44 388 GLY A C 1
ATOM 3124 O O . GLY A 1 388 ? 9.154 17.263 -17.205 1.00 84.44 388 GLY A O 1
ATOM 3125 N N . GLY A 1 389 ? 6.966 16.982 -16.819 1.00 74.81 389 GLY A N 1
ATOM 3126 C CA . GLY A 1 389 ? 7.148 16.285 -15.536 1.00 74.81 389 GLY A CA 1
ATOM 3127 C C . GLY A 1 389 ? 7.973 14.989 -15.611 1.00 74.81 389 GLY A C 1
ATOM 3128 O O . GLY A 1 389 ? 8.493 14.540 -14.595 1.00 74.81 389 GLY A O 1
ATOM 3129 N N . HIS A 1 390 ? 8.168 14.403 -16.799 1.00 79.00 390 HIS A N 1
ATOM 3130 C CA . HIS A 1 390 ? 9.042 13.237 -16.970 1.00 79.00 390 HIS A CA 1
ATOM 3131 C C . HIS A 1 390 ? 10.537 13.603 -16.987 1.00 79.00 390 HIS A C 1
ATOM 3133 O O . HIS A 1 390 ? 11.376 12.711 -16.864 1.00 79.00 390 HIS A O 1
ATOM 3139 N N . ALA A 1 391 ? 10.894 14.892 -17.065 1.00 81.50 391 ALA A N 1
ATOM 3140 C CA . ALA A 1 391 ? 12.267 15.349 -16.845 1.00 81.50 391 ALA A CA 1
ATOM 3141 C C . ALA A 1 391 ? 12.735 15.082 -15.400 1.00 81.50 391 ALA A C 1
ATOM 3143 O O . ALA A 1 391 ? 13.881 14.691 -15.191 1.00 81.50 391 ALA A O 1
ATOM 3144 N N . GLU A 1 392 ? 11.838 15.194 -14.410 1.00 78.62 392 GLU A N 1
ATOM 3145 C CA . GLU A 1 392 ? 12.129 14.808 -13.020 1.00 78.62 392 GLU A CA 1
ATOM 3146 C C . GLU A 1 392 ? 12.433 13.308 -12.906 1.00 78.62 392 GLU A C 1
ATOM 3148 O O . GLU A 1 392 ? 13.296 12.893 -12.137 1.00 78.62 392 GLU A O 1
ATOM 3153 N N . TRP A 1 393 ? 11.738 12.482 -13.696 1.00 78.94 393 TRP A N 1
ATOM 3154 C CA . TRP A 1 393 ? 11.802 11.022 -13.598 1.00 78.94 393 TRP A CA 1
ATOM 3155 C C . TRP A 1 393 ? 13.080 10.432 -14.192 1.00 78.94 393 TRP A C 1
ATOM 3157 O O . TRP A 1 393 ? 13.347 9.260 -13.956 1.00 78.94 393 TRP A O 1
ATOM 3167 N N . LYS A 1 394 ? 13.901 11.228 -14.898 1.00 89.56 394 LYS A N 1
ATOM 3168 C CA . LYS A 1 394 ? 15.220 10.819 -15.415 1.00 89.56 394 LYS A CA 1
ATOM 3169 C C . LYS A 1 394 ? 16.067 10.117 -14.348 1.00 89.56 394 LYS A C 1
ATOM 3171 O O . LYS A 1 394 ? 16.788 9.171 -14.667 1.00 89.56 394 LYS A O 1
ATOM 3176 N N . ARG A 1 395 ? 15.974 10.555 -13.087 1.00 92.31 395 ARG A N 1
ATOM 3177 C CA . ARG A 1 395 ? 16.640 9.925 -11.942 1.00 92.31 395 ARG A CA 1
ATOM 3178 C C . ARG A 1 395 ? 15.659 9.599 -10.821 1.00 92.31 395 ARG A C 1
ATOM 3180 O O . ARG A 1 395 ? 14.683 10.306 -10.594 1.00 92.31 395 ARG A O 1
ATOM 3187 N N . PHE A 1 396 ? 15.971 8.554 -10.066 1.00 93.88 396 PHE A N 1
ATOM 3188 C CA . PHE A 1 396 ? 15.285 8.211 -8.828 1.00 93.88 396 PHE A CA 1
ATOM 3189 C C . PHE A 1 396 ? 16.133 8.596 -7.618 1.00 93.88 396 PHE A C 1
ATOM 3191 O O . PHE A 1 396 ? 17.272 8.157 -7.477 1.00 93.88 396 PHE A O 1
ATOM 3198 N N . SER A 1 397 ? 15.553 9.372 -6.705 1.00 92.25 397 SER A N 1
ATOM 3199 C CA . SER A 1 397 ? 16.199 9.768 -5.453 1.00 92.25 397 SER A CA 1
ATOM 3200 C C . SER A 1 397 ? 16.185 8.647 -4.400 1.00 92.25 397 SER A C 1
ATOM 3202 O O . SER A 1 397 ? 15.475 7.644 -4.518 1.00 92.25 397 SER A O 1
ATOM 3204 N N . ARG A 1 398 ? 16.875 8.876 -3.277 1.00 91.75 398 ARG A N 1
ATOM 3205 C CA . ARG A 1 398 ? 16.831 8.023 -2.069 1.00 91.75 398 ARG A CA 1
ATOM 3206 C C . ARG A 1 398 ? 15.453 7.960 -1.390 1.00 91.75 398 ARG A C 1
ATOM 3208 O O . ARG A 1 398 ? 15.226 7.075 -0.571 1.00 91.75 398 ARG A O 1
ATOM 3215 N N . VAL A 1 399 ? 14.518 8.846 -1.754 1.00 85.88 399 VAL A N 1
ATOM 3216 C CA . VAL A 1 399 ? 13.097 8.750 -1.361 1.00 85.88 399 VAL A CA 1
ATOM 3217 C C . VAL A 1 399 ? 12.348 7.753 -2.255 1.00 85.88 399 VAL A C 1
ATOM 3219 O O . VAL A 1 399 ? 11.445 7.061 -1.794 1.00 85.88 399 VAL A O 1
ATOM 3222 N N . ASN A 1 400 ? 12.734 7.640 -3.530 1.00 88.50 400 ASN A N 1
ATOM 3223 C CA . ASN A 1 400 ? 12.138 6.694 -4.474 1.00 88.50 400 ASN A CA 1
ATOM 3224 C C . ASN A 1 400 ? 12.663 5.262 -4.256 1.00 88.50 400 ASN A C 1
ATOM 3226 O O . ASN A 1 400 ? 11.890 4.311 -4.379 1.00 88.50 400 ASN A O 1
ATOM 3230 N N . ILE A 1 401 ? 13.955 5.115 -3.931 1.00 91.38 401 ILE A N 1
ATOM 3231 C CA . ILE A 1 401 ? 14.644 3.829 -3.736 1.00 91.38 401 ILE A CA 1
ATOM 3232 C C . ILE A 1 401 ? 15.225 3.770 -2.313 1.00 91.38 401 ILE A C 1
ATOM 3234 O O . ILE A 1 401 ? 16.381 4.110 -2.061 1.00 91.38 401 ILE A O 1
ATOM 3238 N N . HIS A 1 402 ? 14.403 3.333 -1.357 1.00 87.69 402 HIS A N 1
ATOM 3239 C CA . HIS A 1 402 ? 14.792 3.233 0.051 1.00 87.69 402 HIS A CA 1
ATOM 3240 C C . HIS A 1 402 ? 15.492 1.894 0.362 1.00 87.69 402 HIS A C 1
ATOM 3242 O O . HIS A 1 402 ? 14.879 0.942 0.854 1.00 87.69 402 HIS A O 1
ATOM 3248 N N . LEU A 1 403 ? 16.800 1.813 0.086 1.00 92.19 403 LEU A N 1
ATOM 3249 C CA . LEU A 1 403 ? 17.597 0.595 0.312 1.00 92.19 403 LEU A CA 1
ATOM 3250 C C . LEU A 1 403 ? 17.700 0.163 1.789 1.00 92.19 403 LEU A C 1
ATOM 3252 O O . LEU A 1 403 ? 17.921 -1.021 2.044 1.00 92.19 403 LEU A O 1
ATOM 3256 N N . GLY A 1 404 ? 17.466 1.059 2.756 1.00 89.75 404 GLY A N 1
ATOM 3257 C CA . GLY A 1 404 ? 17.505 0.734 4.192 1.00 89.75 404 GLY A CA 1
ATOM 3258 C C . GLY A 1 404 ? 16.521 -0.371 4.610 1.00 89.75 404 GLY A C 1
ATOM 3259 O O . GLY A 1 404 ? 16.750 -1.083 5.587 1.00 89.75 404 GLY A O 1
ATOM 3260 N N . THR A 1 405 ? 15.450 -0.587 3.837 1.00 86.56 405 THR A N 1
ATOM 3261 C CA . THR A 1 405 ? 14.535 -1.724 4.035 1.00 86.56 405 THR A CA 1
ATOM 3262 C C . THR A 1 405 ? 15.224 -3.055 3.714 1.00 86.56 405 THR A C 1
ATOM 3264 O O . THR A 1 405 ? 15.135 -3.998 4.498 1.00 86.56 405 THR A O 1
ATOM 3267 N N . ALA A 1 406 ? 15.952 -3.126 2.595 1.00 92.62 406 ALA A N 1
ATOM 3268 C CA . ALA A 1 406 ? 16.719 -4.308 2.201 1.00 92.62 406 ALA A CA 1
ATOM 3269 C C . ALA A 1 406 ? 17.900 -4.560 3.151 1.00 92.62 406 ALA A C 1
ATOM 3271 O O . ALA A 1 406 ? 18.153 -5.700 3.528 1.00 92.62 406 ALA A O 1
ATOM 3272 N N . GLU A 1 407 ? 18.577 -3.499 3.591 1.00 94.19 407 GLU A N 1
ATOM 3273 C CA . GLU A 1 407 ? 19.657 -3.565 4.580 1.00 94.19 407 GLU A CA 1
ATOM 3274 C C . GLU A 1 407 ? 19.170 -4.146 5.921 1.00 94.19 407 GLU A C 1
ATOM 3276 O O . GLU A 1 407 ? 19.771 -5.087 6.444 1.00 94.19 407 GLU A O 1
ATOM 3281 N N . ARG A 1 408 ? 18.022 -3.673 6.435 1.00 91.56 408 ARG A N 1
ATOM 3282 C CA . ARG A 1 408 ? 17.373 -4.221 7.642 1.00 91.56 408 ARG A CA 1
ATOM 3283 C C . ARG A 1 408 ? 17.035 -5.707 7.485 1.00 91.56 408 ARG A C 1
ATOM 3285 O O . ARG A 1 408 ? 17.265 -6.476 8.416 1.00 91.56 408 ARG A O 1
ATOM 3292 N N . VAL A 1 409 ? 16.530 -6.127 6.322 1.00 93.00 409 VAL A N 1
ATOM 3293 C CA . VAL A 1 409 ? 16.250 -7.545 6.026 1.00 93.00 409 VAL A CA 1
ATOM 3294 C C . VAL A 1 409 ? 17.536 -8.371 5.999 1.00 93.00 409 VAL A C 1
ATOM 3296 O O . VAL A 1 409 ? 17.615 -9.385 6.686 1.00 93.00 409 VAL A O 1
ATOM 3299 N N . LEU A 1 410 ? 18.564 -7.932 5.268 1.00 96.12 410 LEU A N 1
ATOM 3300 C CA . LEU A 1 410 ? 19.845 -8.638 5.168 1.00 96.12 410 LEU A CA 1
ATOM 3301 C C . LEU A 1 410 ? 20.561 -8.739 6.526 1.00 96.12 410 LEU A C 1
ATOM 3303 O O . LEU A 1 410 ? 21.182 -9.762 6.807 1.00 96.12 410 LEU A O 1
ATOM 3307 N N . SER A 1 411 ? 20.427 -7.729 7.390 1.00 95.38 411 SER A N 1
ATOM 3308 C CA . SER A 1 411 ? 20.925 -7.739 8.773 1.00 95.38 411 SER A CA 1
ATOM 3309 C C . SER A 1 411 ? 20.176 -8.745 9.665 1.00 95.38 411 SER A C 1
ATOM 3311 O O . SER A 1 411 ? 20.796 -9.517 10.403 1.00 95.38 411 SER A O 1
ATOM 3313 N N . LEU A 1 412 ? 18.843 -8.816 9.558 1.00 93.44 412 LEU A N 1
ATOM 3314 C CA . LEU A 1 412 ? 18.045 -9.833 10.254 1.00 93.44 412 LEU A CA 1
ATOM 3315 C C . LEU A 1 412 ? 18.404 -11.253 9.788 1.00 93.44 412 LEU A C 1
ATOM 3317 O O . LEU A 1 412 ? 18.621 -12.132 10.620 1.00 93.44 412 LEU A O 1
ATOM 3321 N N . VAL A 1 413 ? 18.554 -11.473 8.480 1.00 96.19 413 VAL A N 1
ATOM 3322 C CA . VAL A 1 413 ? 19.004 -12.764 7.933 1.00 96.19 413 VAL A CA 1
ATOM 3323 C C . VAL A 1 413 ? 20.421 -13.109 8.411 1.00 96.19 413 VAL A C 1
ATOM 3325 O O . VAL A 1 413 ? 20.668 -14.236 8.829 1.00 96.19 413 VAL A O 1
ATOM 3328 N N . ALA A 1 414 ? 21.350 -12.149 8.445 1.00 96.81 414 ALA A N 1
ATOM 3329 C CA . ALA A 1 414 ? 22.711 -12.379 8.939 1.00 96.81 414 ALA A CA 1
ATOM 3330 C C . ALA A 1 414 ? 22.779 -12.721 10.443 1.00 96.81 414 ALA A C 1
ATOM 3332 O O . ALA A 1 414 ? 23.729 -13.369 10.875 1.00 96.81 414 ALA A O 1
ATOM 3333 N N . SER A 1 415 ? 21.787 -12.305 11.239 1.00 95.75 415 SER A N 1
ATOM 3334 C CA . SER A 1 415 ? 21.741 -12.541 12.692 1.00 95.75 415 SER A CA 1
ATOM 3335 C C . SER A 1 415 ? 21.012 -13.824 13.115 1.00 95.75 415 SER A C 1
ATOM 3337 O O . SER A 1 415 ? 21.113 -14.210 14.279 1.00 95.75 415 SER A O 1
ATOM 3339 N N . GLY A 1 416 ? 20.308 -14.511 12.206 1.00 95.19 416 GLY A N 1
ATOM 3340 C CA . GLY A 1 416 ? 19.645 -15.785 12.523 1.00 95.19 416 GLY A CA 1
ATOM 3341 C C . GLY A 1 416 ? 18.781 -16.391 11.412 1.00 95.19 416 GLY A C 1
ATOM 3342 O O . GLY A 1 416 ? 17.781 -17.048 11.704 1.00 95.19 416 GLY A O 1
ATOM 3343 N N . GLY A 1 417 ? 19.146 -16.170 10.147 1.00 95.56 417 GLY A N 1
ATOM 3344 C CA . GLY A 1 417 ? 18.518 -16.784 8.977 1.00 95.56 417 GLY A CA 1
ATOM 3345 C C . GLY A 1 417 ? 17.021 -16.502 8.869 1.00 95.56 417 GLY A C 1
ATOM 3346 O O . GLY A 1 417 ? 16.551 -15.391 9.113 1.00 95.56 417 GLY A O 1
ATOM 3347 N N . ALA A 1 418 ? 16.253 -17.524 8.496 1.00 94.88 418 ALA A N 1
ATOM 3348 C CA . ALA A 1 418 ? 14.803 -17.423 8.384 1.00 94.88 418 ALA A CA 1
ATOM 3349 C C . ALA A 1 418 ? 14.102 -17.161 9.733 1.00 94.88 418 ALA A C 1
ATOM 3351 O O . ALA A 1 418 ? 13.061 -16.508 9.754 1.00 94.88 418 ALA A O 1
ATOM 3352 N N . ASP A 1 419 ? 14.638 -17.633 10.867 1.00 94.19 419 ASP A N 1
ATOM 3353 C CA . ASP A 1 419 ? 13.935 -17.586 12.160 1.00 94.19 419 ASP A CA 1
ATOM 3354 C C . ASP A 1 419 ? 13.773 -16.169 12.725 1.00 94.19 419 ASP A C 1
ATOM 3356 O O . ASP A 1 419 ? 12.760 -15.879 13.368 1.00 94.19 419 ASP A O 1
ATOM 3360 N N . THR A 1 420 ? 14.708 -15.259 12.442 1.00 92.38 420 THR A N 1
ATOM 3361 C CA . THR A 1 420 ? 14.564 -13.834 12.792 1.00 92.38 420 THR A CA 1
ATOM 3362 C C . THR A 1 420 ? 13.451 -13.172 11.982 1.00 92.38 420 THR A C 1
ATOM 3364 O O . THR A 1 420 ? 12.692 -12.372 12.529 1.00 92.38 420 THR A O 1
ATOM 3367 N N . LEU A 1 421 ? 13.282 -13.553 10.711 1.00 92.19 421 LEU A N 1
ATOM 3368 C CA . LEU A 1 421 ? 12.172 -13.085 9.883 1.00 92.19 421 LEU A CA 1
ATOM 3369 C C . LEU A 1 421 ? 10.838 -13.716 10.300 1.00 92.19 421 LEU A C 1
ATOM 3371 O O . LEU A 1 421 ? 9.841 -13.005 10.370 1.00 92.19 421 LEU A O 1
ATOM 3375 N N . ARG A 1 422 ? 10.799 -15.009 10.660 1.00 91.62 422 ARG A N 1
ATOM 3376 C CA . ARG A 1 422 ? 9.596 -15.643 11.243 1.00 91.62 422 ARG A CA 1
ATOM 3377 C C . ARG A 1 422 ? 9.162 -14.929 12.526 1.00 91.62 422 ARG A C 1
ATOM 3379 O O . ARG A 1 422 ? 7.978 -14.654 12.709 1.00 91.62 422 ARG A O 1
ATOM 3386 N N . ALA A 1 423 ? 10.119 -14.585 13.390 1.00 88.75 423 ALA A N 1
ATOM 3387 C CA . ALA A 1 423 ? 9.866 -13.810 14.603 1.00 88.75 423 ALA A CA 1
ATOM 3388 C C . ALA A 1 423 ? 9.408 -12.369 14.309 1.00 88.75 423 ALA A C 1
ATOM 3390 O O . ALA A 1 423 ? 8.579 -11.839 15.044 1.00 88.75 423 ALA A O 1
ATOM 3391 N N . LEU A 1 424 ? 9.895 -11.746 13.230 1.00 87.44 424 LEU A N 1
ATOM 3392 C CA . LEU A 1 424 ? 9.401 -10.446 12.773 1.00 87.44 424 LEU A CA 1
ATOM 3393 C C . LEU A 1 424 ? 7.946 -10.546 12.279 1.00 87.44 424 LEU A C 1
ATOM 3395 O O . LEU A 1 424 ? 7.106 -9.764 12.710 1.00 87.44 424 LEU A O 1
ATOM 3399 N N . PHE A 1 425 ? 7.632 -11.525 11.424 1.00 88.19 425 PHE A N 1
ATOM 3400 C CA . PHE A 1 425 ? 6.307 -11.685 10.815 1.00 88.19 425 PHE A CA 1
ATOM 3401 C C . PHE A 1 425 ? 5.201 -12.063 11.803 1.00 88.19 425 PHE A C 1
ATOM 3403 O O . PHE A 1 425 ? 4.095 -11.529 11.702 1.00 88.19 425 PHE A O 1
ATOM 3410 N N . ASN A 1 426 ? 5.499 -12.935 12.770 1.00 85.44 426 ASN A N 1
ATOM 3411 C CA . ASN A 1 426 ? 4.540 -13.361 13.798 1.00 85.44 426 ASN A CA 1
ATOM 3412 C C . ASN A 1 426 ? 4.540 -12.445 15.036 1.00 85.44 426 ASN A C 1
ATOM 3414 O O . ASN A 1 426 ? 3.708 -12.605 15.938 1.00 85.44 426 ASN A O 1
ATOM 3418 N N . GLY A 1 427 ? 5.418 -11.441 15.054 1.00 82.69 427 GLY A N 1
ATOM 3419 C CA . GLY A 1 427 ? 5.494 -10.427 16.094 1.00 82.69 427 GLY A CA 1
ATOM 3420 C C . GLY A 1 427 ? 6.058 -10.938 17.431 1.00 82.69 427 GLY A C 1
ATOM 3421 O O . GLY A 1 427 ? 6.617 -12.035 17.535 1.00 82.69 427 GLY A O 1
ATOM 3422 N N . PRO A 1 428 ? 5.949 -10.127 18.496 1.00 82.69 428 PRO A N 1
ATOM 3423 C CA . PRO A 1 428 ? 6.630 -10.388 19.758 1.00 82.69 428 PRO A CA 1
ATOM 3424 C C . PRO A 1 428 ? 6.032 -11.571 20.532 1.00 82.69 428 PRO A C 1
ATOM 3426 O O . PRO A 1 428 ? 4.870 -11.543 20.931 1.00 82.69 428 PRO A O 1
ATOM 3429 N N . LYS A 1 429 ? 6.871 -12.567 20.856 1.00 83.00 429 LYS A N 1
ATOM 3430 C CA . LYS A 1 429 ? 6.491 -13.713 21.710 1.00 83.00 429 LYS A CA 1
ATOM 3431 C C . LYS A 1 429 ? 6.075 -13.304 23.131 1.00 83.00 429 LYS A C 1
ATOM 3433 O O . LYS A 1 429 ? 5.199 -13.933 23.710 1.00 83.00 429 LYS A O 1
ATOM 3438 N N . ASN A 1 430 ? 6.697 -12.265 23.698 1.00 89.06 430 ASN A N 1
ATOM 3439 C CA . ASN A 1 430 ? 6.277 -11.668 24.969 1.00 89.06 430 ASN A CA 1
ATOM 3440 C C . ASN A 1 430 ? 5.521 -10.362 24.689 1.00 89.06 430 ASN A C 1
ATOM 3442 O O . ASN A 1 430 ? 6.125 -9.309 24.464 1.00 89.06 430 ASN A O 1
ATOM 3446 N N . LEU A 1 431 ? 4.191 -10.454 24.704 1.00 88.31 431 LEU A N 1
ATOM 3447 C CA . LEU A 1 431 ? 3.302 -9.335 24.411 1.00 88.31 431 LEU A CA 1
ATOM 3448 C C . LEU A 1 431 ? 3.308 -8.254 25.506 1.00 88.31 431 LEU A C 1
ATOM 3450 O O . LEU A 1 431 ? 3.131 -7.081 25.192 1.00 88.31 431 LEU A O 1
ATOM 3454 N N . GLU A 1 432 ? 3.547 -8.612 26.770 1.00 88.50 432 GLU A N 1
ATOM 3455 C CA . GLU A 1 432 ? 3.618 -7.651 27.879 1.00 88.50 432 GLU A CA 1
ATOM 3456 C C . GLU A 1 432 ? 4.858 -6.754 27.752 1.00 88.50 432 GLU A C 1
ATOM 3458 O O . GLU A 1 432 ? 4.751 -5.527 27.782 1.00 88.50 432 GLU A O 1
ATOM 3463 N N . ALA A 1 433 ? 6.028 -7.354 27.512 1.00 89.88 433 ALA A N 1
ATOM 3464 C CA . ALA A 1 433 ? 7.278 -6.625 27.304 1.00 89.88 433 ALA A CA 1
ATOM 3465 C C . ALA A 1 433 ? 7.230 -5.746 26.039 1.00 89.88 433 ALA A C 1
ATOM 3467 O O . ALA A 1 433 ? 7.700 -4.605 26.050 1.00 89.88 433 ALA A O 1
ATOM 3468 N N . ALA A 1 434 ? 6.617 -6.244 24.959 1.00 89.62 434 ALA A N 1
ATOM 3469 C CA . ALA A 1 434 ? 6.400 -5.457 23.748 1.00 89.62 434 ALA A CA 1
ATOM 3470 C C . ALA A 1 434 ? 5.435 -4.289 23.984 1.00 89.62 434 ALA A C 1
ATOM 3472 O O . ALA A 1 434 ? 5.751 -3.159 23.615 1.00 89.62 434 ALA A O 1
ATOM 3473 N N . ALA A 1 435 ? 4.315 -4.523 24.676 1.00 90.94 435 ALA A N 1
ATOM 3474 C CA . ALA A 1 435 ? 3.391 -3.466 25.066 1.00 90.94 435 ALA A CA 1
ATOM 3475 C C . ALA A 1 435 ? 4.090 -2.407 25.928 1.00 90.94 435 ALA A C 1
ATOM 3477 O O . ALA A 1 435 ? 3.957 -1.222 25.642 1.00 90.94 435 ALA A O 1
ATOM 3478 N N . PHE A 1 436 ? 4.902 -2.793 26.916 1.00 92.75 436 PHE A N 1
ATOM 3479 C CA . PHE A 1 436 ? 5.681 -1.844 27.716 1.00 92.75 436 PHE A CA 1
ATOM 3480 C C . PHE A 1 436 ? 6.645 -0.997 26.860 1.00 92.75 436 PHE A C 1
ATOM 3482 O O . PHE A 1 436 ? 6.722 0.223 27.036 1.00 92.75 436 PHE A O 1
ATOM 3489 N N . SER A 1 437 ? 7.320 -1.604 25.877 1.00 92.31 437 SER A N 1
ATOM 3490 C CA . SER A 1 437 ? 8.189 -0.896 24.923 1.00 92.31 437 SER A CA 1
ATOM 3491 C C . SER A 1 437 ? 7.411 0.081 24.025 1.00 92.31 437 SER A C 1
ATOM 3493 O O . SER A 1 437 ? 7.808 1.242 23.865 1.00 92.31 437 SER A O 1
ATOM 3495 N N . TRP A 1 438 ? 6.261 -0.346 23.491 1.00 93.31 438 TRP A N 1
ATOM 3496 C CA . TRP A 1 438 ? 5.365 0.495 22.692 1.00 93.31 438 TRP A CA 1
ATOM 3497 C C . TRP A 1 438 ? 4.827 1.675 23.508 1.00 93.31 438 TRP A C 1
ATOM 3499 O O . TRP A 1 438 ? 4.944 2.815 23.063 1.00 93.31 438 TRP A O 1
ATOM 3509 N N . ARG A 1 439 ? 4.346 1.433 24.736 1.00 95.12 439 ARG A N 1
ATOM 3510 C CA . ARG A 1 439 ? 3.905 2.471 25.685 1.00 95.12 439 ARG A CA 1
ATOM 3511 C C . ARG A 1 439 ? 5.001 3.492 25.977 1.00 95.12 439 ARG A C 1
ATOM 3513 O O . ARG A 1 439 ? 4.743 4.690 25.920 1.00 95.12 439 ARG A O 1
ATOM 3520 N N . THR A 1 440 ? 6.222 3.030 26.242 1.00 95.00 440 THR A N 1
ATOM 3521 C CA . THR A 1 440 ? 7.374 3.885 26.576 1.00 95.00 440 THR A CA 1
ATOM 3522 C C . THR A 1 440 ? 7.769 4.799 25.418 1.00 95.00 440 THR A C 1
ATOM 3524 O O . THR A 1 440 ? 7.941 6.002 25.605 1.00 95.00 440 THR A O 1
ATOM 3527 N N . ALA A 1 441 ? 7.869 4.266 24.200 1.00 94.44 441 ALA A N 1
ATOM 3528 C CA . ALA A 1 441 ? 8.215 5.074 23.033 1.00 94.44 441 ALA A CA 1
ATOM 3529 C C . ALA A 1 441 ? 7.067 5.998 22.585 1.00 94.44 441 ALA A C 1
ATOM 3531 O O . ALA A 1 441 ? 7.324 7.134 22.188 1.00 94.44 441 ALA A O 1
ATOM 3532 N N . ALA A 1 442 ? 5.815 5.546 22.693 1.00 95.62 442 ALA A N 1
ATOM 3533 C CA . ALA A 1 442 ? 4.639 6.374 22.444 1.00 95.62 442 ALA A CA 1
ATOM 3534 C C . ALA A 1 442 ? 4.559 7.548 23.432 1.00 95.62 442 ALA A C 1
ATOM 3536 O O . ALA A 1 442 ? 4.346 8.682 23.011 1.00 95.62 442 ALA A O 1
ATOM 3537 N N . ALA A 1 443 ? 4.841 7.313 24.721 1.00 96.88 443 ALA A N 1
ATOM 3538 C CA . ALA A 1 443 ? 4.925 8.372 25.726 1.00 96.88 443 ALA A CA 1
ATOM 3539 C C . ALA A 1 443 ? 5.993 9.408 25.348 1.00 96.88 443 ALA A C 1
ATOM 3541 O O . ALA A 1 443 ? 5.681 10.593 25.266 1.00 96.88 443 ALA A O 1
ATOM 3542 N N . ARG A 1 444 ? 7.213 8.957 25.009 1.00 96.00 444 ARG A N 1
ATOM 3543 C CA . ARG A 1 444 ? 8.306 9.835 24.550 1.00 96.00 444 ARG A CA 1
ATOM 3544 C C . ARG A 1 444 ? 7.888 10.696 23.352 1.00 96.00 444 ARG A C 1
ATOM 3546 O O . ARG A 1 444 ? 8.097 11.905 23.386 1.00 96.00 444 ARG A O 1
ATOM 3553 N N . ARG A 1 445 ? 7.235 10.109 22.339 1.00 95.56 445 ARG A N 1
ATOM 3554 C CA . ARG A 1 445 ? 6.722 10.830 21.154 1.00 95.56 445 ARG A CA 1
ATOM 3555 C C . ARG A 1 445 ? 5.565 11.789 21.461 1.00 95.56 445 ARG A C 1
ATOM 3557 O O . ARG A 1 445 ? 5.488 12.845 20.841 1.00 95.56 445 ARG A O 1
ATOM 3564 N N . ALA A 1 446 ? 4.686 11.450 22.402 1.00 96.44 446 ALA A N 1
ATOM 3565 C CA . ALA A 1 446 ? 3.593 12.315 22.855 1.00 96.44 446 ALA A CA 1
ATOM 3566 C C . ALA A 1 446 ? 4.075 13.492 23.732 1.00 96.44 446 ALA A C 1
ATOM 3568 O O . ALA A 1 446 ? 3.343 14.468 23.896 1.00 96.44 446 ALA A O 1
ATOM 3569 N N . THR A 1 447 ? 5.299 13.416 24.270 1.00 96.88 447 THR A N 1
ATOM 3570 C CA . THR A 1 447 ? 5.960 14.492 25.033 1.00 96.88 447 THR A CA 1
ATOM 3571 C C . THR A 1 447 ? 7.068 15.225 24.269 1.00 96.88 447 THR A C 1
ATOM 3573 O O . THR A 1 447 ? 7.684 16.127 24.829 1.00 96.88 447 THR A O 1
ATOM 3576 N N . ASP A 1 448 ? 7.363 14.846 23.021 1.00 96.88 448 ASP A N 1
ATOM 3577 C CA . ASP A 1 448 ? 8.451 15.453 22.246 1.00 96.88 448 ASP A CA 1
ATOM 3578 C C . ASP A 1 448 ? 8.170 16.929 21.909 1.00 96.88 448 ASP A C 1
ATOM 3580 O O . ASP A 1 448 ? 7.062 17.296 21.514 1.00 96.88 448 ASP A O 1
ATOM 3584 N N . ALA A 1 449 ? 9.183 17.788 22.034 1.00 96.31 449 ALA A N 1
ATOM 3585 C CA . ALA A 1 449 ? 9.033 19.229 21.841 1.00 96.31 449 ALA A CA 1
ATOM 3586 C C . ALA A 1 449 ? 8.743 19.601 20.376 1.00 96.31 449 ALA A C 1
ATOM 3588 O O . ALA A 1 449 ? 7.863 20.422 20.113 1.00 96.31 449 ALA A O 1
ATOM 3589 N N . GLY A 1 450 ? 9.427 18.971 19.414 1.00 95.44 450 GLY A N 1
ATOM 3590 C CA . GLY A 1 450 ? 9.213 19.235 17.989 1.00 95.44 450 GLY A CA 1
ATOM 3591 C C . GLY A 1 450 ? 7.826 18.787 17.531 1.00 95.44 450 GLY A C 1
ATOM 3592 O O . GLY A 1 450 ? 7.108 19.526 16.854 1.00 95.44 450 GLY A O 1
ATOM 3593 N N . ARG A 1 451 ? 7.402 17.598 17.964 1.00 93.12 451 ARG A N 1
ATOM 3594 C CA . ARG A 1 451 ? 6.098 17.029 17.628 1.00 93.12 451 ARG A CA 1
ATOM 3595 C C . ARG A 1 451 ? 4.937 17.694 18.363 1.00 93.12 451 ARG A C 1
ATOM 3597 O O . ARG A 1 451 ? 3.884 17.887 17.764 1.00 93.12 451 ARG A O 1
ATOM 3604 N N . THR A 1 452 ? 5.097 18.106 19.618 1.00 96.25 452 THR A N 1
ATOM 3605 C CA . THR A 1 452 ? 4.047 18.886 20.295 1.00 96.25 452 THR A CA 1
ATOM 3606 C C . THR A 1 452 ? 3.906 20.282 19.683 1.00 96.25 452 THR A C 1
ATOM 3608 O O . THR A 1 452 ? 2.779 20.729 19.474 1.00 96.25 452 THR A O 1
ATOM 3611 N N . ALA A 1 453 ? 5.003 20.934 19.275 1.00 95.56 453 ALA A N 1
ATOM 3612 C CA . ALA A 1 453 ? 4.953 22.183 18.507 1.00 95.56 453 ALA A CA 1
ATOM 3613 C C . ALA A 1 453 ? 4.281 22.014 17.128 1.00 95.56 453 ALA A C 1
ATOM 3615 O O . ALA A 1 453 ? 3.519 22.882 16.706 1.00 95.56 453 ALA A O 1
ATOM 3616 N N . GLN A 1 454 ? 4.497 20.882 16.448 1.00 93.31 454 GLN A N 1
ATOM 3617 C CA . GLN A 1 454 ? 3.755 20.514 15.237 1.00 93.31 454 GLN A CA 1
ATOM 3618 C C . GLN A 1 454 ? 2.246 20.384 15.498 1.00 93.31 454 GLN A C 1
ATOM 3620 O O . GLN A 1 454 ? 1.451 21.003 14.795 1.00 93.31 454 GLN A O 1
ATOM 3625 N N . VAL A 1 455 ? 1.841 19.629 16.524 1.00 95.56 455 VAL A N 1
ATOM 3626 C CA . VAL A 1 455 ? 0.421 19.385 16.847 1.00 95.56 455 VAL A CA 1
ATOM 3627 C C . VAL A 1 455 ? -0.296 20.660 17.317 1.00 95.56 455 VAL A C 1
ATOM 3629 O O . VAL A 1 455 ? -1.503 20.765 17.133 1.00 95.56 455 VAL A O 1
ATOM 3632 N N . ARG A 1 456 ? 0.411 21.668 17.856 1.00 95.75 456 ARG A N 1
ATOM 3633 C CA . ARG A 1 456 ? -0.183 22.977 18.210 1.00 95.75 456 ARG A CA 1
ATOM 3634 C C . ARG A 1 456 ? -0.653 23.798 17.003 1.00 95.75 456 ARG A C 1
ATOM 3636 O O . ARG A 1 456 ? -1.386 24.764 17.194 1.00 95.75 456 ARG A O 1
ATOM 3643 N N . LYS A 1 457 ? -0.270 23.437 15.774 1.00 93.88 457 LYS A N 1
ATOM 3644 C CA . LYS A 1 457 ? -0.784 24.091 14.561 1.00 93.88 457 LYS A CA 1
ATOM 3645 C C . LYS A 1 457 ? -2.279 23.822 14.388 1.00 93.88 457 LYS A C 1
ATOM 3647 O O . LYS A 1 457 ? -2.769 22.738 14.718 1.00 93.88 457 LYS A O 1
ATOM 3652 N N . VAL A 1 458 ? -2.993 24.797 13.835 1.00 91.62 458 VAL A N 1
ATOM 3653 C CA . VAL A 1 458 ? -4.379 24.634 13.375 1.00 91.62 458 VAL A CA 1
ATOM 3654 C C . VAL A 1 458 ? -4.359 23.934 12.017 1.00 91.62 458 VAL A C 1
ATOM 3656 O O . VAL A 1 458 ? -3.526 24.258 11.172 1.00 91.62 458 VAL A O 1
ATOM 3659 N N . TRP A 1 459 ? -5.263 22.980 11.813 1.00 90.19 459 TRP A N 1
ATOM 3660 C CA . TRP A 1 459 ? -5.499 22.379 10.507 1.00 90.19 459 TRP A CA 1
ATOM 3661 C C . TRP A 1 459 ? -6.419 23.286 9.688 1.00 90.19 459 TRP A C 1
ATOM 3663 O O . TRP A 1 459 ? -7.488 23.673 10.162 1.00 90.19 459 TRP A O 1
ATOM 3673 N N . SER A 1 460 ? -6.045 23.578 8.443 1.00 83.06 460 SER A N 1
ATOM 3674 C CA . SER A 1 460 ? -6.960 24.151 7.455 1.00 83.06 460 SER A CA 1
ATOM 3675 C C . SER A 1 460 ? -6.939 23.331 6.164 1.00 83.06 460 SER A C 1
ATOM 3677 O O . SER A 1 460 ? -5.899 22.753 5.819 1.00 83.06 460 SER A O 1
ATOM 3679 N N . PRO A 1 461 ? -8.048 23.316 5.405 1.00 76.38 461 PRO A N 1
ATOM 3680 C CA . PRO A 1 461 ? -8.016 22.805 4.048 1.00 76.38 461 PRO A CA 1
ATOM 3681 C C . PRO A 1 461 ? -7.089 23.659 3.175 1.00 76.38 461 PRO A C 1
ATOM 3683 O O . PRO A 1 461 ? -6.877 24.846 3.432 1.00 76.38 461 PRO A O 1
ATOM 3686 N N . GLY A 1 462 ? -6.574 23.025 2.128 1.00 64.88 462 GLY A N 1
ATOM 3687 C CA . GLY A 1 462 ? -6.073 23.660 0.914 1.00 64.88 462 GLY A CA 1
ATOM 3688 C C . GLY A 1 462 ? -6.746 22.987 -0.289 1.00 64.88 462 GLY A C 1
ATOM 3689 O O . GLY A 1 462 ? -7.434 21.978 -0.101 1.00 64.88 462 GLY A O 1
ATOM 3690 N N . PRO A 1 463 ? -6.569 23.496 -1.518 1.00 53.97 463 PRO A N 1
ATOM 3691 C CA . PRO A 1 463 ? -7.205 22.922 -2.707 1.00 53.97 463 PRO A CA 1
ATOM 3692 C C . PRO A 1 463 ? -6.748 21.486 -3.017 1.00 53.97 463 PRO A C 1
ATOM 3694 O O . PRO A 1 463 ? -7.450 20.777 -3.729 1.00 53.97 463 PRO A O 1
ATOM 3697 N N . ASN A 1 464 ? -5.617 21.023 -2.472 1.00 53.00 464 ASN A N 1
ATOM 3698 C CA . ASN A 1 464 ? -5.181 19.621 -2.467 1.00 53.00 464 ASN A CA 1
ATOM 3699 C C . ASN A 1 464 ? -4.286 19.327 -1.238 1.00 53.00 464 ASN A C 1
ATOM 3701 O O . ASN A 1 464 ? -3.973 20.227 -0.457 1.00 53.00 464 ASN A O 1
ATOM 3705 N N . TRP A 1 465 ? -3.845 18.072 -1.063 1.00 46.88 465 TRP A N 1
ATOM 3706 C CA . TRP A 1 465 ? -3.059 17.645 0.109 1.00 46.88 465 TRP A CA 1
ATOM 3707 C C . TRP A 1 465 ? -1.670 18.291 0.236 1.00 46.88 465 TRP A C 1
ATOM 3709 O O . TRP A 1 465 ? -1.134 18.333 1.342 1.00 46.88 465 TRP A O 1
ATOM 3719 N N . LYS A 1 466 ? -1.077 18.803 -0.853 1.00 46.91 466 LYS A N 1
ATOM 3720 C CA . LYS A 1 466 ? 0.202 19.538 -0.796 1.00 46.91 466 LYS A CA 1
ATOM 3721 C C . LYS A 1 466 ? 0.022 20.953 -0.243 1.00 46.91 466 LYS A C 1
ATOM 3723 O O . LYS A 1 466 ? 0.979 21.537 0.253 1.00 46.91 466 LYS A O 1
ATOM 3728 N N . GLU A 1 467 ? -1.196 21.485 -0.324 1.00 54.38 467 GLU A N 1
ATOM 3729 C CA . GLU A 1 467 ? -1.539 22.869 0.018 1.00 54.38 467 GLU A CA 1
ATOM 3730 C C . GLU A 1 467 ? -2.365 22.989 1.312 1.00 54.38 467 GLU A C 1
ATOM 3732 O O . GLU A 1 467 ? -2.667 24.097 1.752 1.00 54.38 467 GLU A O 1
ATOM 3737 N N . THR A 1 468 ? -2.705 21.877 1.979 1.00 60.38 468 THR A N 1
ATOM 3738 C CA . THR A 1 468 ? -3.186 21.935 3.371 1.00 60.38 468 THR A CA 1
ATOM 3739 C C . THR A 1 468 ? -2.088 22.501 4.269 1.00 60.38 468 THR A C 1
ATOM 3741 O O . THR A 1 468 ? -0.969 21.985 4.271 1.00 60.38 468 THR A O 1
ATOM 3744 N N . THR A 1 469 ? -2.409 23.510 5.082 1.00 61.38 469 THR A N 1
ATOM 3745 C CA . THR A 1 469 ? -1.434 24.216 5.943 1.00 61.38 469 THR A CA 1
ATOM 3746 C C . THR A 1 469 ? -0.709 23.306 6.935 1.00 61.38 469 THR A C 1
ATOM 3748 O O . THR A 1 469 ? 0.423 23.599 7.337 1.00 61.38 469 THR A O 1
ATOM 3751 N N . PHE A 1 470 ? -1.332 22.190 7.325 1.00 75.88 470 PHE A N 1
ATOM 3752 C CA . PHE A 1 470 ? -0.668 21.126 8.063 1.00 75.88 470 PHE A CA 1
ATOM 3753 C C . PHE A 1 470 ? -1.318 19.749 7.819 1.00 75.88 470 PHE A C 1
ATOM 3755 O O . PHE A 1 470 ? -2.538 19.690 7.658 1.00 75.88 470 PHE A O 1
ATOM 3762 N N . PRO A 1 471 ? -0.568 18.625 7.802 1.00 83.50 471 PRO A N 1
ATOM 3763 C CA . PRO A 1 471 ? -1.150 17.327 7.462 1.00 83.50 471 PRO A CA 1
ATOM 3764 C C . PRO A 1 471 ? -1.995 16.704 8.581 1.00 83.50 471 PRO A C 1
ATOM 3766 O O . PRO A 1 471 ? -1.567 16.610 9.733 1.00 83.50 471 PRO A O 1
ATOM 3769 N N . VAL A 1 472 ? -3.174 16.183 8.221 1.00 88.81 472 VAL A N 1
ATOM 3770 C CA . VAL A 1 472 ? -4.151 15.616 9.173 1.00 88.81 472 VAL A CA 1
ATOM 3771 C C . VAL A 1 472 ? -3.615 14.413 9.970 1.00 88.81 472 VAL A C 1
ATOM 3773 O O . VAL A 1 472 ? -3.970 14.221 11.136 1.00 88.81 472 VAL A O 1
ATOM 3776 N N . TRP A 1 473 ? -2.710 13.622 9.384 1.00 89.25 473 TRP A N 1
ATOM 3777 C CA . TRP A 1 473 ? -2.162 12.427 10.031 1.00 89.25 473 TRP A CA 1
ATOM 3778 C C . TRP A 1 473 ? -1.351 12.731 11.295 1.00 89.25 473 TRP A C 1
ATOM 3780 O O . TRP A 1 473 ? -1.335 11.906 12.203 1.00 89.25 473 TRP A O 1
ATOM 3790 N N . VAL A 1 474 ? -0.769 13.928 11.431 1.00 92.62 474 VAL A N 1
ATOM 3791 C CA . VAL A 1 474 ? 0.004 14.295 12.631 1.00 92.62 474 VAL A CA 1
ATOM 3792 C C . VAL A 1 474 ? -0.879 14.316 13.889 1.00 92.62 474 VAL A C 1
ATOM 3794 O O . VAL A 1 474 ? -0.431 13.909 14.964 1.00 92.62 474 VAL A O 1
ATOM 3797 N N . TYR A 1 475 ? -2.155 14.700 13.757 1.00 95.75 475 TYR A N 1
ATOM 3798 C CA . TYR A 1 475 ? -3.134 14.651 14.848 1.00 95.75 475 TYR A CA 1
ATOM 3799 C C . TYR A 1 475 ? -3.572 13.212 15.163 1.00 95.75 475 TYR A C 1
ATOM 3801 O O . TYR A 1 475 ? -3.664 12.855 16.338 1.00 95.75 475 TYR A O 1
ATOM 3809 N N . LEU A 1 476 ? -3.774 12.365 14.140 1.00 95.44 476 LEU A N 1
ATOM 3810 C CA . LEU A 1 476 ? -4.054 10.930 14.323 1.00 95.44 476 LEU A CA 1
ATOM 3811 C C . LEU A 1 476 ? -2.915 10.225 15.060 1.00 95.44 476 LEU A C 1
ATOM 3813 O O . LEU A 1 476 ? -3.151 9.548 16.059 1.00 95.44 476 LEU A O 1
ATOM 3817 N N . ASP A 1 477 ? -1.682 10.400 14.586 1.00 95.00 477 ASP A N 1
ATOM 3818 C CA . ASP A 1 477 ? -0.497 9.801 15.187 1.00 95.00 477 ASP A CA 1
ATOM 3819 C C . ASP A 1 477 ? -0.304 10.300 16.625 1.00 95.00 477 ASP A C 1
ATOM 3821 O O . ASP A 1 477 ? 0.048 9.515 17.504 1.00 95.00 477 ASP A O 1
ATOM 3825 N N . TYR A 1 478 ? -0.539 11.590 16.904 1.00 97.25 478 TYR A N 1
ATOM 3826 C CA . TYR A 1 478 ? -0.458 12.140 18.264 1.00 97.25 478 TYR A CA 1
ATOM 3827 C C . TYR A 1 478 ? -1.508 11.553 19.214 1.00 97.25 478 TYR A C 1
ATOM 3829 O O . TYR A 1 478 ? -1.153 11.119 20.311 1.00 97.25 478 TYR A O 1
ATOM 3837 N N . LEU A 1 479 ? -2.780 11.486 18.804 1.00 97.88 479 LEU A N 1
ATOM 3838 C CA . LEU A 1 479 ? -3.822 10.862 19.624 1.00 97.88 479 LEU A CA 1
ATOM 3839 C C . LEU A 1 479 ? -3.566 9.368 19.831 1.00 97.88 479 LEU A C 1
ATOM 3841 O O . LEU A 1 479 ? -3.774 8.867 20.935 1.00 97.88 479 LEU A O 1
ATOM 3845 N N . PHE A 1 480 ? -3.070 8.671 18.807 1.00 96.50 480 PHE A N 1
ATOM 3846 C CA . PHE A 1 480 ? -2.670 7.275 18.922 1.00 96.50 480 PHE A CA 1
ATOM 3847 C C . PHE A 1 480 ? -1.535 7.095 19.930 1.00 96.50 480 PHE A C 1
ATOM 3849 O O . PHE A 1 480 ? -1.680 6.293 20.846 1.00 96.50 480 PHE A O 1
ATOM 3856 N N . ASP A 1 481 ? -0.449 7.867 19.833 1.00 96.81 481 ASP A N 1
ATOM 3857 C CA . ASP A 1 481 ? 0.663 7.773 20.783 1.00 96.81 481 ASP A CA 1
ATOM 3858 C C . ASP A 1 481 ? 0.230 8.128 22.218 1.00 96.81 481 ASP A C 1
ATOM 3860 O O . ASP A 1 481 ? 0.605 7.433 23.165 1.00 96.81 481 ASP A O 1
ATOM 3864 N N . ALA A 1 482 ? -0.633 9.135 22.396 1.00 97.62 482 ALA A N 1
ATOM 3865 C CA . ALA A 1 482 ? -1.204 9.470 23.700 1.00 97.62 482 ALA A CA 1
ATOM 3866 C C . ALA A 1 482 ? -2.051 8.321 24.283 1.00 97.62 482 ALA A C 1
ATOM 3868 O O . ALA A 1 482 ? -1.901 7.975 25.460 1.00 97.62 482 ALA A O 1
ATOM 3869 N N . LYS A 1 483 ? -2.901 7.693 23.458 1.00 97.31 483 LYS A N 1
ATOM 3870 C CA . LYS A 1 483 ? -3.708 6.524 23.835 1.00 97.31 483 LYS A CA 1
ATOM 3871 C C . LYS A 1 483 ? -2.840 5.302 24.149 1.00 97.31 483 LYS A C 1
ATOM 3873 O O . LYS A 1 483 ? -3.043 4.666 25.183 1.00 97.31 483 LYS A O 1
ATOM 3878 N N . VAL A 1 484 ? -1.851 4.989 23.306 1.00 96.38 484 VAL A N 1
ATOM 3879 C CA . VAL A 1 484 ? -0.912 3.877 23.522 1.00 96.38 484 VAL A CA 1
ATOM 3880 C C . VAL A 1 484 ? -0.168 4.073 24.835 1.00 96.38 484 VAL A C 1
ATOM 3882 O O . VAL A 1 484 ? -0.243 3.194 25.682 1.00 96.38 484 VAL A O 1
ATOM 3885 N N . ALA A 1 485 ? 0.472 5.224 25.065 1.00 96.88 485 ALA A N 1
ATOM 3886 C CA . ALA A 1 485 ? 1.238 5.512 26.282 1.00 96.88 485 ALA A CA 1
ATOM 3887 C C . ALA A 1 485 ? 0.459 5.201 27.578 1.00 96.88 485 ALA A C 1
ATOM 3889 O O . ALA A 1 485 ? 0.951 4.510 28.482 1.00 96.88 485 ALA A O 1
ATOM 3890 N N . ARG A 1 486 ? -0.798 5.651 27.635 1.00 96.44 486 ARG A N 1
ATOM 3891 C CA . ARG A 1 486 ? -1.724 5.439 28.759 1.00 96.44 486 ARG A CA 1
ATOM 3892 C C . ARG A 1 486 ? -2.226 3.999 28.898 1.00 96.44 486 ARG A C 1
ATOM 3894 O O . ARG A 1 486 ? -2.663 3.632 29.982 1.00 96.44 486 ARG A O 1
ATOM 3901 N N . GLY A 1 487 ? -2.126 3.182 27.850 1.00 95.31 487 GLY A N 1
ATOM 3902 C CA . GLY A 1 487 ? -2.702 1.835 27.799 1.00 95.31 487 GLY A CA 1
ATOM 3903 C C . GLY A 1 487 ? -4.167 1.803 27.348 1.00 95.31 487 GLY A C 1
ATOM 3904 O O . GLY A 1 487 ? -4.839 0.803 27.564 1.00 95.31 487 GLY A O 1
ATOM 3905 N N . GLU A 1 488 ? -4.668 2.866 26.706 1.00 96.00 488 GLU A N 1
ATOM 3906 C CA . GLU A 1 488 ? -6.043 2.950 26.177 1.00 96.00 488 GLU A CA 1
ATOM 3907 C C . GLU A 1 488 ? -6.269 2.091 24.909 1.00 96.00 488 GLU A C 1
ATOM 3909 O O . GLU A 1 488 ? -7.379 2.072 24.379 1.00 96.00 488 GLU A O 1
ATOM 3914 N N . ILE A 1 489 ? -5.236 1.416 24.384 1.00 93.69 489 ILE A N 1
ATOM 3915 C CA . ILE A 1 489 ? -5.324 0.525 23.214 1.00 93.69 489 ILE A CA 1
ATOM 3916 C C . ILE A 1 489 ? -4.857 -0.880 23.622 1.00 93.69 489 ILE A C 1
ATOM 3918 O O . ILE A 1 489 ? -3.739 -1.000 24.133 1.00 93.69 489 ILE A O 1
ATOM 3922 N N . PRO A 1 490 ? -5.657 -1.942 23.387 1.00 92.38 490 PRO A N 1
ATOM 3923 C CA . PRO A 1 490 ? -5.275 -3.310 23.725 1.00 92.38 490 PRO A CA 1
ATOM 3924 C C . PRO A 1 490 ? -3.968 -3.742 23.054 1.00 92.38 490 PRO A C 1
ATOM 3926 O O . PRO A 1 490 ? -3.738 -3.478 21.872 1.00 92.38 490 PRO A O 1
ATOM 3929 N N . SER A 1 491 ? -3.127 -4.467 23.790 1.00 90.25 491 SER A N 1
ATOM 3930 C CA . SER A 1 491 ? -1.840 -4.958 23.286 1.00 90.25 491 SER A CA 1
ATOM 3931 C C . SER A 1 491 ? -1.992 -5.916 22.099 1.00 90.25 491 SER A C 1
ATOM 3933 O O . SER A 1 491 ? -1.167 -5.871 21.192 1.00 90.25 491 SER A O 1
ATOM 3935 N N . SER A 1 492 ? -3.068 -6.707 22.042 1.00 88.62 492 SER A N 1
ATOM 3936 C CA . SER A 1 492 ? -3.431 -7.538 20.883 1.00 88.62 492 SER A CA 1
ATOM 3937 C C . SER A 1 492 ? -3.622 -6.709 19.607 1.00 88.62 492 SER A C 1
ATOM 3939 O O . SER A 1 492 ? -3.020 -7.011 18.582 1.00 88.62 492 SER A O 1
ATOM 3941 N N . VAL A 1 493 ? -4.361 -5.598 19.687 1.00 88.81 493 VAL A N 1
ATOM 3942 C CA . VAL A 1 493 ? -4.561 -4.667 18.561 1.00 88.81 493 VAL A CA 1
ATOM 3943 C C . VAL A 1 493 ? -3.237 -4.032 18.122 1.00 88.81 493 VAL A C 1
ATOM 3945 O O . VAL A 1 493 ? -3.051 -3.760 16.939 1.00 88.81 493 VAL A O 1
ATOM 3948 N N . LEU A 1 494 ? -2.289 -3.815 19.039 1.00 89.44 494 LEU A N 1
ATOM 3949 C CA . LEU A 1 494 ? -0.942 -3.349 18.690 1.00 89.44 494 LEU A CA 1
ATOM 3950 C C . LEU A 1 494 ? -0.080 -4.451 18.050 1.00 89.44 494 LEU A C 1
ATOM 3952 O O . LEU A 1 494 ? 0.683 -4.151 17.134 1.00 89.44 494 LEU A O 1
ATOM 3956 N N . ALA A 1 495 ? -0.231 -5.710 18.472 1.00 87.62 495 ALA A N 1
ATOM 3957 C CA . ALA A 1 495 ? 0.469 -6.855 17.891 1.00 87.62 495 ALA A CA 1
ATOM 3958 C C . ALA A 1 495 ? 0.008 -7.162 16.462 1.00 87.62 495 ALA A C 1
ATOM 3960 O O . ALA A 1 495 ? 0.847 -7.330 15.582 1.00 87.62 495 ALA A O 1
ATOM 3961 N N . ASP A 1 496 ? -1.297 -7.141 16.192 1.00 86.19 496 ASP A N 1
ATOM 3962 C CA . ASP A 1 496 ? -1.847 -7.368 14.845 1.00 86.19 496 ASP A CA 1
ATOM 3963 C C . ASP A 1 496 ? -1.446 -6.268 13.851 1.00 86.19 496 ASP A C 1
ATOM 3965 O O . ASP A 1 496 ? -1.370 -6.487 12.643 1.00 86.19 496 ASP A O 1
ATOM 3969 N N . ARG A 1 497 ? -1.113 -5.082 14.371 1.00 86.38 497 ARG A N 1
ATOM 3970 C CA . ARG A 1 497 ? -0.548 -3.955 13.616 1.00 86.38 497 ARG A CA 1
ATOM 3971 C C . ARG A 1 497 ? 0.975 -4.029 13.444 1.00 86.38 497 ARG A C 1
ATOM 3973 O O . ARG A 1 497 ? 1.540 -3.186 12.753 1.00 86.38 497 ARG A O 1
ATOM 3980 N N . ALA A 1 498 ? 1.624 -5.011 14.065 1.00 84.56 498 ALA A N 1
ATOM 3981 C CA . ALA A 1 498 ? 3.065 -5.257 14.063 1.00 84.56 498 ALA A CA 1
ATOM 3982 C C . ALA A 1 498 ? 3.392 -6.691 13.585 1.00 84.56 498 ALA A C 1
ATOM 3984 O O . ALA A 1 498 ? 4.308 -7.333 14.101 1.00 84.56 498 ALA A O 1
ATOM 3985 N N . ARG A 1 499 ? 2.618 -7.184 12.607 1.00 84.69 499 ARG A N 1
ATOM 3986 C CA . ARG A 1 499 ? 2.688 -8.521 11.992 1.00 84.69 499 ARG A CA 1
ATOM 3987 C C . ARG A 1 499 ? 2.567 -8.439 10.463 1.00 84.69 499 ARG A C 1
ATOM 3989 O O . ARG A 1 499 ? 2.158 -7.407 9.926 1.00 84.69 499 ARG A O 1
ATOM 3996 N N . GLY A 1 500 ? 2.912 -9.523 9.766 1.00 84.19 500 GLY A N 1
ATOM 3997 C CA . GLY A 1 500 ? 2.798 -9.628 8.302 1.00 84.19 500 GLY A CA 1
ATOM 3998 C C . GLY A 1 500 ? 3.712 -8.680 7.523 1.00 84.19 500 GLY A C 1
ATOM 3999 O O . GLY A 1 500 ? 4.663 -8.140 8.076 1.00 84.19 500 GLY A O 1
ATOM 4000 N N . LEU A 1 501 ? 3.446 -8.455 6.230 1.00 74.06 501 LEU A N 1
ATOM 4001 C CA . LEU A 1 501 ? 4.349 -7.671 5.362 1.00 74.06 501 LEU A CA 1
ATOM 4002 C C . LEU A 1 501 ? 4.543 -6.200 5.809 1.00 74.06 501 LEU A C 1
ATOM 4004 O O . LEU A 1 501 ? 5.545 -5.575 5.461 1.00 74.06 501 LEU A O 1
ATOM 4008 N N . GLY A 1 502 ? 3.643 -5.648 6.633 1.00 65.50 502 GLY A N 1
ATOM 4009 C CA . GLY A 1 502 ? 3.722 -4.266 7.132 1.00 65.50 502 GLY A CA 1
ATOM 4010 C C . GLY A 1 502 ? 4.882 -3.977 8.103 1.00 65.50 502 GLY A C 1
ATOM 4011 O O . GLY A 1 502 ? 5.286 -2.818 8.250 1.00 65.50 502 GLY A O 1
ATOM 4012 N N . VAL A 1 503 ? 5.460 -5.013 8.727 1.00 67.81 503 VAL A N 1
ATOM 4013 C CA . VAL A 1 503 ? 6.545 -4.942 9.739 1.00 67.81 503 VAL A CA 1
ATOM 4014 C C . VAL A 1 503 ? 7.825 -4.254 9.264 1.00 67.81 503 VAL A C 1
ATOM 4016 O O . VAL A 1 503 ? 8.644 -3.804 10.072 1.00 67.81 503 VAL A O 1
ATOM 4019 N N . LEU A 1 504 ? 8.013 -4.159 7.948 1.00 61.12 504 LEU A N 1
ATOM 4020 C CA . LEU A 1 504 ? 9.146 -3.482 7.329 1.00 61.12 504 LEU A CA 1
ATOM 4021 C C . LEU A 1 504 ? 9.166 -1.974 7.599 1.00 61.12 504 LEU A C 1
ATOM 4023 O O . LEU A 1 504 ? 10.249 -1.398 7.690 1.00 61.12 504 LEU A O 1
ATOM 4027 N N . SER A 1 505 ? 7.994 -1.359 7.771 1.00 50.22 505 SER A N 1
ATOM 4028 C CA . SER A 1 505 ? 7.843 0.097 7.860 1.00 50.22 505 SER A CA 1
ATOM 4029 C C . SER A 1 505 ? 8.369 0.707 9.164 1.00 50.22 505 SER A C 1
ATOM 4031 O O . SER A 1 505 ? 8.959 1.781 9.130 1.00 50.22 505 SER A O 1
ATOM 4033 N N . ASN A 1 506 ? 8.171 0.048 10.312 1.00 50.78 506 ASN A N 1
ATOM 4034 C CA . ASN A 1 506 ? 8.598 0.528 11.630 1.00 50.78 506 ASN A CA 1
ATOM 4035 C C . ASN A 1 506 ? 8.685 -0.620 12.653 1.00 50.78 506 ASN A C 1
ATOM 4037 O O . ASN A 1 506 ? 8.035 -1.650 12.509 1.00 50.78 506 ASN A O 1
ATOM 4041 N N . ASN A 1 507 ? 9.424 -0.412 13.750 1.00 53.44 507 ASN A N 1
ATOM 4042 C CA . ASN A 1 507 ? 9.410 -1.312 14.921 1.00 53.44 507 ASN A CA 1
ATOM 4043 C C . ASN A 1 507 ? 8.136 -1.171 15.791 1.00 53.44 507 ASN A C 1
ATOM 4045 O O . ASN A 1 507 ? 7.994 -1.869 16.796 1.00 53.44 507 ASN A O 1
ATOM 4049 N N . GLN A 1 508 ? 7.242 -0.234 15.460 1.00 65.38 508 GLN A N 1
ATOM 4050 C CA . GLN A 1 508 ? 6.012 0.068 16.198 1.00 65.38 508 GLN A CA 1
ATOM 4051 C C . GLN A 1 508 ? 4.893 0.450 15.218 1.00 65.38 508 GLN A C 1
ATOM 4053 O O . GLN A 1 508 ? 5.193 1.072 14.197 1.00 65.38 508 GLN A O 1
ATOM 4058 N N . PRO A 1 509 ? 3.617 0.147 15.518 1.00 76.56 509 PRO A N 1
ATOM 4059 C CA . PRO A 1 509 ? 2.497 0.635 14.722 1.00 76.56 509 PRO A CA 1
ATOM 4060 C C . PRO A 1 509 ? 2.487 2.165 14.626 1.00 76.56 509 PRO A C 1
ATOM 4062 O O . PRO A 1 509 ? 2.573 2.846 15.648 1.00 76.56 509 PRO A O 1
ATOM 4065 N N . ALA A 1 510 ? 2.308 2.709 13.421 1.00 82.19 510 ALA A N 1
ATOM 4066 C CA . ALA A 1 510 ? 1.875 4.096 13.263 1.00 82.19 510 ALA A CA 1
ATOM 4067 C C . ALA A 1 510 ? 0.411 4.245 13.721 1.00 82.19 510 ALA A C 1
ATOM 4069 O O . ALA A 1 510 ? -0.352 3.273 13.739 1.00 82.19 510 ALA A O 1
ATOM 4070 N N . GLY A 1 511 ? -0.006 5.457 14.069 1.00 83.19 511 GLY A N 1
ATOM 4071 C CA . GLY A 1 511 ? -1.398 5.785 14.360 1.00 83.19 511 GLY A CA 1
ATOM 4072 C C . GLY A 1 511 ? -2.223 6.004 13.099 1.00 83.19 511 GLY A C 1
ATOM 4073 O O . GLY A 1 511 ? -3.339 5.497 13.022 1.00 83.19 511 GLY A O 1
ATOM 4074 N N . SER A 1 512 ? -1.655 6.692 12.111 1.00 83.62 512 SER A N 1
ATOM 4075 C CA . SER A 1 512 ? -2.289 7.065 10.839 1.00 83.62 512 SER A CA 1
ATOM 4076 C C . SER A 1 512 ? -2.483 5.906 9.851 1.00 83.62 512 SER A C 1
ATOM 4078 O O . SER A 1 512 ? -3.470 5.889 9.118 1.00 83.62 512 SER A O 1
ATOM 4080 N N . ALA A 1 513 ? -1.605 4.898 9.857 1.00 86.44 513 ALA A N 1
ATOM 4081 C CA . ALA A 1 513 ? -1.744 3.714 9.004 1.00 86.44 513 ALA A CA 1
ATOM 4082 C C . ALA A 1 513 ? -2.932 2.839 9.455 1.00 86.44 513 ALA A C 1
ATOM 4084 O O . ALA A 1 513 ? -2.834 2.119 10.448 1.00 86.44 513 ALA A O 1
ATOM 4085 N N . TRP A 1 514 ? -4.067 2.880 8.757 1.00 87.88 514 TRP A N 1
ATOM 4086 C CA . TRP A 1 514 ? -5.289 2.188 9.195 1.00 87.88 514 TRP A CA 1
ATOM 4087 C C . TRP A 1 514 ? -5.371 0.704 8.782 1.00 87.88 514 TRP A C 1
ATOM 4089 O O . TRP A 1 514 ? -5.899 -0.086 9.558 1.00 87.88 514 TRP A O 1
ATOM 4099 N N . LYS A 1 515 ? -4.767 0.302 7.653 1.00 88.00 515 LYS A N 1
ATOM 4100 C CA . LYS A 1 515 ? -4.793 -1.084 7.124 1.00 88.00 515 LYS A CA 1
ATOM 4101 C C . LYS A 1 515 ? -4.199 -2.188 8.023 1.00 88.00 515 LYS A C 1
ATOM 4103 O O . LYS A 1 515 ? -4.756 -3.285 8.053 1.00 88.00 515 LYS A O 1
ATOM 4108 N N . PRO A 1 516 ? -3.079 -1.984 8.749 1.00 84.62 516 PRO A N 1
ATOM 4109 C CA . PRO A 1 516 ? -2.553 -3.026 9.629 1.00 84.62 516 PRO A CA 1
ATOM 4110 C C . PRO A 1 516 ? -3.568 -3.380 10.725 1.00 84.62 516 PRO A C 1
ATOM 4112 O O . PRO A 1 516 ? -4.166 -2.489 11.337 1.00 84.62 516 PRO A O 1
ATOM 4115 N N . GLY A 1 517 ? -3.757 -4.673 10.995 1.00 81.44 517 GLY A N 1
ATOM 4116 C CA . GLY A 1 517 ? -4.727 -5.152 11.985 1.00 81.44 517 GLY A CA 1
ATOM 4117 C C . GLY A 1 517 ? -6.200 -4.910 11.621 1.00 81.44 517 GLY A C 1
ATOM 4118 O O . GLY A 1 517 ? -7.020 -4.705 12.522 1.00 81.44 517 GLY A O 1
ATOM 4119 N N . LEU A 1 518 ? -6.556 -4.894 10.330 1.00 88.31 518 LEU A N 1
ATOM 4120 C CA . LEU A 1 518 ? -7.955 -5.015 9.885 1.00 88.31 518 LEU A CA 1
ATOM 4121 C C . LEU A 1 518 ? -8.499 -6.441 10.068 1.00 88.31 518 LEU A C 1
ATOM 4123 O O . LEU A 1 518 ? -9.639 -6.606 10.495 1.00 88.31 518 LEU A O 1
ATOM 4127 N N . VAL A 1 519 ? -7.663 -7.451 9.820 1.00 85.75 519 VAL A N 1
ATOM 4128 C CA . VAL A 1 519 ? -7.937 -8.877 10.062 1.00 85.75 519 VAL A CA 1
ATOM 4129 C C . VAL A 1 519 ? -6.831 -9.497 10.916 1.00 85.75 519 VAL A C 1
ATOM 4131 O O . VAL A 1 519 ? -5.686 -9.041 10.880 1.00 85.75 519 VAL A O 1
ATOM 4134 N N . HIS A 1 520 ? -7.171 -10.539 11.677 1.00 87.38 520 HIS A N 1
ATOM 4135 C CA . HIS A 1 520 ? -6.193 -11.341 12.412 1.00 87.38 520 HIS A CA 1
ATOM 4136 C C . HIS A 1 520 ? -5.660 -12.471 11.528 1.00 87.38 520 HIS A C 1
ATOM 4138 O O . HIS A 1 520 ? -6.439 -13.196 10.910 1.00 87.38 520 HIS A O 1
ATOM 4144 N N . VAL A 1 521 ? -4.341 -12.648 11.520 1.00 85.56 521 VAL A N 1
ATOM 4145 C CA . VAL A 1 521 ? -3.652 -13.781 10.892 1.00 85.56 521 VAL A CA 1
ATOM 4146 C C . VAL A 1 521 ? -2.747 -14.398 11.951 1.00 85.56 521 VAL A C 1
ATOM 4148 O O . VAL A 1 521 ? -1.885 -13.716 12.509 1.00 85.56 521 VAL A O 1
ATOM 4151 N N . ASP A 1 522 ? -2.991 -15.673 12.243 1.00 81.56 522 ASP A N 1
ATOM 4152 C CA . ASP A 1 522 ? -2.462 -16.363 13.423 1.00 81.56 522 ASP A CA 1
ATOM 4153 C C . ASP A 1 522 ? -0.951 -16.651 13.299 1.00 81.56 522 ASP A C 1
ATOM 4155 O O . ASP A 1 522 ? -0.185 -16.390 14.228 1.00 81.56 522 ASP A O 1
ATOM 4159 N N . ASP A 1 523 ? -0.523 -17.126 12.122 1.00 85.88 523 ASP A N 1
ATOM 4160 C CA . ASP A 1 523 ? 0.876 -17.329 11.728 1.00 85.88 523 ASP A CA 1
ATOM 4161 C C . ASP A 1 523 ? 1.050 -16.926 10.249 1.00 85.88 523 ASP A C 1
ATOM 4163 O O . ASP A 1 523 ? 0.511 -17.565 9.346 1.00 85.88 523 ASP A O 1
ATOM 4167 N N . TRP A 1 524 ? 1.807 -15.855 9.991 1.00 85.19 524 TRP A N 1
ATOM 4168 C CA . TRP A 1 524 ? 2.050 -15.319 8.643 1.00 85.19 524 TRP A CA 1
ATOM 4169 C C . TRP A 1 524 ? 3.023 -16.163 7.809 1.00 85.19 524 TRP A C 1
ATOM 4171 O O . TRP A 1 524 ? 3.196 -15.904 6.620 1.00 85.19 524 TRP A O 1
ATOM 4181 N N . VAL A 1 525 ? 3.680 -17.148 8.417 1.00 84.69 525 VAL A N 1
ATOM 4182 C CA . VAL A 1 525 ? 4.723 -17.994 7.819 1.00 84.69 525 VAL A CA 1
ATOM 4183 C C . VAL A 1 525 ? 4.403 -19.491 7.984 1.00 84.69 525 VAL A C 1
ATOM 4185 O O . VAL A 1 525 ? 5.301 -20.340 7.933 1.00 84.69 525 VAL A O 1
ATOM 4188 N N . ALA A 1 526 ? 3.118 -19.810 8.179 1.00 85.12 526 ALA A N 1
ATOM 4189 C CA . ALA A 1 526 ? 2.546 -21.160 8.182 1.00 85.12 526 ALA A CA 1
ATOM 4190 C C . ALA A 1 526 ? 1.092 -21.202 7.642 1.00 85.12 526 ALA A C 1
ATOM 4192 O O . ALA A 1 526 ? 0.296 -22.044 8.059 1.00 85.12 526 ALA A O 1
ATOM 4193 N N . LEU A 1 527 ? 0.723 -20.298 6.722 1.00 86.19 527 LEU A N 1
ATOM 4194 C CA . LEU A 1 527 ? -0.580 -20.353 6.035 1.00 86.19 527 LEU A CA 1
ATOM 4195 C C . LEU A 1 527 ? -0.665 -21.630 5.162 1.00 86.19 527 LEU A C 1
ATOM 4197 O O . LEU A 1 527 ? 0.366 -22.155 4.752 1.00 86.19 527 LEU A O 1
ATOM 4201 N N . PRO A 1 528 ? -1.847 -22.142 4.787 1.00 88.69 528 PRO A N 1
ATOM 4202 C CA . PRO A 1 528 ? -1.939 -23.300 3.892 1.00 88.69 528 PRO A CA 1
ATOM 4203 C C . PRO A 1 528 ? -1.764 -22.925 2.400 1.00 88.69 528 PRO A C 1
ATOM 4205 O O . PRO A 1 528 ? -2.644 -23.190 1.584 1.00 88.69 528 PRO A O 1
ATOM 4208 N N . ILE A 1 529 ? -0.631 -22.304 2.028 1.00 85.06 529 ILE A N 1
ATOM 4209 C CA . ILE A 1 529 ? -0.245 -22.080 0.617 1.00 85.06 529 ILE A CA 1
ATOM 4210 C C . ILE A 1 529 ? 0.390 -23.371 0.057 1.00 85.06 529 ILE A C 1
ATOM 4212 O O . ILE A 1 529 ? 1.398 -23.831 0.601 1.00 85.06 529 ILE A O 1
ATOM 4216 N N . PRO A 1 530 ? -0.150 -23.965 -1.025 1.00 82.81 530 PRO A N 1
ATOM 4217 C CA . PRO A 1 530 ? 0.440 -25.133 -1.673 1.00 82.81 530 PRO A CA 1
ATOM 4218 C C . PRO A 1 530 ? 1.589 -24.746 -2.619 1.00 82.81 530 PRO A C 1
ATOM 4220 O O . PRO A 1 530 ? 1.721 -23.596 -3.030 1.00 82.81 530 PRO A O 1
ATOM 4223 N N . ASN A 1 531 ? 2.383 -25.740 -3.034 1.00 73.00 531 ASN A N 1
ATOM 4224 C CA . ASN A 1 531 ? 3.376 -25.618 -4.114 1.00 73.00 531 ASN A CA 1
ATOM 4225 C C . ASN A 1 531 ? 4.381 -24.457 -3.963 1.00 73.00 531 ASN A C 1
ATOM 4227 O O . ASN A 1 531 ? 4.775 -23.843 -4.952 1.00 73.00 531 ASN A O 1
ATOM 4231 N N . LEU A 1 532 ? 4.834 -24.193 -2.735 1.00 71.00 532 LEU A N 1
ATOM 4232 C CA . LEU A 1 532 ? 6.001 -23.348 -2.474 1.00 71.00 532 LEU A CA 1
ATOM 4233 C C . LEU A 1 532 ? 7.244 -24.028 -3.069 1.00 71.00 532 LEU A C 1
ATOM 4235 O O . LEU A 1 532 ? 7.722 -25.027 -2.528 1.00 71.00 532 LEU A O 1
ATOM 4239 N N . ARG A 1 533 ? 7.695 -23.519 -4.218 1.00 56.78 533 ARG A N 1
ATOM 4240 C CA . ARG A 1 533 ? 8.815 -24.034 -5.016 1.00 56.78 533 ARG A CA 1
ATOM 4241 C C . ARG A 1 533 ? 9.965 -23.034 -5.112 1.00 56.78 533 ARG A C 1
ATOM 4243 O O . ARG A 1 533 ? 9.902 -21.937 -4.512 1.00 56.78 533 ARG A O 1
#

Mean predicted aligned error: 7.56 Å